Protein AF-A0A142X2D4-F1 (afdb_monomer)

Secondary structure (DSSP, 8-state):
----GGGBHHHHHS-HHHHTTHHHHHT--SHHHHHHHHHHHHTSHHHHH-HHHHT--HHHHS--HHHHHHTTTTHHHHHSHHHHHHTHHHHHHHHTTS-HHHHTTHHHHHHHTTGGGG-----B-TTGGGSEEEEE--S-TTS-SEEEEEPPPHHHHHTT-SS--TTT--S-GGGPPPP-EEPPP-----PPPPPPPSSSTTB-SSSPPPP--SS--EEEEEEEEEE--BTTTTB--EEEEEEEE-SSS-B-S-EEEEEEEESSSS--TT-EEEEEEE--B-TT-EEEEEEEPPGGGGGSEE-TTS-EE--SEEEEEESTT--S--S-GGGSEEEEEGGG-PBPPPEEEEESBSEE-TT-EEEEEEES--SS--EEEEEETTEEEEPEEEEEETTEEEEEPP---SSS-EEEEEEEE-TTSPBPPPEEEEE--GGGPPBPPPPPBPPPPPTT--

Solvent-accessible surface area (backbone atoms only — not comparable to full-atom values): 24666 Å² total; per-residue (Å²): 133,91,74,68,82,84,44,38,44,63,65,54,56,66,33,69,77,50,43,71,51,48,66,59,55,54,64,46,84,49,68,65,46,44,49,52,50,45,54,55,47,59,71,33,65,69,43,57,72,31,71,60,61,58,66,60,55,56,69,53,31,41,37,49,50,71,58,36,56,76,72,49,71,49,50,69,58,32,72,31,74,66,13,61,76,56,43,37,55,60,48,56,60,29,62,77,62,48,64,42,48,66,79,67,42,25,64,59,52,26,52,74,56,60,27,80,88,54,39,50,58,45,54,64,41,93,60,31,72,79,59,28,43,84,37,81,41,65,54,37,65,87,52,66,64,59,32,50,42,44,77,70,56,72,62,35,57,45,71,73,49,84,71,55,59,73,91,75,38,34,48,30,61,95,75,44,55,62,68,65,49,79,38,78,91,78,84,72,69,95,72,73,81,54,45,81,38,49,99,40,84,31,27,40,80,49,96,63,79,82,56,91,56,100,43,49,26,60,31,48,22,25,47,25,36,44,42,55,52,37,80,92,79,57,38,15,37,30,33,39,40,30,37,30,32,42,11,91,54,66,44,68,70,58,35,34,37,35,40,37,41,30,83,45,96,64,90,63,72,92,53,50,53,34,32,30,33,40,57,60,47,53,44,62,36,73,50,44,36,64,45,56,34,49,40,63,40,48,52,65,38,59,49,98,87,64,46,73,26,35,41,46,24,38,36,42,30,48,44,67,76,63,70,63,78,53,70,50,67,36,39,17,30,45,79,34,53,43,63,62,34,45,63,40,63,33,38,48,17,36,54,58,43,53,28,42,28,62,69,40,76,47,45,34,21,35,32,28,37,40,55,51,69,20,32,39,38,40,31,44,85,93,46,78,42,73,22,38,35,48,30,31,28,26,44,31,39,28,30,32,39,55,82,82,75,82,92,57,73,42,70,27,36,39,33,45,28,24,36,53,54,50,56,28,49,69,34,78,36,32,40,23,56,75,94,67,56,45,78,52,70,79,71,56,51,70,67,72,78,66,85,88,76,120

Sequence (454 aa):
MRIDPKLRLDNLVQDPKVAGGLPDLRRVRDENDLRQAFDRLRTNDAVRSNPQLAALNLDRVSGRFQTRIRDNDFAPLVQSRIGRQYDLDRQFNLYRRGDVTRQLNLNTTLVANGGWGRRRSGPIFAGYTGSSFSVWYPGPRWYPRWAWQPIWSPWVSWSFWPTVLPIYDPRPFYCRPYFYDPCPPIVVYDYPVWQPLPIVTAGTWVDVPPVVVPAEDLQLLAVRFVDPGHVTEKLGPRFRVWLRNNSKTEIRQPFDVSLFATNTQQLAGNVQQSGVTIPEIAPEATVSIDIRLPFEANAMNRDTDGSPMPFEFLHAVVDSRGALPEADKANNGAVLNRGEIYSVDPAAFSTDVTAAAPGTVVSLAGEGFGPEPGQLIVTVGDQQLSAEIRGWYDLGVQFTVPNVGGNSAADAQVLVIRGDGASSNPVPLSVAPEGMIGTLPTPPAPMPPSPEIR

pLDDT: mean 82.5, std 14.05, range [24.31, 97.31]

Mean predicted aligned error: 7.84 Å

Nearest PDB structures (foldseek):
  8xru-assembly1_B  TM=5.391E-01  e=7.525E-04  Cellulosimicrobium
  8xrx-assembly1_B  TM=5.351E-01  e=1.216E-03  Cellulosimicrobium cellulans
  4zo9-assembly1_B  TM=5.383E-01  e=4.041E-03  Listeria innocua Clip11262
  4zob-assembly1_A  TM=4.953E-01  e=3.375E-03  Listeria innocua Clip11262
  4zoa-assembly1_B  TM=4.376E-01  e=2.088E-03  Listeria innocua Clip11262

Radius of gyration: 21.71 Å; Cα contacts (8 Å, |Δi|>4): 1043; chains: 1; bounding box: 50×45×64 Å

Structure (mmCIF, N/CA/C/O backbone):
data_AF-A0A142X2D4-F1
#
_entry.id   AF-A0A142X2D4-F1
#
loop_
_atom_site.group_PDB
_atom_site.id
_atom_site.type_symbol
_atom_site.label_atom_id
_atom_site.label_alt_id
_atom_site.label_comp_id
_atom_site.label_asym_id
_atom_site.label_entity_id
_atom_site.label_seq_id
_atom_site.pdbx_PDB_ins_code
_atom_site.Cartn_x
_atom_site.Cartn_y
_atom_site.Cartn_z
_atom_site.occupancy
_atom_site.B_iso_or_equiv
_atom_site.auth_seq_id
_atom_site.auth_comp_id
_atom_site.auth_asym_id
_atom_site.auth_atom_id
_atom_site.pdbx_PDB_model_num
ATOM 1 N N . MET A 1 1 ? 3.575 22.325 -10.039 1.00 35.16 1 MET A N 1
ATOM 2 C CA . MET A 1 1 ? 2.954 21.956 -11.332 1.00 35.16 1 MET A CA 1
ATOM 3 C C . MET A 1 1 ? 1.614 22.691 -11.415 1.00 35.16 1 MET A C 1
ATOM 5 O O . MET A 1 1 ? 0.824 22.529 -10.496 1.00 35.16 1 MET A O 1
ATOM 9 N N . ARG A 1 2 ? 1.376 23.584 -12.391 1.00 24.31 2 ARG A N 1
ATOM 10 C CA . ARG A 1 2 ? 0.055 24.235 -12.544 1.00 24.31 2 ARG A CA 1
ATOM 11 C C . ARG A 1 2 ? -0.871 23.259 -13.271 1.00 24.31 2 ARG A C 1
ATOM 13 O O . ARG A 1 2 ? -0.637 22.948 -14.430 1.00 24.31 2 ARG A O 1
ATOM 20 N N . ILE A 1 3 ? -1.852 22.747 -12.540 1.00 34.25 3 ILE A N 1
ATOM 21 C CA . ILE A 1 3 ? -2.857 21.784 -12.997 1.00 34.25 3 ILE A CA 1
ATOM 22 C C . ILE A 1 3 ? -3.839 22.493 -13.942 1.00 34.25 3 ILE A C 1
ATOM 24 O O . ILE A 1 3 ? -4.253 23.617 -13.652 1.00 34.25 3 ILE A O 1
ATOM 28 N N . ASP A 1 4 ? -4.215 21.843 -15.049 1.00 33.44 4 ASP A N 1
ATOM 29 C CA . ASP A 1 4 ? -5.265 22.326 -15.954 1.00 33.44 4 ASP A CA 1
ATOM 30 C C . ASP A 1 4 ? -6.611 22.435 -15.198 1.00 33.44 4 ASP A C 1
ATOM 32 O O . ASP A 1 4 ? -7.122 21.423 -14.706 1.00 33.44 4 ASP A O 1
ATOM 36 N N . PRO A 1 5 ? -7.219 23.633 -15.094 1.00 31.22 5 PRO A N 1
ATOM 37 C CA . PRO A 1 5 ? -8.484 23.841 -14.388 1.00 31.22 5 PRO A CA 1
ATOM 38 C C . PRO A 1 5 ? -9.662 23.021 -14.934 1.00 31.22 5 PRO A C 1
ATOM 40 O O . PRO A 1 5 ? -10.646 22.834 -14.218 1.00 31.22 5 PRO A O 1
ATOM 43 N N . LYS A 1 6 ? -9.592 22.533 -16.181 1.00 34.84 6 LYS A N 1
ATOM 44 C CA . LYS A 1 6 ? -10.677 21.762 -16.814 1.00 34.84 6 LYS A CA 1
ATOM 45 C C . LYS A 1 6 ? -10.740 20.295 -16.369 1.00 34.84 6 LYS A C 1
ATOM 47 O O . LYS A 1 6 ? -11.768 19.656 -16.574 1.00 34.84 6 LYS A O 1
ATOM 52 N N . LEU A 1 7 ? -9.696 19.778 -15.719 1.00 43.19 7 LEU A N 1
ATOM 53 C CA . LEU A 1 7 ? -9.557 18.381 -15.273 1.00 43.19 7 LEU A CA 1
ATOM 54 C C . LEU A 1 7 ? -9.713 18.222 -13.748 1.00 43.19 7 LEU A C 1
ATOM 56 O O . LEU A 1 7 ? -9.044 17.404 -13.113 1.00 43.19 7 LEU A O 1
ATOM 60 N N . ARG A 1 8 ? -10.583 19.027 -13.128 1.00 46.34 8 ARG A N 1
ATOM 61 C CA . ARG A 1 8 ? -10.931 18.856 -11.712 1.00 46.34 8 ARG A CA 1
ATOM 62 C C . ARG A 1 8 ? -11.927 17.717 -11.540 1.00 46.34 8 ARG A C 1
ATOM 64 O O . ARG A 1 8 ? -12.859 17.590 -12.330 1.00 46.34 8 ARG A O 1
ATOM 71 N N . LEU A 1 9 ? -11.743 16.933 -10.478 1.00 47.59 9 LEU A N 1
ATOM 72 C CA . LEU A 1 9 ? -12.678 15.894 -10.051 1.00 47.59 9 LEU A CA 1
ATOM 73 C C . LEU A 1 9 ? -14.113 16.438 -9.903 1.00 47.59 9 LEU A C 1
ATOM 75 O O . LEU A 1 9 ? -15.060 15.743 -10.259 1.00 47.59 9 LEU A O 1
ATOM 79 N N . ASP A 1 10 ? -14.255 17.712 -9.524 1.00 45.00 10 ASP A N 1
ATOM 80 C CA . ASP A 1 10 ? -15.519 18.455 -9.503 1.00 45.00 10 ASP A CA 1
ATOM 81 C C . ASP A 1 10 ? -16.281 18.354 -10.832 1.00 45.00 10 ASP A C 1
ATOM 83 O O . ASP A 1 10 ? -17.477 18.114 -10.820 1.00 45.00 10 ASP A O 1
ATOM 87 N N . ASN A 1 11 ? -15.614 18.431 -11.987 1.00 51.97 11 ASN A N 1
ATOM 88 C CA . ASN A 1 11 ? -16.288 18.378 -13.291 1.00 51.97 11 ASN A CA 1
ATOM 89 C C . ASN A 1 11 ? -16.825 16.977 -13.627 1.00 51.97 11 ASN A C 1
ATOM 91 O O . ASN A 1 11 ? -17.771 16.853 -14.398 1.00 51.97 11 ASN A O 1
ATOM 95 N N . LEU A 1 12 ? -16.220 15.926 -13.061 1.00 53.34 12 LEU A N 1
ATOM 96 C CA . LEU A 1 12 ? -16.628 14.533 -13.272 1.00 53.34 12 LEU A CA 1
ATOM 97 C C . LEU A 1 12 ? -17.672 14.086 -12.237 1.00 53.34 12 LEU A C 1
ATOM 99 O O . LEU A 1 12 ? -18.588 13.344 -12.568 1.00 53.34 12 LEU A O 1
ATOM 103 N N . VAL A 1 13 ? -17.542 14.548 -10.989 1.00 52.16 13 VAL A N 1
ATOM 104 C CA . VAL A 1 13 ? -18.483 14.288 -9.885 1.00 52.16 13 VAL A CA 1
ATOM 105 C C . VAL A 1 13 ? -19.747 15.138 -10.015 1.00 52.16 13 VAL A C 1
ATOM 107 O O . VAL A 1 13 ? -20.817 14.686 -9.623 1.00 52.16 13 VAL A O 1
ATOM 110 N N . GLN A 1 14 ? -19.658 16.341 -10.592 1.00 54.06 14 GLN A N 1
ATOM 111 C CA . GLN A 1 14 ? -20.826 17.173 -10.894 1.00 54.06 14 GLN A CA 1
ATOM 112 C C . GLN A 1 14 ? -21.568 16.735 -12.159 1.00 54.06 14 GLN A C 1
ATOM 114 O O . GLN A 1 14 ? -22.663 17.242 -12.390 1.00 54.06 14 GLN A O 1
ATOM 119 N N . ASP A 1 15 ? -21.033 15.800 -12.958 1.00 57.47 15 ASP A N 1
ATOM 120 C CA . ASP A 1 15 ? -21.823 15.160 -14.011 1.00 57.47 15 ASP A CA 1
ATOM 121 C C . ASP A 1 15 ? -22.895 14.282 -13.338 1.00 57.47 15 ASP A C 1
ATOM 123 O O . ASP A 1 15 ? -22.560 13.233 -12.769 1.00 57.47 15 ASP A O 1
ATOM 127 N N . PRO A 1 16 ? -24.190 14.653 -13.409 1.00 57.22 16 PRO A N 1
ATOM 128 C CA . PRO A 1 16 ? -25.256 13.929 -12.718 1.00 57.22 16 PRO A CA 1
ATOM 129 C C . PRO A 1 16 ? -25.341 12.456 -13.145 1.00 57.22 16 PRO A C 1
ATOM 131 O O . PRO A 1 16 ? -25.848 11.617 -12.399 1.00 57.22 16 PRO A O 1
ATOM 134 N N . LYS A 1 17 ? -24.834 12.126 -14.341 1.00 56.97 17 LYS A N 1
ATOM 135 C CA . LYS A 1 17 ? -24.866 10.782 -14.928 1.00 56.97 17 LYS A CA 1
ATOM 136 C C . LYS A 1 17 ? -23.729 9.892 -14.423 1.00 56.97 17 LYS A C 1
ATOM 138 O O . LYS A 1 17 ? -23.922 8.682 -14.341 1.00 56.97 17 LYS A O 1
ATOM 143 N N . VAL A 1 18 ? -22.576 10.468 -14.069 1.00 56.47 18 VAL A N 1
ATOM 144 C CA . VAL A 1 18 ? -21.474 9.758 -13.391 1.00 56.47 18 VAL A CA 1
ATOM 145 C C . VAL A 1 18 ? -21.765 9.665 -11.894 1.00 56.47 18 VAL A C 1
ATOM 147 O O . VAL A 1 18 ? -21.617 8.590 -11.311 1.00 56.47 18 VAL A O 1
ATOM 150 N N . ALA A 1 19 ? -22.274 10.745 -11.293 1.00 62.09 19 ALA A N 1
ATOM 151 C CA . ALA A 1 19 ? -22.667 10.803 -9.887 1.00 62.09 19 ALA A CA 1
ATOM 152 C C . ALA A 1 19 ? -23.650 9.687 -9.497 1.00 62.09 19 ALA A C 1
ATOM 154 O O . ALA A 1 19 ? -23.494 9.081 -8.439 1.00 62.09 19 ALA A O 1
ATOM 155 N N . GLY A 1 20 ? -24.607 9.355 -10.373 1.00 61.09 20 GLY A N 1
ATOM 156 C CA . GLY A 1 20 ? -25.570 8.273 -10.143 1.00 61.09 20 GLY A CA 1
ATOM 157 C C . GLY A 1 20 ? -24.963 6.862 -10.074 1.00 61.09 20 GLY A C 1
ATOM 158 O O . GLY A 1 20 ? -25.555 5.990 -9.447 1.00 61.09 20 GLY A O 1
ATOM 159 N N . GLY A 1 21 ? -23.786 6.630 -10.672 1.00 62.72 21 GLY A N 1
ATOM 160 C CA . GLY A 1 21 ? -23.092 5.331 -10.663 1.00 62.72 21 GLY A CA 1
ATOM 161 C C . GLY A 1 21 ? -22.010 5.188 -9.584 1.00 62.72 21 GLY A C 1
ATOM 162 O O . GLY A 1 21 ? -21.560 4.078 -9.301 1.00 62.72 21 GLY A O 1
ATOM 163 N N . LEU A 1 22 ? -21.590 6.290 -8.952 1.00 65.31 22 LEU A N 1
ATOM 164 C CA . LEU A 1 22 ? -20.590 6.270 -7.877 1.00 65.31 22 LEU A CA 1
ATOM 165 C C . LEU A 1 22 ? -21.017 5.460 -6.635 1.00 65.31 22 LEU A C 1
ATOM 167 O O . LEU A 1 22 ? -20.149 4.783 -6.080 1.00 65.31 22 LEU A O 1
ATOM 171 N N . PRO A 1 23 ? -22.294 5.462 -6.192 1.00 68.44 23 PRO A N 1
ATOM 172 C CA . PRO A 1 23 ? -22.733 4.632 -5.069 1.00 68.44 23 PRO A CA 1
ATOM 173 C C . PRO A 1 23 ? -22.505 3.133 -5.296 1.00 68.44 23 PRO A C 1
ATOM 175 O O . PRO A 1 23 ? -22.085 2.437 -4.375 1.00 68.44 23 PRO A O 1
ATOM 178 N N . ASP A 1 24 ? -22.709 2.644 -6.521 1.00 67.31 24 ASP A N 1
ATOM 179 C CA . ASP A 1 24 ? -22.489 1.234 -6.865 1.00 67.31 24 ASP A CA 1
ATOM 180 C C . ASP A 1 24 ? -21.009 0.859 -6.777 1.00 67.31 24 ASP A C 1
ATOM 182 O O . ASP A 1 24 ? -20.665 -0.216 -6.293 1.00 67.31 24 ASP A O 1
ATOM 186 N N . LEU A 1 25 ? -20.119 1.768 -7.179 1.00 67.81 25 LEU A N 1
ATOM 187 C CA . LEU A 1 25 ? -18.681 1.546 -7.063 1.00 67.81 25 LEU A CA 1
ATOM 188 C C . LEU A 1 25 ? -18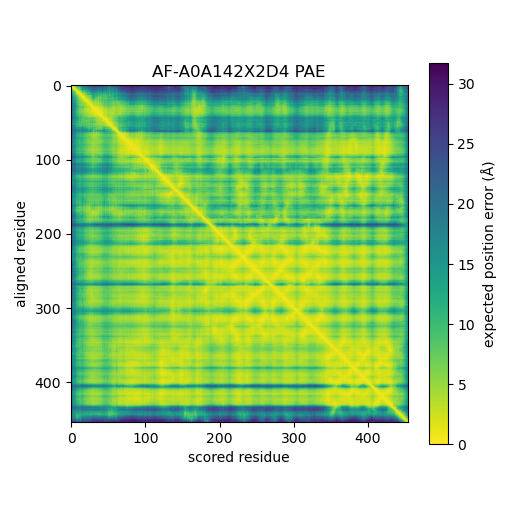.186 1.545 -5.610 1.00 67.81 25 LEU A C 1
ATOM 190 O O . LEU A 1 25 ? -17.196 0.880 -5.317 1.00 67.81 25 LEU A O 1
ATOM 194 N N . ARG A 1 26 ? -18.873 2.249 -4.695 1.00 67.00 26 ARG A N 1
ATOM 195 C CA . ARG A 1 26 ? -18.577 2.198 -3.249 1.00 67.00 26 ARG A CA 1
ATOM 196 C C . ARG A 1 26 ? -18.917 0.840 -2.628 1.00 67.00 26 ARG A C 1
ATOM 198 O O . ARG A 1 26 ? -18.369 0.496 -1.586 1.00 67.00 26 ARG A O 1
ATOM 205 N N . ARG A 1 27 ? -19.812 0.077 -3.262 1.00 69.69 27 ARG A N 1
ATOM 206 C CA . ARG A 1 27 ? -20.267 -1.242 -2.796 1.00 69.69 27 ARG A CA 1
ATOM 207 C C . ARG A 1 27 ? -19.464 -2.405 -3.360 1.00 69.69 27 ARG A C 1
ATOM 209 O O . ARG A 1 27 ? -19.705 -3.531 -2.954 1.00 69.69 27 ARG A O 1
ATOM 216 N N . VAL A 1 28 ? -18.533 -2.150 -4.276 1.00 74.00 28 VAL A N 1
ATOM 217 C CA . VAL A 1 28 ? -17.703 -3.195 -4.879 1.00 74.00 28 VAL A CA 1
ATOM 218 C C . VAL A 1 28 ? -16.915 -3.924 -3.789 1.00 74.00 28 VAL A C 1
ATOM 220 O O . VAL A 1 28 ? -16.130 -3.298 -3.070 1.00 74.00 28 VAL A O 1
ATOM 223 N N . ARG A 1 29 ? -17.120 -5.242 -3.669 1.00 72.75 29 ARG A N 1
ATOM 224 C CA . ARG A 1 29 ? -16.465 -6.092 -2.661 1.00 72.75 29 ARG A CA 1
ATOM 225 C C . ARG A 1 29 ? -15.375 -6.984 -3.225 1.00 72.75 29 ARG A C 1
ATOM 227 O O . ARG A 1 29 ? -14.583 -7.505 -2.446 1.00 72.75 29 ARG A O 1
ATOM 234 N N . ASP A 1 30 ? -15.319 -7.140 -4.543 1.00 74.38 30 ASP A N 1
ATOM 235 C CA . ASP A 1 30 ? -14.284 -7.906 -5.222 1.00 74.38 30 ASP A CA 1
ATOM 236 C C . ASP A 1 30 ? -14.042 -7.442 -6.673 1.00 74.38 30 ASP A C 1
ATOM 238 O O . ASP A 1 30 ? -14.610 -6.467 -7.173 1.00 74.38 30 ASP A O 1
ATOM 242 N N . GLU A 1 31 ? -13.147 -8.147 -7.364 1.00 75.12 31 GLU A N 1
ATOM 243 C CA . GLU A 1 31 ? -12.808 -7.888 -8.764 1.00 75.12 31 GLU A CA 1
ATOM 244 C C . GLU A 1 31 ? -13.991 -8.128 -9.726 1.00 75.12 31 GLU A C 1
ATOM 246 O O . GLU A 1 31 ? -14.111 -7.429 -10.736 1.00 75.12 31 GLU A O 1
ATOM 251 N N . ASN A 1 32 ? -14.880 -9.080 -9.422 1.00 77.50 32 ASN A N 1
ATOM 252 C CA . ASN A 1 32 ? -16.053 -9.372 -10.248 1.00 77.50 32 ASN A CA 1
ATOM 253 C C . ASN A 1 32 ? -17.095 -8.265 -10.120 1.00 77.50 32 ASN A C 1
ATOM 255 O O . ASN A 1 32 ? -17.611 -7.804 -11.139 1.00 77.50 32 ASN A O 1
ATOM 259 N N . ASP A 1 33 ? -17.364 -7.806 -8.901 1.00 77.94 33 ASP A N 1
ATOM 260 C CA . ASP A 1 33 ? -18.229 -6.660 -8.636 1.00 77.94 33 ASP A CA 1
ATOM 261 C C . ASP A 1 33 ? -17.707 -5.419 -9.355 1.00 77.94 33 ASP A C 1
ATOM 263 O O . ASP A 1 33 ? -18.482 -4.683 -9.971 1.00 77.94 33 ASP A O 1
ATOM 267 N N . LEU A 1 34 ? -16.384 -5.206 -9.331 1.00 76.44 34 LEU A N 1
ATOM 268 C CA . LEU A 1 34 ? -15.753 -4.076 -10.004 1.00 76.44 34 LEU A CA 1
ATOM 269 C C . LEU A 1 34 ? -16.006 -4.167 -11.504 1.00 76.44 34 LEU A C 1
ATOM 271 O O . LEU A 1 34 ? -16.460 -3.203 -12.118 1.00 76.44 34 LEU A O 1
ATOM 275 N N . ARG A 1 35 ? -15.762 -5.342 -12.090 1.00 76.75 35 ARG A N 1
ATOM 276 C CA . ARG A 1 35 ? -15.997 -5.595 -13.510 1.00 76.75 35 ARG A CA 1
ATOM 277 C C . ARG A 1 35 ? -17.458 -5.366 -13.884 1.00 76.75 35 ARG A C 1
ATOM 279 O O . ARG A 1 35 ? -17.721 -4.642 -14.835 1.00 76.75 35 ARG A O 1
ATOM 286 N N . GLN A 1 36 ? -18.401 -5.903 -13.115 1.00 79.06 36 GLN A N 1
ATOM 287 C CA . GLN A 1 36 ? -19.832 -5.714 -13.360 1.00 79.06 36 GLN A CA 1
ATOM 288 C C . GLN A 1 36 ? -20.261 -4.250 -13.218 1.00 79.06 36 GLN A C 1
ATOM 290 O O . GLN A 1 36 ? -21.053 -3.756 -14.021 1.00 79.06 36 GLN A O 1
ATOM 295 N N . ALA A 1 37 ? -19.765 -3.536 -12.204 1.00 76.00 37 ALA A N 1
ATOM 296 C CA . ALA A 1 37 ? -20.034 -2.111 -12.028 1.00 76.00 37 ALA A CA 1
ATOM 297 C C . ALA A 1 37 ? -19.525 -1.308 -13.230 1.00 76.00 37 ALA A C 1
ATOM 299 O O . ALA A 1 37 ? -20.215 -0.429 -13.744 1.00 76.00 37 ALA A O 1
ATOM 300 N N . PHE A 1 38 ? -18.355 -1.662 -13.743 1.00 74.31 38 PHE A N 1
ATOM 301 C CA . PHE A 1 38 ? -17.792 -1.013 -14.910 1.00 74.31 38 PHE A CA 1
ATOM 302 C C . PHE A 1 38 ? -18.443 -1.391 -16.239 1.00 74.31 38 PHE A C 1
ATOM 304 O O . PHE A 1 38 ? -18.599 -0.519 -17.091 1.00 74.31 38 PHE A O 1
ATOM 311 N N . ASP A 1 39 ? -18.831 -2.647 -16.439 1.00 77.44 39 ASP A N 1
ATOM 312 C CA . ASP A 1 39 ? -19.582 -3.062 -17.623 1.00 77.44 39 ASP A CA 1
ATOM 313 C C . ASP A 1 39 ? -20.907 -2.289 -17.680 1.00 77.44 39 ASP A C 1
ATOM 315 O O . ASP A 1 39 ? -21.251 -1.725 -18.720 1.00 77.44 39 ASP A O 1
ATOM 319 N N . ARG A 1 40 ? -21.580 -2.122 -16.532 1.00 76.25 40 ARG A N 1
ATOM 320 C CA . ARG A 1 40 ? -22.743 -1.232 -16.398 1.00 76.25 40 ARG A CA 1
ATOM 321 C C . ARG A 1 40 ? -22.399 0.219 -16.745 1.00 76.25 40 ARG A C 1
ATOM 323 O O . ARG A 1 40 ? -23.097 0.820 -17.559 1.00 76.25 40 ARG A O 1
ATOM 330 N N . LEU A 1 41 ? -21.302 0.773 -16.227 1.00 71.25 41 LEU A N 1
ATOM 331 C CA . LEU A 1 41 ? -20.857 2.127 -16.594 1.00 71.25 41 LEU A CA 1
ATOM 332 C C . LEU A 1 41 ? -20.569 2.267 -18.094 1.00 71.25 41 LEU A C 1
ATOM 334 O O . LEU A 1 41 ? -20.898 3.292 -18.677 1.00 71.25 41 LEU A O 1
ATOM 338 N N . ARG A 1 42 ? -20.012 1.247 -18.751 1.00 71.94 42 ARG A N 1
ATOM 339 C CA . ARG A 1 42 ? -19.733 1.260 -20.198 1.00 71.94 42 ARG A CA 1
ATOM 340 C C . ARG A 1 42 ? -20.989 1.192 -21.059 1.00 71.94 42 ARG A C 1
ATOM 342 O O . ARG A 1 42 ? -20.948 1.632 -22.205 1.00 71.94 42 ARG A O 1
ATOM 349 N N . THR A 1 43 ? -22.101 0.684 -20.531 1.00 73.31 43 THR A N 1
ATOM 350 C CA . THR A 1 43 ? -23.404 0.780 -21.213 1.00 73.31 43 THR A CA 1
ATOM 351 C C . THR A 1 43 ? -24.011 2.185 -21.148 1.00 73.31 43 THR A C 1
ATOM 353 O O . THR A 1 43 ? -24.950 2.469 -21.884 1.00 73.31 43 THR A O 1
ATOM 356 N N . ASN A 1 44 ? -23.461 3.088 -20.326 1.00 70.19 44 ASN A N 1
ATOM 357 C CA . ASN A 1 44 ? -23.903 4.476 -20.244 1.00 70.19 44 ASN A CA 1
ATOM 358 C C . ASN A 1 44 ? -23.338 5.299 -21.414 1.00 70.19 44 ASN A C 1
ATOM 360 O O . ASN A 1 44 ? -22.121 5.454 -21.560 1.00 70.19 44 ASN A O 1
ATOM 364 N N . ASP A 1 45 ? -24.226 5.887 -22.218 1.00 68.12 45 ASP A N 1
ATOM 365 C CA . ASP A 1 45 ? -23.857 6.710 -23.374 1.00 68.12 45 ASP A CA 1
ATOM 366 C C . ASP A 1 45 ? -22.942 7.887 -23.010 1.00 68.12 45 ASP A C 1
ATOM 368 O O . ASP A 1 45 ? -22.059 8.238 -23.791 1.00 68.12 45 ASP A O 1
ATOM 372 N N . ALA A 1 46 ? -23.075 8.460 -21.808 1.00 61.50 46 ALA A N 1
ATOM 373 C CA . ALA A 1 46 ? -22.203 9.540 -21.349 1.00 61.50 46 ALA A CA 1
ATOM 374 C C . ALA A 1 46 ? -20.750 9.068 -21.178 1.00 61.50 46 ALA A C 1
ATOM 376 O O . ALA A 1 46 ? -19.829 9.736 -21.646 1.00 61.50 46 ALA A O 1
ATOM 377 N N . VAL A 1 47 ? -20.544 7.881 -20.598 1.00 64.12 47 VAL A N 1
ATOM 378 C CA . VAL A 1 47 ? -19.212 7.276 -20.432 1.00 64.12 47 VAL A CA 1
ATOM 379 C C . VAL A 1 47 ? -18.620 6.903 -21.790 1.00 64.12 47 VAL A C 1
ATOM 381 O O . VAL A 1 47 ? -17.450 7.183 -22.038 1.00 64.12 47 VAL A O 1
ATOM 384 N N . ARG A 1 48 ? -19.430 6.346 -22.702 1.00 66.44 48 ARG A N 1
ATOM 385 C CA . ARG A 1 48 ? -18.999 6.026 -24.077 1.00 66.44 48 ARG A CA 1
ATOM 386 C C . ARG A 1 48 ? -18.611 7.262 -24.879 1.00 66.44 48 ARG A C 1
ATOM 388 O O . ARG A 1 48 ? -17.669 7.210 -25.662 1.00 66.44 48 ARG A O 1
ATOM 395 N N . SER A 1 49 ? -19.352 8.353 -24.703 1.00 64.69 49 SER A N 1
ATOM 396 C CA . SER A 1 49 ? -19.097 9.621 -25.388 1.00 64.69 49 SER A CA 1
ATOM 397 C C . SER A 1 49 ? -17.910 10.394 -24.804 1.00 64.69 49 SER A C 1
ATOM 399 O O . SER A 1 49 ? -17.418 11.319 -25.446 1.00 64.69 49 SER A O 1
ATOM 401 N N . ASN A 1 50 ? -17.422 10.006 -23.617 1.00 64.56 50 ASN A N 1
ATOM 402 C CA . ASN A 1 50 ? -16.236 10.584 -23.003 1.00 64.56 50 ASN A CA 1
ATOM 403 C C . ASN A 1 50 ? -14.972 9.820 -23.457 1.00 64.56 50 ASN A C 1
ATOM 405 O O . ASN A 1 50 ? -14.721 8.708 -22.982 1.00 64.56 50 ASN A O 1
ATOM 409 N N . PRO A 1 51 ? -14.129 10.407 -24.326 1.00 63.19 51 PRO A N 1
ATOM 410 C CA . PRO A 1 51 ? -12.961 9.721 -24.878 1.00 63.19 51 PRO A CA 1
ATOM 411 C C . PRO A 1 51 ? -11.918 9.337 -23.816 1.00 63.19 51 PRO A C 1
ATOM 413 O O . PRO A 1 51 ? -11.189 8.367 -24.009 1.00 63.19 51 PRO A O 1
ATOM 416 N N . GLN A 1 52 ? -11.856 10.047 -22.684 1.00 63.69 52 GLN A N 1
ATOM 417 C CA . GLN A 1 52 ? -10.931 9.726 -21.592 1.00 63.69 52 GLN A CA 1
ATOM 418 C C . GLN A 1 52 ? -11.384 8.483 -20.825 1.00 63.69 52 GLN A C 1
ATOM 420 O O . GLN A 1 52 ? -10.568 7.622 -20.516 1.00 63.69 52 GLN A O 1
ATOM 425 N N . LEU A 1 53 ? -12.683 8.357 -20.545 1.00 63.38 53 LEU A N 1
ATOM 426 C CA . LEU A 1 53 ? -13.224 7.185 -19.853 1.00 63.38 53 LEU A CA 1
ATOM 427 C C . LEU A 1 53 ? -13.283 5.957 -20.765 1.00 63.38 53 LEU A C 1
ATOM 429 O O . LEU A 1 53 ? -12.999 4.847 -20.318 1.00 63.38 53 LEU A O 1
ATOM 433 N N . ALA A 1 54 ? -13.590 6.149 -22.050 1.00 64.19 54 ALA A N 1
ATOM 434 C CA . ALA A 1 54 ? -13.614 5.073 -23.038 1.00 64.19 54 ALA A CA 1
ATOM 435 C C . ALA A 1 54 ? -12.234 4.415 -23.241 1.00 64.19 54 ALA A C 1
ATOM 437 O O . ALA A 1 54 ? -12.161 3.220 -23.523 1.00 64.19 54 ALA A O 1
ATOM 438 N N . ALA A 1 55 ? -11.146 5.171 -23.061 1.00 65.00 55 ALA A N 1
ATOM 439 C CA . ALA A 1 55 ? -9.774 4.678 -23.184 1.00 65.00 55 ALA A CA 1
ATOM 440 C C . ALA A 1 55 ? -9.254 3.934 -21.935 1.00 65.00 55 ALA A C 1
ATOM 442 O O . ALA A 1 55 ? -8.170 3.348 -21.983 1.00 65.00 55 ALA A O 1
ATOM 443 N N . LEU A 1 56 ? -9.997 3.921 -20.817 1.00 65.19 56 LEU A N 1
ATOM 444 C CA . LEU A 1 56 ? -9.597 3.175 -19.622 1.00 65.19 56 LEU A CA 1
ATOM 445 C C . LEU A 1 56 ? -9.714 1.664 -19.862 1.00 65.19 56 LEU A C 1
ATOM 447 O O . LEU A 1 56 ? -10.808 1.089 -19.956 1.00 65.19 56 LEU A O 1
ATOM 451 N N . ASN A 1 57 ? -8.561 0.997 -19.905 1.00 68.00 57 ASN A N 1
ATOM 452 C CA . ASN A 1 57 ? -8.494 -0.455 -19.884 1.00 68.00 57 ASN A CA 1
ATOM 453 C C . ASN A 1 57 ? -8.533 -0.962 -18.438 1.00 68.00 57 ASN A C 1
ATOM 455 O O . ASN A 1 57 ? -7.525 -0.985 -17.735 1.00 68.00 57 ASN A O 1
ATOM 459 N N . LEU A 1 58 ? -9.717 -1.395 -18.024 1.00 61.47 58 LEU A N 1
ATOM 460 C CA . LEU A 1 58 ? -9.985 -1.926 -16.695 1.00 61.47 58 LEU A CA 1
ATOM 461 C C . LEU A 1 58 ? -9.074 -3.042 -16.251 1.00 61.47 58 LEU A C 1
ATOM 463 O O . LEU A 1 58 ? -8.610 -3.020 -15.118 1.00 61.47 58 LEU A O 1
ATOM 467 N N . ASP A 1 59 ? -8.783 -3.964 -17.158 1.00 60.78 59 ASP A N 1
ATOM 468 C CA . ASP A 1 59 ? -7.942 -5.113 -16.868 1.00 60.78 59 ASP A CA 1
ATOM 469 C C . ASP A 1 59 ? -6.522 -4.675 -16.471 1.00 60.78 59 ASP A C 1
ATOM 471 O O . ASP A 1 59 ? -5.812 -5.412 -15.789 1.00 60.78 59 ASP A O 1
ATOM 475 N N . ARG A 1 60 ? -6.118 -3.453 -16.852 1.00 61.12 60 ARG A N 1
ATOM 476 C CA . ARG A 1 60 ? -4.852 -2.830 -16.452 1.00 61.12 60 ARG A CA 1
ATOM 477 C C . ARG A 1 60 ? -4.960 -1.902 -15.240 1.00 61.12 60 ARG A C 1
ATOM 479 O O . ARG A 1 60 ? -3.965 -1.738 -14.548 1.00 61.12 60 ARG A O 1
ATOM 486 N N . VAL A 1 61 ? -6.127 -1.313 -14.973 1.00 59.16 61 VAL A N 1
ATOM 487 C CA . VAL A 1 61 ? -6.348 -0.402 -13.829 1.00 59.16 61 VAL A CA 1
ATOM 488 C C . VAL A 1 61 ? -6.688 -1.173 -12.548 1.00 59.16 61 VAL A C 1
ATOM 490 O O . VAL A 1 61 ? -6.238 -0.796 -11.475 1.00 59.16 61 VAL A O 1
ATOM 493 N N . SER A 1 62 ? -7.434 -2.279 -12.634 1.00 58.59 62 SER A N 1
ATOM 494 C CA . SER A 1 62 ? -7.751 -3.144 -11.483 1.00 58.59 62 SER A CA 1
ATOM 495 C C . SER A 1 62 ? -6.693 -4.226 -11.223 1.00 58.59 62 SER A C 1
ATOM 497 O O . SER A 1 62 ? -6.764 -4.948 -10.228 1.00 58.59 62 SER A O 1
ATOM 499 N N . GLY A 1 63 ? -5.727 -4.363 -12.138 1.00 60.66 63 GLY A N 1
ATOM 500 C CA . GLY A 1 63 ? -4.575 -5.262 -12.061 1.00 60.66 63 GLY A CA 1
ATOM 501 C C . GLY A 1 63 ? -4.860 -6.746 -12.322 1.00 60.66 63 GLY A C 1
ATOM 502 O O . GLY A 1 63 ? -3.902 -7.496 -12.508 1.00 60.66 63 GLY A O 1
ATOM 503 N N . ARG A 1 64 ? -6.130 -7.190 -12.310 1.00 69.62 64 ARG A N 1
ATOM 504 C CA . ARG A 1 64 ? -6.593 -8.600 -12.407 1.00 69.62 64 ARG A CA 1
ATOM 505 C C . ARG A 1 64 ? -5.764 -9.628 -11.629 1.00 69.62 64 ARG A C 1
ATOM 507 O O . ARG A 1 64 ? -5.774 -10.815 -11.937 1.00 69.62 64 ARG A O 1
ATOM 514 N N . PHE A 1 65 ? -4.983 -9.192 -10.647 1.00 74.75 65 PHE A N 1
ATOM 515 C CA . PHE A 1 65 ? -3.876 -9.994 -10.142 1.00 74.75 65 PHE A CA 1
ATOM 516 C C . PHE A 1 65 ? -4.374 -11.229 -9.396 1.00 74.75 65 PHE A C 1
ATOM 518 O O . PHE A 1 65 ? -3.850 -12.316 -9.612 1.00 74.75 65 PHE A O 1
ATOM 525 N N . GLN A 1 66 ? -5.418 -11.074 -8.578 1.00 71.75 66 GLN A N 1
ATOM 526 C CA . GLN A 1 66 ? -6.023 -12.178 -7.829 1.00 71.75 66 GLN A CA 1
ATOM 527 C C . GLN A 1 66 ? -6.609 -13.230 -8.778 1.00 71.75 66 GLN A C 1
ATOM 529 O O . GLN A 1 66 ? -6.351 -14.422 -8.604 1.00 71.75 66 GLN A O 1
ATOM 534 N N . THR A 1 67 ? -7.318 -12.796 -9.825 1.00 76.06 67 THR A N 1
ATOM 535 C CA . THR A 1 67 ? -7.799 -13.683 -10.894 1.00 76.06 67 THR A CA 1
ATOM 536 C C . THR A 1 67 ? -6.646 -14.386 -11.607 1.00 76.06 67 THR A C 1
ATOM 538 O O . THR A 1 67 ? -6.641 -15.607 -11.691 1.00 76.06 67 THR A O 1
ATOM 541 N N . ARG A 1 68 ? -5.618 -13.647 -12.035 1.00 80.44 68 ARG A N 1
ATOM 542 C CA . ARG A 1 68 ? -4.452 -14.195 -12.748 1.00 80.44 68 ARG A CA 1
ATOM 543 C C . ARG A 1 68 ? -3.641 -15.179 -11.897 1.00 80.44 68 ARG A C 1
ATOM 545 O O . ARG A 1 68 ? -3.166 -16.181 -12.418 1.00 80.44 68 ARG A O 1
ATOM 552 N N . ILE A 1 69 ? -3.499 -14.944 -10.586 1.00 79.44 69 ILE A N 1
ATOM 553 C CA . ILE A 1 69 ? -2.901 -15.938 -9.678 1.00 79.44 69 ILE A CA 1
ATOM 554 C C . ILE A 1 69 ? -3.786 -17.180 -9.602 1.00 79.44 69 ILE A C 1
ATOM 556 O O . ILE A 1 69 ? -3.276 -18.291 -9.726 1.00 79.44 69 ILE A O 1
ATOM 560 N N . ARG A 1 70 ? -5.095 -17.013 -9.361 1.00 81.00 70 ARG A N 1
ATOM 561 C CA . ARG A 1 70 ? -6.034 -18.139 -9.239 1.00 81.00 70 ARG A CA 1
ATOM 562 C C . ARG A 1 70 ? -6.025 -19.007 -10.496 1.00 81.00 70 ARG A C 1
ATOM 564 O O . ARG A 1 70 ? -6.058 -20.228 -10.380 1.00 81.00 70 ARG A O 1
ATOM 571 N N . ASP A 1 71 ? -5.948 -18.367 -11.654 1.00 84.88 71 ASP A N 1
ATOM 572 C CA . ASP A 1 71 ? -5.976 -19.008 -12.965 1.00 84.88 71 ASP A CA 1
ATOM 573 C C . ASP A 1 71 ? -4.569 -19.504 -13.395 1.00 84.88 71 ASP A C 1
ATOM 575 O O . ASP A 1 71 ? -4.417 -20.130 -14.440 1.00 84.88 71 ASP A O 1
ATOM 579 N N . ASN A 1 72 ? -3.551 -19.317 -12.539 1.00 81.62 72 ASN A N 1
ATOM 580 C CA . ASN A 1 72 ? -2.158 -19.737 -12.729 1.00 81.62 72 ASN A CA 1
ATOM 581 C C . ASN A 1 72 ? -1.446 -19.086 -13.935 1.00 81.62 72 ASN A C 1
ATOM 583 O O . ASN A 1 72 ? -0.477 -19.623 -14.478 1.00 81.62 72 ASN A O 1
ATOM 587 N N . ASP A 1 73 ? -1.864 -17.879 -14.315 1.00 85.69 73 ASP A N 1
ATOM 588 C CA . ASP A 1 73 ? -1.308 -17.122 -15.446 1.00 85.69 73 ASP A CA 1
ATOM 589 C C . ASP A 1 73 ? 0.164 -16.729 -15.243 1.00 85.69 73 ASP A C 1
ATOM 591 O O . ASP A 1 73 ? 0.865 -16.368 -16.190 1.00 85.69 73 ASP A O 1
ATOM 595 N N . PHE A 1 74 ? 0.650 -16.773 -14.000 1.00 86.50 74 PHE A N 1
ATOM 596 C CA . PHE A 1 74 ? 2.026 -16.427 -13.651 1.00 86.50 74 PHE A CA 1
ATOM 597 C C . PHE A 1 74 ? 2.982 -17.619 -13.633 1.00 86.50 74 PHE A C 1
ATOM 599 O O . PHE A 1 74 ? 4.161 -17.421 -13.334 1.00 86.50 74 PHE A O 1
ATOM 606 N N . ALA A 1 75 ? 2.533 -18.825 -13.999 1.00 87.25 75 ALA A N 1
ATOM 607 C CA . ALA A 1 75 ? 3.392 -20.009 -14.042 1.00 87.25 75 ALA A CA 1
ATOM 608 C C . ALA A 1 75 ? 4.704 -19.795 -14.828 1.00 87.25 75 ALA A C 1
ATOM 610 O O . ALA A 1 75 ? 5.756 -20.149 -14.289 1.00 87.25 75 ALA A O 1
ATOM 611 N N . PRO A 1 76 ? 4.718 -19.152 -16.018 1.00 89.38 76 PRO A N 1
ATOM 612 C CA . PRO A 1 76 ? 5.972 -18.886 -16.727 1.00 89.38 76 PRO A CA 1
ATOM 613 C C . PRO A 1 76 ? 6.935 -17.996 -15.925 1.00 89.38 76 PRO A C 1
ATOM 615 O O . PRO A 1 76 ? 8.127 -18.286 -15.825 1.00 89.38 76 PRO A O 1
ATOM 618 N N . LEU A 1 77 ? 6.419 -16.939 -15.283 1.00 89.12 77 LEU A N 1
ATOM 619 C CA . LEU A 1 77 ? 7.218 -16.028 -14.459 1.00 89.12 77 LEU A CA 1
ATOM 620 C C . LEU A 1 77 ? 7.771 -16.738 -13.217 1.00 89.12 77 LEU A C 1
ATOM 622 O O . LEU A 1 77 ? 8.944 -16.576 -12.881 1.00 89.12 77 LEU A O 1
ATOM 626 N N . VAL A 1 78 ? 6.954 -17.560 -12.563 1.00 91.62 78 VAL A N 1
ATOM 627 C CA . VAL A 1 78 ? 7.336 -18.355 -11.389 1.00 91.62 78 VAL A CA 1
ATOM 628 C C . VAL A 1 78 ? 8.405 -19.403 -11.730 1.00 91.62 78 VAL A C 1
ATOM 630 O O . VAL A 1 78 ? 9.350 -19.604 -10.966 1.00 91.62 78 VAL A O 1
ATOM 633 N N . GLN A 1 79 ? 8.313 -20.035 -12.900 1.00 91.06 79 GLN A N 1
ATOM 634 C CA . GLN A 1 79 ? 9.275 -21.041 -13.367 1.00 91.06 79 GLN A CA 1
ATOM 635 C C . GLN A 1 79 ? 10.569 -20.437 -13.925 1.00 91.06 79 GLN A C 1
ATOM 637 O O . GLN A 1 79 ? 11.543 -21.152 -14.184 1.00 91.06 79 GLN A O 1
ATOM 642 N N . SER A 1 80 ? 10.609 -19.123 -14.109 1.00 90.81 80 SER A N 1
ATOM 643 C CA . SER A 1 80 ? 11.779 -18.422 -14.616 1.00 90.81 80 SER A CA 1
ATOM 644 C C . SER A 1 80 ? 12.933 -18.401 -13.595 1.00 90.81 80 SER A C 1
ATOM 646 O O . SER A 1 80 ? 12.776 -18.714 -12.410 1.00 90.81 80 SER A O 1
ATOM 648 N N . ARG A 1 81 ? 14.136 -18.002 -14.038 1.00 90.69 81 ARG A N 1
ATOM 649 C CA . ARG A 1 81 ? 15.287 -17.792 -13.134 1.00 90.69 81 ARG A CA 1
ATOM 650 C C . ARG A 1 81 ? 14.955 -16.829 -11.986 1.00 90.69 81 ARG A C 1
ATOM 652 O O . ARG A 1 81 ? 15.300 -17.142 -10.848 1.00 90.69 81 ARG A O 1
ATOM 659 N N . ILE A 1 82 ? 14.288 -15.706 -12.270 1.00 90.44 82 ILE A N 1
ATOM 660 C CA . ILE A 1 82 ? 13.920 -14.736 -11.235 1.00 90.44 82 ILE A CA 1
ATOM 661 C C . ILE A 1 82 ? 12.856 -15.298 -10.293 1.00 90.44 82 ILE A C 1
ATOM 663 O O . ILE A 1 82 ? 12.953 -15.110 -9.082 1.00 90.44 82 ILE A O 1
ATOM 667 N N . GLY A 1 83 ? 11.921 -16.077 -10.845 1.00 91.81 83 GLY A N 1
ATOM 668 C CA . GLY A 1 83 ? 10.909 -16.814 -10.098 1.00 91.81 83 GLY A CA 1
ATOM 669 C C . GLY A 1 83 ? 11.512 -17.700 -9.016 1.00 91.81 83 GLY A C 1
ATOM 670 O O . GLY A 1 83 ? 11.167 -17.570 -7.844 1.00 91.81 83 GLY A O 1
ATOM 671 N N . ARG A 1 84 ? 12.505 -18.515 -9.386 1.00 92.69 84 ARG A N 1
ATOM 672 C CA . ARG A 1 84 ? 13.254 -19.355 -8.438 1.00 92.69 84 ARG A CA 1
ATOM 673 C C . ARG A 1 84 ? 14.126 -18.554 -7.471 1.00 92.69 84 ARG A C 1
ATOM 675 O O . ARG A 1 84 ? 14.225 -18.916 -6.306 1.00 92.69 84 ARG A O 1
ATOM 682 N N . GLN A 1 85 ? 14.774 -17.485 -7.936 1.00 91.00 85 GLN A N 1
ATOM 683 C CA . GLN A 1 85 ? 15.667 -16.668 -7.104 1.00 91.00 85 GLN A CA 1
ATOM 684 C C . GLN A 1 85 ? 14.932 -15.968 -5.951 1.00 91.00 85 GLN A C 1
ATOM 686 O O . GLN A 1 85 ? 15.531 -15.746 -4.895 1.00 91.00 85 GLN A O 1
ATOM 691 N N . TYR A 1 86 ? 13.673 -15.590 -6.172 1.00 90.25 86 TYR A N 1
ATOM 692 C CA . TYR A 1 86 ? 12.852 -14.848 -5.214 1.00 90.25 86 TYR A CA 1
ATOM 693 C C . TYR A 1 86 ? 11.703 -15.661 -4.621 1.00 90.25 86 TYR A C 1
ATOM 695 O O . TYR A 1 86 ? 10.903 -15.102 -3.880 1.00 90.25 86 TYR A O 1
ATOM 703 N N . ASP A 1 87 ? 11.629 -16.961 -4.914 1.00 92.88 87 ASP A N 1
ATOM 704 C CA . ASP A 1 87 ? 10.539 -17.832 -4.463 1.00 92.88 87 ASP A CA 1
ATOM 705 C C . ASP A 1 87 ? 9.156 -17.230 -4.791 1.00 92.88 87 ASP A C 1
ATOM 707 O O . ASP A 1 87 ? 8.262 -17.138 -3.946 1.00 92.88 87 ASP A O 1
ATOM 711 N N . LEU A 1 88 ? 9.002 -16.741 -6.034 1.00 92.44 88 LEU A N 1
ATOM 712 C CA . LEU A 1 88 ? 7.790 -16.029 -6.459 1.00 92.44 88 LEU A CA 1
ATOM 713 C C . LEU A 1 88 ? 6.544 -16.910 -6.357 1.00 92.44 88 LEU A C 1
ATOM 715 O O . LEU A 1 88 ? 5.469 -16.381 -6.100 1.00 92.44 88 LEU A O 1
ATOM 719 N N . ASP A 1 89 ? 6.683 -18.233 -6.499 1.00 91.56 89 ASP A N 1
ATOM 720 C CA . ASP A 1 89 ? 5.578 -19.170 -6.276 1.00 91.56 89 ASP A CA 1
ATOM 721 C C . ASP A 1 89 ? 5.004 -19.001 -4.868 1.00 91.56 89 ASP A C 1
ATOM 723 O O . ASP A 1 89 ? 3.816 -18.738 -4.673 1.00 91.56 89 ASP A O 1
ATOM 727 N N . ARG A 1 90 ? 5.875 -19.086 -3.858 1.00 91.06 90 ARG A N 1
ATOM 728 C CA . ARG A 1 90 ? 5.477 -18.957 -2.463 1.00 91.06 90 ARG A CA 1
ATOM 729 C C . ARG A 1 90 ? 4.967 -17.556 -2.161 1.00 91.06 90 ARG A C 1
ATOM 731 O O . ARG A 1 90 ? 3.944 -17.436 -1.491 1.00 91.06 90 ARG A O 1
ATOM 738 N N . GLN A 1 91 ? 5.625 -16.510 -2.667 1.00 92.19 91 GLN A N 1
ATOM 739 C CA . GLN A 1 91 ? 5.160 -15.131 -2.481 1.00 92.19 91 GLN A CA 1
ATOM 740 C C . GLN A 1 91 ? 3.760 -14.926 -3.072 1.00 92.19 91 GLN A C 1
ATOM 742 O O . GLN A 1 91 ? 2.873 -14.443 -2.372 1.00 92.19 91 GLN A O 1
ATOM 747 N N . PHE A 1 92 ? 3.513 -15.340 -4.317 1.00 89.44 92 PHE A N 1
ATOM 748 C CA . PHE A 1 92 ? 2.210 -15.185 -4.977 1.00 89.44 92 PHE A CA 1
ATOM 749 C C . PHE A 1 92 ? 1.115 -16.032 -4.327 1.00 89.44 92 PHE A C 1
ATOM 751 O O . PHE A 1 92 ? -0.009 -15.553 -4.159 1.00 89.44 92 PHE A O 1
ATOM 758 N N . ASN A 1 93 ? 1.438 -17.243 -3.870 1.00 85.56 93 ASN A N 1
ATOM 759 C CA . ASN A 1 93 ? 0.515 -18.046 -3.071 1.00 85.56 93 ASN A CA 1
ATOM 760 C C . ASN A 1 93 ? 0.153 -17.353 -1.750 1.00 85.56 93 ASN A C 1
ATOM 762 O O . ASN A 1 93 ? -1.009 -17.380 -1.337 1.00 85.56 93 ASN A O 1
ATOM 766 N N . LEU A 1 94 ? 1.116 -16.686 -1.110 1.00 86.69 94 LEU A N 1
ATOM 767 C CA . LEU A 1 94 ? 0.874 -15.905 0.097 1.00 86.69 94 LEU A CA 1
ATOM 768 C C . LEU A 1 94 ? 0.099 -14.616 -0.174 1.00 86.69 94 LEU A C 1
ATOM 770 O O . LEU A 1 94 ? -0.717 -14.265 0.664 1.00 86.69 94 LEU A O 1
ATOM 774 N N . TYR A 1 95 ? 0.230 -13.961 -1.331 1.00 80.06 95 TYR A N 1
ATOM 775 C CA . TYR A 1 95 ? -0.601 -12.796 -1.692 1.00 80.06 95 TYR A CA 1
ATOM 776 C C . TYR A 1 95 ? -2.107 -13.094 -1.741 1.00 80.06 95 TYR A C 1
ATOM 778 O O . TYR A 1 95 ? -2.923 -12.182 -1.610 1.00 80.06 95 TYR A O 1
ATOM 786 N N . ARG A 1 96 ? -2.502 -14.364 -1.889 1.00 74.81 96 ARG A N 1
ATOM 787 C CA . ARG A 1 96 ? -3.910 -14.781 -1.761 1.00 74.81 96 ARG A CA 1
ATOM 788 C C . ARG A 1 96 ? -4.425 -14.712 -0.325 1.00 74.81 96 ARG A C 1
ATOM 790 O O . ARG A 1 96 ? -5.632 -14.707 -0.113 1.00 74.81 96 ARG A O 1
ATOM 797 N N . ARG A 1 97 ? -3.516 -14.723 0.648 1.00 75.56 97 ARG A N 1
ATOM 798 C CA . ARG A 1 97 ? -3.814 -14.644 2.080 1.00 75.56 97 ARG A CA 1
ATOM 799 C C . ARG A 1 97 ? -3.483 -13.245 2.604 1.00 75.56 97 ARG A C 1
ATOM 801 O O . ARG A 1 97 ? -4.321 -12.637 3.251 1.00 75.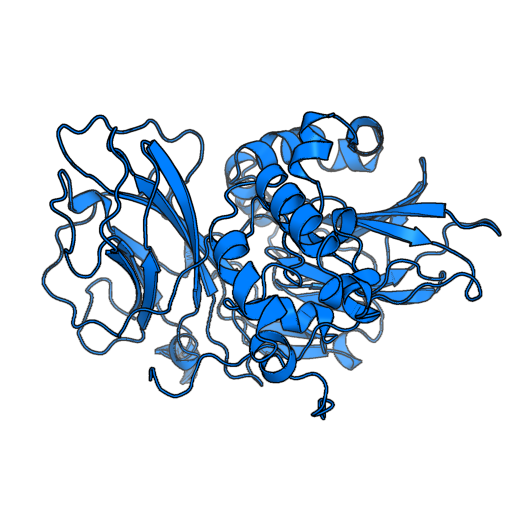56 97 ARG A O 1
ATOM 808 N N . GLY A 1 98 ? -2.317 -12.707 2.246 1.00 77.50 98 GLY A N 1
ATOM 809 C CA . GLY A 1 98 ? -1.718 -11.465 2.735 1.00 77.50 98 GLY A CA 1
ATOM 810 C C . GLY A 1 98 ? -0.557 -11.713 3.712 1.00 77.50 98 GLY A C 1
ATOM 811 O O . GLY A 1 98 ? -0.276 -12.852 4.093 1.00 77.50 98 GLY A O 1
ATOM 812 N N . ASP A 1 99 ? 0.104 -10.635 4.138 1.00 83.69 99 ASP A N 1
ATOM 813 C CA . ASP A 1 99 ? 1.145 -10.614 5.178 1.00 83.69 99 ASP A CA 1
ATOM 814 C C . ASP A 1 99 ? 2.417 -11.389 4.780 1.00 83.69 99 ASP A C 1
ATOM 816 O O . ASP A 1 99 ? 3.041 -12.085 5.590 1.00 83.69 99 ASP A O 1
ATOM 820 N N . VAL A 1 100 ? 2.793 -11.277 3.502 1.00 86.31 100 VAL A N 1
ATOM 821 C CA . VAL A 1 100 ? 3.906 -11.993 2.852 1.00 86.31 100 VAL A CA 1
ATOM 822 C C . VAL A 1 100 ? 5.216 -11.726 3.586 1.00 86.31 100 VAL A C 1
ATOM 824 O O . VAL A 1 100 ? 5.929 -12.664 3.951 1.00 86.31 100 VAL A O 1
ATOM 827 N N . THR A 1 101 ? 5.508 -10.452 3.856 1.00 79.56 101 THR A N 1
ATOM 828 C CA . THR A 1 101 ? 6.742 -10.011 4.520 1.00 79.56 101 THR A CA 1
ATOM 829 C C . THR A 1 101 ? 6.927 -10.703 5.872 1.00 79.56 101 THR A C 1
ATOM 831 O O . THR A 1 101 ? 8.030 -11.159 6.187 1.00 79.56 101 THR A O 1
ATOM 834 N N . ARG A 1 102 ? 5.849 -10.827 6.659 1.00 85.69 102 ARG A N 1
ATOM 835 C CA . ARG A 1 102 ? 5.870 -11.514 7.956 1.00 85.69 102 ARG A CA 1
ATOM 836 C C . ARG A 1 102 ? 5.999 -13.024 7.783 1.00 85.69 102 ARG A C 1
ATOM 838 O O . ARG A 1 102 ? 6.850 -13.633 8.424 1.00 85.69 102 ARG A O 1
ATOM 845 N N . GLN A 1 103 ? 5.174 -13.634 6.933 1.00 86.56 103 GLN A N 1
ATOM 846 C CA . GLN A 1 103 ? 5.143 -15.092 6.758 1.00 86.56 103 GLN A CA 1
ATOM 847 C C . GLN A 1 103 ? 6.451 -15.665 6.200 1.00 86.56 103 GLN A C 1
ATOM 849 O O . GLN A 1 103 ? 6.790 -16.818 6.470 1.00 86.56 103 GLN A O 1
ATOM 854 N N . LEU A 1 104 ? 7.200 -14.855 5.453 1.00 86.50 104 LEU A N 1
ATOM 855 C CA . LEU A 1 104 ? 8.519 -15.205 4.930 1.00 86.50 104 LEU A CA 1
ATOM 856 C C . LEU A 1 104 ? 9.676 -14.667 5.774 1.00 86.50 104 LEU A C 1
ATOM 858 O O . LEU A 1 104 ? 10.833 -14.907 5.440 1.00 86.50 104 LEU A O 1
ATOM 862 N N . ASN A 1 105 ? 9.375 -13.972 6.872 1.00 83.25 105 ASN A N 1
ATOM 863 C CA . ASN A 1 105 ? 10.353 -13.403 7.792 1.00 83.25 105 ASN A CA 1
ATOM 864 C C . ASN A 1 105 ? 11.400 -12.491 7.110 1.00 83.25 105 ASN A C 1
ATOM 866 O O . ASN A 1 105 ? 12.568 -12.447 7.510 1.00 83.25 105 ASN A O 1
ATOM 870 N N . LEU A 1 106 ? 10.987 -11.758 6.067 1.00 79.75 106 LEU A N 1
ATOM 871 C CA . LEU A 1 106 ? 11.904 -11.016 5.188 1.00 79.75 106 LEU A CA 1
ATOM 872 C C . LEU A 1 106 ? 12.628 -9.882 5.918 1.00 79.75 106 LEU A C 1
ATOM 874 O O . LEU A 1 106 ? 13.793 -9.611 5.636 1.00 79.75 106 LEU A O 1
ATOM 878 N N . ASN A 1 107 ? 11.986 -9.272 6.918 1.00 72.81 107 ASN A N 1
ATOM 879 C CA . ASN A 1 107 ? 12.624 -8.250 7.747 1.00 72.81 107 ASN A CA 1
ATOM 880 C C . ASN A 1 107 ? 13.827 -8.822 8.519 1.00 72.81 107 ASN A C 1
ATOM 882 O O . ASN A 1 107 ? 14.927 -8.274 8.467 1.00 72.81 107 ASN A O 1
ATOM 886 N N . THR A 1 108 ? 13.664 -9.974 9.176 1.00 75.25 108 THR A N 1
ATOM 887 C CA . THR A 1 108 ? 14.781 -10.644 9.857 1.00 75.25 108 THR A CA 1
ATOM 888 C C . THR A 1 108 ? 15.868 -11.047 8.871 1.00 75.25 108 THR A C 1
ATOM 890 O O . THR A 1 108 ? 17.047 -10.896 9.184 1.00 75.25 108 THR A O 1
ATOM 893 N N . THR A 1 109 ? 15.505 -11.499 7.667 1.00 73.69 109 THR A N 1
ATOM 894 C CA . THR A 1 109 ? 16.482 -11.786 6.609 1.00 73.69 109 THR A CA 1
ATOM 895 C C . THR A 1 109 ? 17.274 -10.541 6.211 1.00 73.69 109 THR A C 1
ATOM 897 O O . THR A 1 109 ? 18.497 -10.609 6.100 1.00 73.69 109 THR A O 1
ATOM 900 N N . LEU A 1 110 ? 16.621 -9.391 6.040 1.00 74.69 110 LEU A N 1
ATOM 901 C CA . LEU A 1 110 ? 17.304 -8.137 5.730 1.00 74.69 110 LEU A CA 1
ATOM 902 C C . LEU A 1 110 ? 18.266 -7.730 6.852 1.00 74.69 110 LEU A C 1
ATOM 904 O O . LEU A 1 110 ? 19.427 -7.424 6.581 1.00 74.69 110 LEU A O 1
ATOM 908 N N . VAL A 1 111 ? 17.804 -7.754 8.104 1.00 74.94 111 VAL A N 1
ATOM 909 C CA . VAL A 1 111 ? 18.631 -7.419 9.274 1.00 74.94 111 VAL A CA 1
ATOM 910 C C . VAL A 1 111 ? 19.841 -8.352 9.363 1.00 74.94 111 VAL A C 1
ATOM 912 O O . VAL A 1 111 ? 20.970 -7.874 9.478 1.00 74.94 111 VAL A O 1
ATOM 915 N N . ALA A 1 112 ? 19.633 -9.664 9.221 1.00 75.88 112 ALA A N 1
ATOM 916 C CA . ALA A 1 112 ? 20.703 -10.661 9.239 1.00 75.88 112 ALA A CA 1
ATOM 917 C C . ALA A 1 112 ? 21.739 -10.447 8.120 1.00 75.88 112 ALA A C 1
ATOM 919 O O . ALA A 1 112 ? 22.919 -10.734 8.306 1.00 75.88 112 ALA A O 1
ATOM 920 N N . ASN A 1 113 ? 21.326 -9.882 6.982 1.00 73.75 113 ASN A N 1
ATOM 921 C CA . ASN A 1 113 ? 22.204 -9.591 5.849 1.00 73.75 113 ASN A CA 1
ATOM 922 C C . ASN A 1 113 ? 22.965 -8.258 5.968 1.00 73.75 113 ASN A C 1
ATOM 924 O O . ASN A 1 113 ? 23.632 -7.854 5.016 1.00 73.75 113 ASN A O 1
ATOM 928 N N . GLY A 1 114 ? 22.924 -7.586 7.122 1.00 74.44 114 GLY A N 1
ATOM 929 C CA . GLY A 1 114 ? 23.579 -6.291 7.342 1.00 74.44 114 GLY A CA 1
ATOM 930 C C . GLY A 1 114 ? 22.671 -5.087 7.082 1.00 74.44 114 GLY A C 1
ATOM 931 O O . GLY A 1 114 ? 23.163 -3.974 6.890 1.00 74.44 114 GLY A O 1
ATOM 932 N N . GLY A 1 115 ? 21.355 -5.307 7.082 1.00 75.19 115 GLY A N 1
ATOM 933 C CA . GLY A 1 115 ? 20.342 -4.266 6.976 1.00 75.19 115 GLY A CA 1
ATOM 934 C C . GLY A 1 115 ? 20.300 -3.585 5.609 1.00 75.19 115 GLY A C 1
ATOM 935 O O . GLY A 1 115 ? 20.811 -4.077 4.602 1.00 75.19 115 GLY A O 1
ATOM 936 N N . TRP A 1 116 ? 19.703 -2.396 5.588 1.00 74.31 116 TRP A N 1
ATOM 937 C CA . TRP A 1 116 ? 19.504 -1.605 4.373 1.00 74.31 116 TRP A CA 1
ATOM 938 C C . TRP A 1 116 ? 20.801 -1.202 3.653 1.00 74.31 116 TRP A C 1
ATOM 940 O O . TRP A 1 116 ? 20.793 -1.031 2.433 1.00 74.31 116 TRP A O 1
ATOM 950 N N . GLY A 1 117 ? 21.932 -1.138 4.367 1.00 74.31 117 GLY A N 1
ATOM 951 C CA . GLY A 1 117 ? 23.252 -0.870 3.781 1.00 74.31 117 GLY A CA 1
ATOM 952 C C . GLY A 1 117 ? 23.812 -2.012 2.921 1.00 74.31 117 GLY A C 1
ATOM 953 O O . GLY A 1 117 ? 24.738 -1.790 2.145 1.00 74.31 117 GLY A O 1
ATOM 954 N N . ARG A 1 118 ? 23.257 -3.227 3.032 1.00 80.38 118 ARG A N 1
ATOM 955 C CA . ARG A 1 118 ? 23.625 -4.414 2.234 1.00 80.38 118 ARG A CA 1
ATOM 956 C C . ARG A 1 118 ? 22.428 -5.028 1.501 1.00 80.38 118 ARG A C 1
ATOM 958 O O . ARG A 1 118 ? 22.446 -6.202 1.131 1.00 80.38 118 ARG A O 1
ATOM 965 N N . ARG A 1 119 ? 21.373 -4.238 1.305 1.00 85.00 119 ARG A N 1
ATOM 966 C CA . ARG A 1 119 ? 20.167 -4.665 0.591 1.00 85.00 119 ARG A CA 1
ATOM 967 C C . ARG A 1 119 ? 20.474 -5.063 -0.852 1.00 85.00 119 ARG A C 1
ATOM 969 O O . ARG A 1 119 ? 21.471 -4.639 -1.439 1.00 85.00 119 ARG A O 1
ATOM 976 N N . ARG A 1 120 ? 19.552 -5.803 -1.464 1.00 82.44 120 ARG A N 1
ATOM 977 C CA . ARG A 1 120 ? 19.583 -6.025 -2.914 1.00 82.44 120 ARG A CA 1
ATOM 978 C C . ARG A 1 120 ? 19.114 -4.761 -3.627 1.00 82.44 120 ARG A C 1
ATOM 980 O O . ARG A 1 120 ? 18.013 -4.293 -3.357 1.00 82.44 120 ARG A O 1
ATOM 987 N N . SER A 1 121 ? 19.917 -4.243 -4.550 1.00 91.00 121 SER A N 1
ATOM 988 C CA . SER A 1 121 ? 19.539 -3.115 -5.404 1.00 91.00 121 SER A CA 1
ATOM 989 C C . SER A 1 121 ? 19.816 -3.398 -6.882 1.00 91.00 121 SER A C 1
ATOM 991 O O . SER A 1 121 ? 20.609 -4.278 -7.235 1.00 91.00 121 SER A O 1
ATOM 993 N N . GLY A 1 122 ? 19.058 -2.733 -7.753 1.00 93.06 122 GLY A N 1
ATOM 994 C CA . GLY A 1 122 ? 19.234 -2.759 -9.202 1.00 93.06 122 GLY A CA 1
ATOM 995 C C . GLY A 1 122 ? 20.181 -1.651 -9.670 1.00 93.06 122 GLY A C 1
ATOM 996 O O . GLY A 1 122 ? 20.709 -0.903 -8.846 1.00 93.06 122 GLY A O 1
ATOM 997 N N . PRO A 1 123 ? 20.396 -1.515 -10.988 1.00 95.88 123 PRO A N 1
ATOM 998 C CA . PRO A 1 123 ? 21.123 -0.381 -11.547 1.00 95.88 123 PRO A CA 1
ATOM 999 C C . PRO A 1 123 ? 20.426 0.934 -11.173 1.00 95.88 123 PRO A C 1
ATOM 1001 O O . PRO A 1 123 ? 19.226 1.082 -11.394 1.00 95.88 123 PRO A O 1
ATOM 1004 N N . ILE A 1 124 ? 21.172 1.884 -10.613 1.00 95.31 124 ILE A N 1
ATOM 1005 C CA . ILE A 1 124 ? 20.670 3.212 -10.237 1.00 95.31 124 ILE A CA 1
ATOM 1006 C C . ILE A 1 124 ? 21.278 4.234 -11.194 1.00 95.31 124 ILE A C 1
ATOM 1008 O O . ILE A 1 124 ? 22.487 4.223 -11.429 1.00 95.31 124 ILE A O 1
ATOM 1012 N N . PHE A 1 125 ? 20.445 5.123 -11.729 1.00 95.50 125 PHE A N 1
ATOM 1013 C CA . PHE A 1 125 ? 20.887 6.198 -12.608 1.00 95.50 125 PHE A CA 1
ATOM 1014 C C . PHE A 1 125 ? 21.923 7.095 -11.913 1.00 95.50 125 PHE A C 1
ATOM 1016 O O . PHE A 1 125 ? 21.718 7.543 -10.788 1.00 95.50 125 PHE A O 1
ATOM 1023 N N . ALA A 1 126 ? 23.019 7.428 -12.599 1.00 93.62 126 ALA A N 1
ATOM 1024 C CA . ALA A 1 126 ? 24.095 8.237 -12.016 1.00 93.62 126 ALA A CA 1
ATOM 1025 C C . ALA A 1 126 ? 23.622 9.620 -11.515 1.00 93.62 126 ALA A C 1
ATOM 1027 O O . ALA A 1 126 ? 24.155 10.141 -10.540 1.00 93.62 126 ALA A O 1
ATOM 1028 N N . GLY A 1 127 ? 22.598 10.200 -12.152 1.00 91.56 127 GLY A N 1
ATOM 1029 C CA . GLY A 1 127 ? 21.983 11.470 -11.753 1.00 91.56 127 GLY A CA 1
ATOM 1030 C C . GLY A 1 127 ? 20.769 11.336 -10.826 1.00 91.56 127 GLY A C 1
ATOM 1031 O O . GLY A 1 127 ? 19.964 12.263 -10.769 1.00 91.56 127 GLY A O 1
ATOM 1032 N N . TYR A 1 128 ? 20.590 10.204 -10.134 1.00 91.62 128 TYR A N 1
ATOM 1033 C CA . TYR A 1 128 ? 19.413 9.912 -9.297 1.00 91.62 128 TYR A CA 1
ATOM 1034 C C . TYR A 1 128 ? 19.065 11.051 -8.321 1.00 91.62 128 TYR A C 1
ATOM 1036 O O . TYR A 1 128 ? 17.928 11.522 -8.275 1.00 91.62 128 TYR A O 1
ATOM 1044 N N . THR A 1 129 ? 20.066 11.579 -7.613 1.00 90.12 129 THR A N 1
ATOM 1045 C CA . THR A 1 129 ? 19.893 12.688 -6.657 1.00 90.12 129 THR A CA 1
ATOM 1046 C C . THR A 1 129 ? 19.655 14.045 -7.322 1.00 90.12 129 THR A C 1
ATOM 1048 O O . THR A 1 129 ? 19.178 14.959 -6.665 1.00 90.12 129 THR A O 1
ATOM 1051 N N . GLY A 1 130 ? 19.938 14.191 -8.621 1.00 87.19 130 GLY A N 1
ATOM 1052 C CA . GLY A 1 130 ? 19.649 15.411 -9.383 1.00 87.19 130 GLY A CA 1
ATOM 1053 C C . GLY A 1 130 ? 18.185 15.539 -9.818 1.00 87.19 130 GLY A C 1
ATOM 1054 O O . GLY A 1 130 ? 17.756 16.624 -10.199 1.00 87.19 130 GLY A O 1
ATOM 1055 N N . SER A 1 131 ? 17.417 14.447 -9.755 1.00 83.69 131 SER A N 1
ATOM 1056 C CA . SER A 1 131 ? 15.982 14.396 -10.102 1.00 83.69 131 SER A CA 1
ATOM 1057 C C . SER A 1 131 ? 15.076 14.054 -8.910 1.00 83.69 131 SER A C 1
ATOM 1059 O O . SER A 1 131 ? 13.861 13.923 -9.054 1.00 83.69 131 SER A O 1
ATOM 1061 N N . SER A 1 132 ? 15.676 13.954 -7.724 1.00 89.75 132 SER A N 1
ATOM 1062 C CA . SER A 1 132 ? 15.017 13.665 -6.453 1.00 89.75 132 SER A CA 1
ATOM 1063 C C . SER A 1 132 ? 15.389 14.724 -5.421 1.00 89.75 132 SER A C 1
ATOM 1065 O O . SER A 1 132 ? 16.380 15.434 -5.571 1.00 89.75 132 SER A O 1
ATOM 1067 N N . PHE A 1 133 ? 14.619 14.822 -4.345 1.00 88.81 133 PHE A N 1
ATOM 1068 C CA . PHE A 1 133 ? 14.943 15.670 -3.203 1.00 88.81 133 PHE A CA 1
ATOM 1069 C C . PHE A 1 133 ? 15.038 14.831 -1.932 1.00 88.81 133 PHE A C 1
ATOM 1071 O O . PHE A 1 133 ? 14.349 13.821 -1.780 1.00 88.81 133 PHE A O 1
ATOM 1078 N N . SER A 1 134 ? 15.926 15.234 -1.025 1.00 89.56 134 SER A N 1
ATOM 1079 C CA . SER A 1 134 ? 16.038 14.589 0.279 1.00 89.56 134 SER A CA 1
ATOM 1080 C C . SER A 1 134 ? 14.809 14.935 1.110 1.00 89.56 134 SER A C 1
ATOM 1082 O O . SER A 1 134 ? 14.422 16.102 1.210 1.00 89.56 134 SER A O 1
ATOM 1084 N N . VAL A 1 135 ? 14.193 13.918 1.696 1.00 88.00 135 VAL A N 1
ATOM 1085 C CA . VAL A 1 135 ? 12.999 14.040 2.518 1.00 88.00 135 VAL A CA 1
ATOM 1086 C C . VAL A 1 135 ? 13.195 13.293 3.828 1.00 88.00 135 VAL A C 1
ATOM 1088 O O . VAL A 1 135 ? 13.810 12.226 3.889 1.00 88.00 135 VAL A O 1
ATOM 1091 N N . TRP A 1 136 ? 12.654 13.875 4.891 1.00 86.12 136 TRP A N 1
ATOM 1092 C CA . TRP A 1 136 ? 12.521 13.207 6.173 1.00 86.12 136 TRP A CA 1
ATOM 1093 C C . TRP A 1 136 ? 11.625 11.972 6.032 1.00 86.12 136 TRP A C 1
ATOM 1095 O O . TRP A 1 136 ? 10.525 12.081 5.488 1.00 86.12 136 TRP A O 1
ATOM 1105 N N . TYR A 1 137 ? 12.062 10.820 6.545 1.00 88.19 137 TYR A N 1
ATOM 1106 C CA . TYR A 1 137 ? 11.287 9.583 6.500 1.00 88.19 137 TYR A CA 1
ATOM 1107 C C . TYR A 1 137 ? 10.767 9.192 7.901 1.00 88.19 137 TYR A C 1
ATOM 1109 O O . TYR A 1 137 ? 11.499 8.608 8.702 1.00 88.19 137 TYR A O 1
ATOM 1117 N N . PRO A 1 138 ? 9.494 9.491 8.224 1.00 83.94 138 PRO A N 1
ATOM 1118 C CA . PRO A 1 138 ? 8.860 9.178 9.509 1.00 83.94 138 PRO A CA 1
ATOM 1119 C C . PRO A 1 138 ? 8.351 7.727 9.631 1.00 83.94 138 PRO A C 1
ATOM 1121 O O . PRO A 1 138 ? 7.622 7.414 10.578 1.00 83.94 138 PRO A O 1
ATOM 1124 N N . GLY A 1 139 ? 8.696 6.840 8.691 1.00 82.19 139 GLY A N 1
ATOM 1125 C CA . GLY A 1 139 ? 8.271 5.438 8.700 1.00 82.19 139 GLY A CA 1
ATOM 1126 C C . GLY A 1 139 ? 8.993 4.570 9.744 1.00 82.19 139 GLY A C 1
ATOM 1127 O O . GLY A 1 139 ? 9.659 5.095 10.643 1.00 82.19 139 GLY A O 1
ATOM 1128 N N . PRO A 1 140 ? 8.847 3.235 9.674 1.00 77.56 140 PRO A N 1
ATOM 1129 C CA . PRO A 1 140 ? 9.359 2.319 10.695 1.00 77.56 140 PRO A CA 1
ATOM 1130 C C . PRO A 1 140 ? 10.849 2.517 11.016 1.00 77.56 140 PRO A C 1
ATOM 1132 O O . PRO A 1 140 ? 11.649 2.806 10.128 1.00 77.56 140 PRO A O 1
ATOM 1135 N N . ARG A 1 141 ? 11.235 2.346 12.292 1.00 73.69 141 ARG A N 1
ATOM 1136 C CA . ARG A 1 141 ? 12.557 2.757 12.825 1.00 73.69 141 ARG A CA 1
ATOM 1137 C C . ARG A 1 141 ? 13.760 2.045 12.186 1.00 73.69 141 ARG A C 1
ATOM 1139 O O . ARG A 1 141 ? 14.870 2.551 12.291 1.00 73.69 141 ARG A O 1
ATOM 1146 N N . TRP A 1 142 ? 13.563 0.888 11.559 1.00 74.44 142 TRP A N 1
ATOM 1147 C CA . TRP A 1 142 ? 14.628 0.150 10.867 1.00 74.44 142 TRP A CA 1
ATOM 1148 C C . TRP A 1 142 ? 14.942 0.685 9.468 1.00 74.44 142 TRP A C 1
ATOM 1150 O O . TRP A 1 142 ? 15.914 0.240 8.866 1.00 74.44 142 TRP A O 1
ATOM 1160 N N . TYR A 1 143 ? 14.140 1.603 8.929 1.00 78.94 143 TYR A N 1
ATOM 1161 C CA . TYR A 1 143 ? 14.468 2.310 7.695 1.00 78.94 143 TYR A CA 1
ATOM 1162 C C . TYR A 1 143 ? 15.396 3.503 7.957 1.00 78.94 143 TYR A C 1
ATOM 1164 O O . TYR A 1 143 ? 15.472 3.998 9.086 1.00 78.94 143 TYR A O 1
ATOM 1172 N N . PRO A 1 144 ? 16.083 4.011 6.918 1.00 79.38 144 PRO A N 1
ATOM 1173 C CA . PRO A 1 144 ? 16.817 5.260 7.022 1.00 79.38 144 PRO A CA 1
ATOM 1174 C C . PRO A 1 144 ? 15.928 6.417 7.469 1.00 79.38 144 PRO A C 1
ATOM 1176 O O . PRO A 1 144 ? 14.765 6.531 7.093 1.00 79.38 144 PRO A O 1
ATOM 1179 N N . ARG A 1 145 ? 16.534 7.318 8.237 1.00 81.50 145 ARG A N 1
ATOM 1180 C CA . ARG A 1 145 ? 15.906 8.538 8.753 1.00 81.50 145 ARG A CA 1
ATOM 1181 C C . ARG A 1 145 ? 15.612 9.573 7.655 1.00 81.50 145 ARG A C 1
ATOM 1183 O O . ARG A 1 145 ? 14.674 10.358 7.767 1.00 81.50 145 ARG A O 1
ATOM 1190 N N . TRP A 1 146 ? 16.420 9.561 6.599 1.00 86.31 146 TRP A N 1
ATOM 1191 C CA . TRP A 1 146 ? 16.298 10.420 5.425 1.00 86.31 146 TRP A CA 1
ATOM 1192 C C . TRP A 1 146 ? 16.322 9.558 4.171 1.00 86.31 146 TRP A C 1
ATOM 1194 O O . TRP A 1 146 ? 17.104 8.609 4.088 1.00 86.31 146 TRP A O 1
ATOM 1204 N N . ALA A 1 147 ? 15.483 9.905 3.204 1.00 89.62 147 ALA A N 1
ATOM 1205 C CA . ALA A 1 147 ? 15.351 9.194 1.942 1.00 89.62 147 ALA A CA 1
ATOM 1206 C C . ALA A 1 147 ? 15.311 10.179 0.772 1.00 89.62 147 ALA A C 1
ATOM 1208 O O . ALA A 1 147 ? 15.098 11.375 0.954 1.00 89.62 147 ALA A O 1
ATOM 1209 N N . TRP A 1 148 ? 15.510 9.673 -0.439 1.00 90.56 148 TRP A N 1
ATOM 1210 C CA . TRP A 1 148 ? 15.385 10.463 -1.659 1.00 90.56 148 TRP A CA 1
ATOM 1211 C C . TRP A 1 148 ? 14.021 10.215 -2.281 1.00 90.56 148 TRP A C 1
ATOM 1213 O O . TRP A 1 148 ? 13.738 9.096 -2.698 1.00 90.56 148 TRP A O 1
ATOM 1223 N N . GLN A 1 149 ? 13.204 11.257 -2.364 1.00 89.62 149 GLN A N 1
ATOM 1224 C CA . GLN A 1 149 ? 11.893 11.203 -2.990 1.00 89.62 149 GLN A CA 1
ATOM 1225 C C . GLN A 1 149 ? 11.957 11.862 -4.376 1.00 89.62 149 GLN A C 1
ATOM 1227 O O . GLN A 1 149 ? 12.403 13.009 -4.483 1.00 89.62 149 GLN A O 1
ATOM 1232 N N . PRO A 1 150 ? 11.539 11.175 -5.450 1.00 88.56 150 PRO A N 1
ATOM 1233 C CA . PRO A 1 150 ? 11.513 11.761 -6.781 1.00 88.56 150 PRO A CA 1
ATOM 1234 C C . PRO A 1 150 ? 10.313 12.694 -6.952 1.00 88.56 150 PRO A C 1
ATOM 1236 O O . PRO A 1 150 ? 9.353 12.692 -6.174 1.00 88.56 150 PRO A O 1
ATOM 1239 N N . ILE A 1 151 ? 10.354 13.487 -8.019 1.00 84.00 151 ILE A N 1
ATOM 1240 C CA . ILE A 1 151 ? 9.193 14.258 -8.459 1.00 84.00 151 ILE A CA 1
ATOM 1241 C C . ILE A 1 151 ? 8.261 13.325 -9.230 1.00 84.00 151 ILE A C 1
ATOM 1243 O O . ILE A 1 151 ? 8.613 12.796 -10.285 1.00 84.00 151 ILE A O 1
ATOM 1247 N N . TRP A 1 152 ? 7.059 13.139 -8.699 1.00 84.12 152 TRP A N 1
ATOM 1248 C CA . TRP A 1 152 ? 6.091 12.191 -9.231 1.00 84.12 152 TRP A CA 1
ATOM 1249 C C . TRP A 1 152 ? 5.331 12.705 -10.446 1.00 84.12 152 TRP A C 1
ATOM 1251 O O . TRP A 1 152 ? 4.969 13.882 -10.525 1.00 84.12 152 TRP A O 1
ATOM 1261 N N . SER A 1 153 ? 5.028 11.791 -11.373 1.00 77.50 153 SER A N 1
ATOM 1262 C CA . SER A 1 153 ? 3.995 12.042 -12.374 1.00 77.50 153 SER A CA 1
ATOM 1263 C C . SER A 1 153 ? 2.623 12.132 -11.688 1.00 77.50 153 SER A C 1
ATOM 1265 O O . SER A 1 153 ? 2.437 11.562 -10.605 1.00 77.50 153 SER A O 1
ATOM 1267 N N . PRO A 1 154 ? 1.628 12.802 -12.303 1.00 74.69 154 PRO A N 1
ATOM 1268 C CA . PRO A 1 154 ? 0.271 12.855 -11.758 1.00 74.69 154 PRO A CA 1
ATOM 1269 C C . PRO A 1 154 ? -0.314 11.474 -11.436 1.00 74.69 154 PRO A C 1
ATOM 1271 O O . PRO A 1 154 ? -1.087 11.348 -10.492 1.00 74.69 154 PRO A O 1
ATOM 1274 N N . TRP A 1 155 ? 0.099 10.438 -12.176 1.00 75.06 155 TRP A N 1
ATOM 1275 C CA . TRP A 1 155 ? -0.339 9.057 -11.977 1.00 75.06 155 TRP A CA 1
ATOM 1276 C C . TRP A 1 155 ? 0.056 8.497 -10.604 1.00 75.06 155 TRP A C 1
ATOM 1278 O O . TRP A 1 155 ? -0.773 7.930 -9.895 1.00 75.06 155 TRP A O 1
ATOM 1288 N N . VAL A 1 156 ? 1.308 8.702 -10.187 1.00 80.50 156 VAL A N 1
ATOM 1289 C CA . VAL A 1 156 ? 1.764 8.266 -8.858 1.00 80.50 156 VAL A CA 1
ATOM 1290 C C . VAL A 1 156 ? 1.164 9.157 -7.772 1.00 80.50 156 VAL A C 1
ATOM 1292 O O . VAL A 1 156 ? 0.640 8.643 -6.784 1.00 80.50 156 VAL A O 1
ATOM 1295 N N . SER A 1 157 ? 1.142 10.478 -7.985 1.00 78.81 157 SER A N 1
ATOM 1296 C CA . SER A 1 157 ? 0.562 11.435 -7.031 1.00 78.81 157 SER A CA 1
ATOM 1297 C C . SER A 1 157 ? -0.914 11.168 -6.729 1.00 78.81 157 SER A C 1
ATOM 1299 O O . SER A 1 157 ? -1.379 11.431 -5.620 1.00 78.81 157 SER A O 1
ATOM 1301 N N . TRP A 1 158 ? -1.660 10.617 -7.688 1.00 72.56 158 TRP A N 1
ATOM 1302 C CA . TRP A 1 158 ? -3.052 10.215 -7.495 1.00 72.56 158 TRP A CA 1
ATOM 1303 C C . TRP A 1 158 ? -3.207 9.146 -6.400 1.00 72.56 158 TRP A C 1
ATOM 1305 O O . TRP A 1 158 ? -4.155 9.191 -5.619 1.00 72.56 158 TRP A O 1
ATOM 1315 N N . SER A 1 159 ? -2.225 8.253 -6.253 1.00 75.75 159 SER A N 1
ATOM 1316 C CA . SER A 1 159 ? -2.239 7.158 -5.266 1.00 75.75 159 SER A CA 1
ATOM 1317 C C . SER A 1 159 ? -2.002 7.621 -3.817 1.00 75.75 159 SER A C 1
ATOM 1319 O O . SER A 1 159 ? -2.115 6.828 -2.874 1.00 75.75 159 SER A O 1
ATOM 1321 N N . PHE A 1 160 ? -1.682 8.905 -3.608 1.00 76.50 160 PHE A N 1
ATOM 1322 C CA . PHE A 1 160 ? -1.454 9.482 -2.275 1.00 76.50 160 PHE A CA 1
ATOM 1323 C C . PHE A 1 160 ? -2.749 9.666 -1.494 1.00 76.50 160 PHE A C 1
ATOM 1325 O O . PHE A 1 160 ? -2.742 9.703 -0.259 1.00 76.50 160 PHE A O 1
ATOM 1332 N N . TRP A 1 161 ? -3.865 9.788 -2.199 1.00 74.50 161 TRP A N 1
ATOM 1333 C CA . TRP A 1 161 ? -5.114 10.226 -1.608 1.00 74.50 161 TRP A CA 1
ATOM 1334 C C . TRP A 1 161 ? -5.964 9.020 -1.204 1.00 74.50 161 TRP A C 1
ATOM 1336 O O . TRP A 1 161 ? -6.053 8.048 -1.953 1.00 74.50 161 TRP A O 1
ATOM 1346 N N . PRO A 1 162 ? -6.579 9.043 -0.011 1.00 62.44 162 PRO A N 1
ATOM 1347 C CA . PRO A 1 162 ? -7.493 7.981 0.403 1.00 62.44 162 PRO A CA 1
ATOM 1348 C C . PRO A 1 162 ? -8.806 8.036 -0.396 1.00 62.44 162 PRO A C 1
ATOM 1350 O O . PRO A 1 162 ? -9.384 7.003 -0.717 1.00 62.44 162 PRO A O 1
ATOM 1353 N N . THR A 1 163 ? -9.235 9.239 -0.782 1.00 63.88 163 THR A N 1
ATOM 1354 C CA . THR A 1 163 ? -10.459 9.518 -1.539 1.00 63.88 163 THR A CA 1
ATOM 1355 C C . THR A 1 163 ? -10.169 9.585 -3.035 1.00 63.88 163 THR A C 1
ATOM 1357 O O . THR A 1 163 ? -10.139 10.661 -3.636 1.00 63.88 163 THR A O 1
ATOM 1360 N N . VAL A 1 164 ? -9.924 8.431 -3.647 1.00 65.62 164 VAL A N 1
ATOM 1361 C CA . VAL A 1 164 ? -9.826 8.311 -5.109 1.00 65.62 164 VAL A CA 1
ATOM 1362 C C . VAL A 1 164 ? -11.151 7.844 -5.689 1.00 65.62 164 VAL A C 1
ATOM 1364 O O . VAL A 1 164 ? -11.873 7.057 -5.076 1.00 65.62 164 VAL A O 1
ATOM 1367 N N . LEU A 1 165 ? -11.472 8.306 -6.899 1.00 65.19 165 LE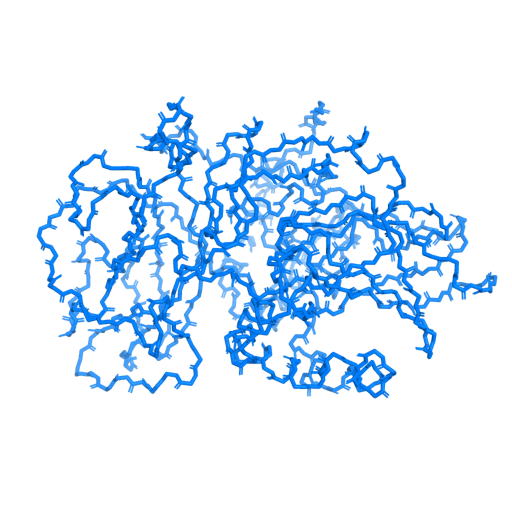U A N 1
ATOM 1368 C CA . LEU A 1 165 ? -12.575 7.711 -7.640 1.00 65.19 165 LEU A CA 1
ATOM 1369 C C . LEU A 1 165 ? -12.244 6.245 -7.944 1.00 65.19 165 LEU A C 1
ATOM 1371 O O . LEU A 1 165 ? -11.219 6.008 -8.586 1.00 65.19 165 LEU A O 1
ATOM 1375 N N . PRO A 1 166 ? -13.120 5.283 -7.598 1.00 68.44 166 PRO A N 1
ATOM 1376 C CA . PRO A 1 166 ? -12.894 3.863 -7.864 1.00 68.44 166 PRO A CA 1
ATOM 1377 C C . PRO A 1 166 ? -12.525 3.547 -9.319 1.00 68.44 166 PRO A C 1
ATOM 1379 O O . PRO A 1 166 ? -11.816 2.573 -9.570 1.00 68.44 166 PRO A O 1
ATOM 1382 N N . ILE A 1 167 ? -12.989 4.374 -10.268 1.00 65.31 167 ILE A N 1
ATOM 1383 C CA . ILE A 1 167 ? -12.713 4.185 -11.694 1.00 65.31 167 ILE A CA 1
ATOM 1384 C C . ILE A 1 167 ? -11.293 4.562 -12.136 1.00 65.31 167 ILE A C 1
ATOM 1386 O O . ILE A 1 167 ? -10.816 4.068 -13.153 1.00 65.31 167 ILE A O 1
ATOM 1390 N N . TYR A 1 168 ? -10.634 5.430 -11.370 1.00 69.12 168 TYR A N 1
ATOM 1391 C CA . TYR A 1 168 ? -9.251 5.867 -11.572 1.00 69.12 168 TYR A CA 1
ATOM 1392 C C . TYR A 1 168 ? -8.329 5.331 -10.482 1.00 69.12 168 TYR A C 1
ATOM 1394 O O . TYR A 1 168 ? -7.182 5.750 -10.397 1.00 69.12 168 TYR A O 1
ATOM 1402 N N . ASP A 1 169 ? -8.830 4.464 -9.607 1.00 75.25 169 ASP A N 1
ATOM 1403 C CA . ASP A 1 169 ? -8.020 3.837 -8.582 1.00 75.25 169 ASP A CA 1
ATOM 1404 C C . ASP A 1 169 ? -7.186 2.730 -9.242 1.00 75.25 169 ASP A C 1
ATOM 1406 O O . ASP A 1 169 ? -7.770 1.740 -9.693 1.00 75.25 169 ASP A O 1
ATOM 1410 N N . PRO A 1 170 ? -5.853 2.878 -9.343 1.00 75.06 170 PRO A N 1
ATOM 1411 C CA . PRO A 1 170 ? -5.008 1.899 -10.010 1.00 75.06 170 PRO A CA 1
ATOM 1412 C C . PRO A 1 170 ? -4.661 0.713 -9.093 1.00 75.06 170 PRO A C 1
ATOM 1414 O O . PRO A 1 170 ? -3.945 -0.198 -9.508 1.00 75.06 170 PRO A O 1
ATOM 1417 N N . ARG A 1 171 ? -5.109 0.734 -7.828 1.00 80.56 171 ARG A N 1
ATOM 1418 C CA . ARG A 1 171 ? -4.780 -0.291 -6.838 1.00 80.56 171 ARG A CA 1
ATOM 1419 C C . ARG A 1 171 ? -5.431 -1.623 -7.201 1.00 80.56 171 ARG A C 1
ATOM 1421 O O . ARG A 1 171 ? -6.652 -1.648 -7.420 1.00 80.56 171 ARG A O 1
ATOM 1428 N N . PRO A 1 172 ? -4.669 -2.731 -7.179 1.00 77.19 172 PRO A N 1
ATOM 1429 C CA . PRO A 1 172 ? -5.225 -4.068 -7.145 1.00 77.19 172 PRO A CA 1
ATOM 1430 C C . PRO A 1 172 ? -6.255 -4.220 -6.028 1.00 77.19 172 PRO A C 1
ATOM 1432 O O . PRO A 1 172 ? -6.137 -3.615 -4.964 1.00 77.19 172 PRO A O 1
ATOM 1435 N N . PHE A 1 173 ? -7.261 -5.062 -6.252 1.00 76.00 173 PHE A N 1
ATOM 1436 C CA . PHE A 1 173 ? -8.394 -5.148 -5.332 1.00 76.00 173 PHE A CA 1
ATOM 1437 C C . PHE A 1 173 ? -7.995 -5.537 -3.896 1.00 76.00 173 PHE A C 1
ATOM 1439 O O . PHE A 1 173 ? -8.500 -4.974 -2.935 1.00 76.00 173 PHE A O 1
ATOM 1446 N N . TYR A 1 174 ? -7.024 -6.440 -3.739 1.00 73.75 174 TYR A N 1
ATOM 1447 C CA . TYR A 1 174 ? -6.570 -6.923 -2.428 1.00 73.75 174 TYR A CA 1
ATOM 1448 C C . TYR A 1 174 ? -5.864 -5.864 -1.566 1.00 73.75 174 TYR A C 1
ATOM 1450 O O . TYR A 1 174 ? -5.687 -6.072 -0.368 1.00 73.75 174 TYR A O 1
ATOM 1458 N N . CYS A 1 175 ? -5.429 -4.757 -2.168 1.00 78.38 175 CYS A N 1
ATOM 1459 C CA . CYS A 1 175 ? -4.837 -3.620 -1.470 1.00 78.38 175 CYS A CA 1
ATOM 1460 C C . CYS A 1 175 ? -5.681 -2.347 -1.625 1.00 78.38 175 CYS A C 1
ATOM 1462 O O . CYS A 1 175 ? -5.248 -1.258 -1.251 1.00 78.38 175 CYS A O 1
ATOM 1464 N N . ARG A 1 176 ? -6.883 -2.456 -2.199 1.00 79.06 176 ARG A N 1
ATOM 1465 C CA . ARG A 1 176 ? -7.816 -1.342 -2.298 1.00 79.06 176 ARG A CA 1
ATOM 1466 C C . ARG A 1 176 ? -8.542 -1.207 -0.956 1.00 79.06 176 ARG A C 1
ATOM 1468 O O . ARG A 1 176 ? -9.120 -2.188 -0.491 1.00 79.06 176 ARG A O 1
ATOM 1475 N N . PRO A 1 177 ? -8.522 -0.029 -0.314 1.00 70.94 177 PRO A N 1
ATOM 1476 C CA . PRO A 1 177 ? -9.268 0.172 0.912 1.00 70.94 177 PRO A CA 1
ATOM 1477 C C . PRO A 1 177 ? -10.767 0.078 0.629 1.00 70.94 177 PRO A C 1
ATOM 1479 O O . PRO A 1 177 ? -11.246 0.445 -0.447 1.00 70.94 177 PRO A O 1
ATOM 1482 N N . TYR A 1 178 ? -11.502 -0.382 1.635 1.00 70.25 178 TYR A N 1
ATOM 1483 C CA . TYR A 1 178 ? -12.951 -0.255 1.684 1.00 70.25 178 TYR A CA 1
ATOM 1484 C C . TYR A 1 178 ? -13.347 1.228 1.543 1.00 70.25 178 TYR A C 1
ATOM 1486 O O . TYR A 1 178 ? -12.618 2.095 2.012 1.00 70.25 178 TYR A O 1
ATOM 1494 N N . PHE A 1 179 ? -14.470 1.559 0.900 1.00 70.50 179 PHE A N 1
ATOM 1495 C CA . PHE A 1 179 ? -14.903 2.959 0.781 1.00 70.50 179 PHE A CA 1
ATOM 1496 C C . PHE A 1 179 ? -15.575 3.442 2.067 1.00 70.50 179 PHE A C 1
ATOM 1498 O O . PHE A 1 179 ? -16.520 2.821 2.547 1.00 70.50 179 PHE A O 1
ATOM 1505 N N . TYR A 1 180 ? -15.119 4.576 2.587 1.00 76.12 180 TYR A N 1
ATOM 1506 C CA . TYR A 1 180 ? -15.616 5.182 3.821 1.00 76.12 180 TYR A CA 1
ATOM 1507 C C . TYR A 1 180 ? -15.615 6.704 3.723 1.00 76.12 180 TYR A C 1
ATOM 1509 O O . TYR A 1 180 ? -14.890 7.291 2.914 1.00 76.12 180 TYR A O 1
ATOM 1517 N N . ASP A 1 181 ? -16.413 7.328 4.582 1.00 81.56 181 ASP A N 1
ATOM 1518 C CA . ASP A 1 181 ? -16.407 8.773 4.774 1.00 81.56 181 ASP A CA 1
ATOM 1519 C C . ASP A 1 181 ? -15.507 9.121 5.977 1.00 81.56 181 ASP A C 1
ATOM 1521 O O . ASP A 1 181 ? -15.374 8.307 6.893 1.00 81.56 181 ASP A O 1
ATOM 1525 N N . PRO A 1 182 ? -14.838 10.287 6.002 1.00 85.69 182 PRO A N 1
ATOM 1526 C CA . PRO A 1 182 ? -14.100 10.727 7.185 1.00 85.69 182 PRO A CA 1
ATOM 1527 C C . PRO A 1 182 ? -15.028 10.844 8.399 1.00 85.69 182 PRO A C 1
ATOM 1529 O O . PRO A 1 182 ? -16.121 11.399 8.277 1.00 85.69 182 PRO A O 1
ATOM 1532 N N . CYS A 1 183 ? -14.586 10.378 9.568 1.00 87.69 183 CYS A N 1
ATOM 1533 C CA . CYS A 1 183 ? -15.334 10.588 10.806 1.00 87.69 183 CYS A CA 1
ATOM 1534 C C . CYS A 1 183 ? -14.886 11.891 11.496 1.00 87.69 183 CYS A C 1
ATOM 1536 O O . CYS A 1 183 ? -13.726 12.301 11.358 1.00 87.69 183 CYS A O 1
ATOM 1538 N N . PRO A 1 184 ? -15.765 12.556 12.267 1.00 86.31 184 PRO A N 1
ATOM 1539 C CA . PRO A 1 184 ? -15.369 13.695 13.086 1.00 86.31 184 PRO A CA 1
ATOM 1540 C C . PRO A 1 184 ? -14.288 13.317 14.113 1.00 86.31 184 PRO A C 1
ATOM 1542 O O . PRO A 1 184 ? -14.280 12.177 14.591 1.00 86.31 184 PRO A O 1
ATOM 1545 N N . PRO A 1 185 ? -13.426 14.266 14.525 1.00 86.50 185 PRO A N 1
ATOM 1546 C CA . PRO A 1 185 ? -12.551 14.074 15.674 1.00 86.50 185 PRO A CA 1
ATOM 1547 C C . PRO A 1 185 ? -13.357 13.674 16.907 1.00 86.50 185 PRO A C 1
ATOM 1549 O O . PRO A 1 185 ? -14.461 14.179 17.143 1.00 86.50 185 PRO A O 1
ATOM 1552 N N . ILE A 1 186 ? -12.793 12.787 17.716 1.00 85.06 186 ILE A N 1
ATOM 1553 C CA . ILE A 1 186 ? -13.458 12.294 18.915 1.00 85.06 186 ILE A CA 1
ATOM 1554 C C . ILE A 1 186 ? -12.700 12.687 20.175 1.00 85.06 186 ILE A C 1
ATOM 1556 O O . ILE A 1 186 ? -11.473 12.824 20.196 1.00 85.06 186 ILE A O 1
ATOM 1560 N N . VAL A 1 187 ? -13.467 12.892 21.243 1.00 76.25 187 VAL A N 1
ATOM 1561 C CA . VAL A 1 187 ? -12.934 13.059 22.591 1.00 76.25 187 VAL A CA 1
ATOM 1562 C C . VAL A 1 187 ? -12.786 11.668 23.180 1.00 76.25 187 VAL A C 1
ATOM 1564 O O . VAL A 1 187 ? -13.768 10.952 23.355 1.00 76.25 187 VAL A O 1
ATOM 1567 N N . VAL A 1 188 ? -11.544 11.285 23.449 1.00 68.12 188 VAL A N 1
ATOM 1568 C CA . VAL A 1 188 ? -11.220 9.990 24.042 1.00 68.12 188 VAL A CA 1
ATOM 1569 C C . VAL A 1 188 ? -11.698 9.941 25.495 1.00 68.12 188 VAL A C 1
ATOM 1571 O O . VAL A 1 188 ? -11.483 10.888 26.251 1.00 68.12 188 VAL A O 1
ATOM 1574 N N . TYR A 1 189 ? -12.297 8.814 25.873 1.00 68.19 189 TYR A N 1
ATOM 1575 C CA . TYR A 1 189 ? -12.669 8.430 27.237 1.00 68.19 189 TYR A CA 1
ATOM 1576 C C . TYR A 1 189 ? -11.926 7.147 27.654 1.00 68.19 189 TYR A C 1
ATOM 1578 O O . TYR A 1 189 ? -11.130 6.611 26.882 1.00 68.19 189 TYR A O 1
ATOM 1586 N N . ASP A 1 190 ? -12.165 6.663 28.876 1.00 73.06 190 ASP A N 1
ATOM 1587 C CA . ASP A 1 190 ? -11.505 5.465 29.402 1.00 73.06 190 ASP A CA 1
ATOM 1588 C C . ASP A 1 190 ? -11.820 4.222 28.554 1.00 73.06 190 ASP A C 1
ATOM 1590 O O . ASP A 1 190 ? -12.941 3.706 28.544 1.00 73.06 190 ASP A O 1
ATOM 1594 N N . TYR A 1 191 ? -10.800 3.741 27.844 1.00 77.69 191 TYR A N 1
ATOM 1595 C CA . TYR A 1 191 ? -10.821 2.474 27.122 1.00 77.69 191 TYR A CA 1
ATOM 1596 C C . TYR A 1 191 ? -10.453 1.304 28.045 1.00 77.69 191 TYR A C 1
ATOM 1598 O O . TYR A 1 191 ? -9.739 1.502 29.034 1.00 77.69 191 TYR A O 1
ATOM 1606 N N . PRO A 1 192 ? -10.901 0.070 27.738 1.00 84.88 192 PRO A N 1
ATOM 1607 C CA . PRO A 1 192 ? -10.437 -1.099 28.467 1.00 84.88 192 PRO A CA 1
ATOM 1608 C C . PRO A 1 192 ? -8.936 -1.318 28.239 1.00 84.88 192 PRO A C 1
ATOM 1610 O O . PRO A 1 192 ? -8.317 -0.762 27.330 1.00 84.88 192 PRO A O 1
ATOM 1613 N N . VAL A 1 193 ? -8.345 -2.189 29.055 1.00 86.88 193 VAL A N 1
ATOM 1614 C CA . VAL A 1 193 ? -7.022 -2.732 28.746 1.00 86.88 193 VAL A CA 1
ATOM 1615 C C . VAL A 1 193 ? -7.160 -3.616 27.512 1.00 86.88 193 VAL A C 1
ATOM 1617 O O . VAL A 1 193 ? -7.863 -4.625 27.547 1.00 86.88 193 VAL A O 1
ATOM 1620 N N . TRP A 1 194 ? -6.499 -3.219 26.429 1.00 92.19 194 TRP A N 1
ATOM 1621 C CA . TRP A 1 194 ? -6.546 -3.947 25.170 1.00 92.19 194 TRP A CA 1
ATOM 1622 C C . TRP A 1 194 ? -5.858 -5.304 25.262 1.00 92.19 194 TRP A C 1
ATOM 1624 O O . TRP A 1 194 ? -4.810 -5.456 25.899 1.00 92.19 194 TRP A O 1
ATOM 1634 N N . GLN A 1 195 ? -6.426 -6.279 24.564 1.00 92.44 195 GLN A N 1
ATOM 1635 C CA . GLN A 1 195 ? -5.763 -7.544 24.299 1.00 92.44 195 GLN A CA 1
ATOM 1636 C C . GLN A 1 195 ? -4.633 -7.333 23.275 1.00 92.44 195 GLN A C 1
ATOM 1638 O O . GLN A 1 195 ? -4.726 -6.455 22.414 1.00 92.44 195 GLN A O 1
ATOM 1643 N N . PRO A 1 196 ? -3.549 -8.127 23.331 1.00 92.56 196 PRO A N 1
ATOM 1644 C CA . PRO A 1 196 ? -2.541 -8.112 22.280 1.00 92.56 196 PRO A CA 1
ATOM 1645 C C . PRO A 1 196 ? -3.149 -8.456 20.917 1.00 92.56 196 PRO A C 1
ATOM 1647 O O . PRO A 1 196 ? -3.996 -9.345 20.816 1.00 92.56 196 PRO A O 1
ATOM 1650 N N . LEU A 1 197 ? -2.659 -7.806 19.858 1.00 95.12 197 LEU A N 1
ATOM 1651 C CA . LEU A 1 197 ? -3.029 -8.195 18.502 1.00 95.12 197 LEU A CA 1
ATOM 1652 C C . LEU A 1 197 ? -2.563 -9.632 18.189 1.00 95.12 197 LEU A C 1
ATOM 1654 O O . LEU A 1 197 ? -1.571 -10.105 18.757 1.00 95.12 197 LEU A O 1
ATOM 1658 N N . PRO A 1 198 ? -3.235 -10.337 17.259 1.00 91.50 198 PRO A N 1
ATOM 1659 C CA . PRO A 1 198 ? -2.890 -11.711 16.917 1.00 91.50 198 PRO A CA 1
ATOM 1660 C C . PRO A 1 198 ? -1.436 -11.893 16.455 1.00 91.50 198 PRO A C 1
ATOM 1662 O O . PRO A 1 198 ? -0.965 -11.226 15.534 1.00 91.50 198 PRO A O 1
ATOM 1665 N N . ILE A 1 199 ? -0.768 -12.908 17.016 1.00 89.44 199 ILE A N 1
ATOM 1666 C CA . ILE A 1 199 ? 0.549 -13.452 16.622 1.00 89.44 199 ILE A CA 1
ATOM 1667 C C . ILE A 1 199 ? 1.751 -12.521 16.868 1.00 89.44 199 ILE A C 1
ATOM 1669 O O . ILE A 1 199 ? 2.745 -12.967 17.439 1.00 89.44 199 ILE A O 1
ATOM 1673 N N . VAL A 1 200 ? 1.705 -11.265 16.422 1.00 87.00 200 VAL A N 1
ATOM 1674 C CA . VAL A 1 200 ? 2.807 -10.288 16.515 1.00 87.00 200 VAL A CA 1
ATOM 1675 C C . VAL A 1 200 ? 2.290 -8.929 16.984 1.00 87.00 200 VAL A C 1
ATOM 1677 O O . VAL A 1 200 ? 1.094 -8.672 16.908 1.00 87.00 200 VAL A O 1
ATOM 1680 N N . THR A 1 201 ? 3.181 -8.021 17.398 1.00 87.75 201 THR A N 1
ATOM 1681 C CA . THR A 1 201 ? 2.787 -6.713 17.953 1.00 87.75 201 THR A CA 1
ATOM 1682 C C . THR A 1 201 ? 1.873 -5.911 17.031 1.00 87.75 201 THR A C 1
ATOM 1684 O O . THR A 1 201 ? 0.856 -5.402 17.476 1.00 87.75 201 THR A O 1
ATOM 1687 N N . ALA A 1 202 ? 2.188 -5.840 15.734 1.00 90.12 202 ALA A N 1
ATOM 1688 C CA . ALA A 1 202 ? 1.356 -5.151 14.745 1.00 90.12 202 ALA A CA 1
ATOM 1689 C C . ALA A 1 202 ? 0.168 -6.000 14.237 1.00 90.12 202 ALA A C 1
ATOM 1691 O O . ALA A 1 202 ? -0.535 -5.585 13.313 1.00 90.12 202 ALA A O 1
ATOM 1692 N N . GLY A 1 203 ? -0.041 -7.193 14.793 1.00 93.12 203 GLY A N 1
ATOM 1693 C CA . GLY A 1 203 ? -1.109 -8.117 14.430 1.00 93.12 203 GLY A CA 1
ATOM 1694 C C . GLY A 1 203 ? -0.916 -8.846 13.104 1.00 93.12 203 GLY A C 1
ATOM 1695 O O . GLY A 1 203 ? 0.058 -8.622 12.381 1.00 93.12 203 GLY A O 1
ATOM 1696 N N . THR A 1 204 ? -1.879 -9.690 12.747 1.00 92.25 204 THR A N 1
ATOM 1697 C CA . THR A 1 204 ? -2.028 -10.285 11.414 1.00 92.25 204 THR A CA 1
ATOM 1698 C C . THR A 1 204 ? -3.512 -10.414 11.080 1.00 92.25 204 THR A C 1
ATOM 1700 O O . THR A 1 204 ? -4.339 -10.511 11.978 1.00 92.25 204 THR A O 1
ATOM 1703 N N . TRP A 1 205 ? -3.860 -10.418 9.795 1.00 89.38 205 TRP A N 1
ATOM 1704 C CA . TRP A 1 205 ? -5.246 -10.580 9.334 1.00 89.38 205 TRP A CA 1
ATOM 1705 C C . TRP A 1 205 ? -5.497 -11.922 8.641 1.00 89.38 205 TRP A C 1
ATOM 1707 O O . TRP A 1 205 ? -6.608 -12.196 8.187 1.00 89.38 205 TRP A O 1
ATOM 1717 N N . VAL A 1 206 ? -4.458 -12.754 8.559 1.00 88.06 206 VAL A N 1
ATOM 1718 C CA . VAL A 1 206 ? -4.442 -14.026 7.834 1.00 88.06 206 VAL A CA 1
ATOM 1719 C C . VAL A 1 206 ? -4.278 -15.165 8.817 1.00 88.06 206 VAL A C 1
ATOM 1721 O O . VAL A 1 206 ? -3.579 -15.020 9.817 1.00 88.06 206 VAL A O 1
ATOM 1724 N N . ASP A 1 207 ? -4.930 -16.291 8.537 1.00 86.56 207 ASP A N 1
ATOM 1725 C CA . ASP A 1 207 ? -4.889 -17.484 9.390 1.00 86.56 207 ASP A CA 1
ATOM 1726 C C . ASP A 1 207 ? -5.265 -17.205 10.868 1.00 86.56 207 ASP A C 1
ATOM 1728 O O . ASP A 1 207 ? -4.910 -17.971 11.760 1.00 86.56 207 ASP A O 1
ATOM 1732 N N . VAL A 1 208 ? -6.006 -16.117 11.135 1.00 90.75 208 VAL A N 1
ATOM 1733 C CA . VAL A 1 208 ? -6.563 -15.806 12.460 1.00 90.75 208 VAL A CA 1
ATOM 1734 C C . VAL A 1 208 ? -7.872 -16.573 12.623 1.00 90.75 208 VAL A C 1
ATOM 1736 O O . VAL A 1 208 ? -8.818 -16.277 11.878 1.00 90.75 208 VAL A O 1
ATOM 1739 N N . PRO A 1 209 ? -7.972 -17.517 13.576 1.00 89.81 209 PRO A N 1
ATOM 1740 C CA . PRO A 1 209 ? -9.215 -18.233 13.838 1.00 89.81 209 PRO A CA 1
ATOM 1741 C C . PRO A 1 209 ? -10.351 -17.257 14.183 1.00 89.81 209 PRO A C 1
ATOM 1743 O O . PRO A 1 209 ? -10.105 -16.292 14.907 1.00 89.81 209 PRO A O 1
ATOM 1746 N N . PRO A 1 210 ? -11.574 -17.456 13.662 1.00 85.44 210 PRO A N 1
ATOM 1747 C CA . PRO A 1 210 ? -12.715 -16.634 14.048 1.00 85.44 210 PRO A CA 1
ATOM 1748 C C . PRO A 1 210 ? -13.050 -16.859 15.524 1.00 85.44 210 PRO A C 1
ATOM 1750 O O . PRO A 1 210 ? -13.023 -17.993 16.012 1.00 85.44 210 PRO A O 1
ATOM 1753 N N . VAL A 1 211 ? -13.372 -15.777 16.229 1.00 88.06 211 VAL A N 1
ATOM 1754 C CA . VAL A 1 211 ? -13.879 -15.852 17.600 1.00 88.06 211 VAL A CA 1
ATOM 1755 C C . VAL A 1 211 ? -15.385 -16.067 17.521 1.00 88.06 211 VAL A C 1
ATOM 1757 O O . VAL A 1 211 ? -16.088 -15.320 16.852 1.00 88.06 211 VAL A O 1
ATOM 1760 N N . VAL A 1 212 ? -15.897 -17.107 18.182 1.00 87.50 212 VAL A N 1
ATOM 1761 C CA . VAL A 1 212 ? -17.342 -17.362 18.213 1.00 87.50 212 VAL A CA 1
ATOM 1762 C C . VAL A 1 212 ? -17.958 -16.551 19.342 1.00 87.50 212 VAL A C 1
ATOM 1764 O O . VAL A 1 212 ? -17.745 -16.856 20.515 1.00 87.50 212 VAL A O 1
ATOM 1767 N N . VAL A 1 213 ? -18.750 -15.550 18.976 1.00 89.75 213 VAL A N 1
ATOM 1768 C CA . VAL A 1 213 ? -19.423 -14.644 19.912 1.00 89.75 213 VAL A CA 1
ATOM 1769 C C . VAL A 1 213 ? -20.948 -14.811 19.867 1.00 89.75 213 VAL A C 1
ATOM 1771 O O . VAL A 1 213 ? -21.503 -15.178 18.826 1.00 89.75 213 VAL A O 1
ATOM 1774 N N . PRO A 1 214 ? -21.657 -14.573 20.988 1.00 85.06 214 PRO A N 1
ATOM 1775 C CA . PRO A 1 214 ? -23.117 -14.656 21.038 1.00 85.06 214 PRO A CA 1
ATOM 1776 C C . PRO A 1 214 ? -23.827 -13.388 20.528 1.00 85.06 214 PRO A C 1
ATOM 1778 O O . PRO A 1 214 ? -25.046 -13.413 20.372 1.00 85.06 214 PRO A O 1
ATOM 1781 N N . ALA A 1 215 ? -23.093 -12.293 20.309 1.00 89.06 215 ALA A N 1
ATOM 1782 C CA . ALA A 1 215 ? -23.603 -10.981 19.910 1.00 89.06 215 ALA A CA 1
ATOM 1783 C C . ALA A 1 215 ? -22.684 -10.337 18.851 1.00 89.06 215 ALA A C 1
ATOM 1785 O O . ALA A 1 215 ? -21.773 -10.996 18.351 1.00 89.06 215 ALA A O 1
ATOM 1786 N N . GLU A 1 216 ? -22.948 -9.080 18.487 1.00 93.50 216 GLU A N 1
ATOM 1787 C CA . GLU A 1 216 ? -22.057 -8.292 17.628 1.00 93.50 216 GLU A CA 1
ATOM 1788 C C . GLU A 1 216 ? -20.686 -8.128 18.295 1.00 93.50 216 GLU A C 1
ATOM 1790 O O . GLU A 1 216 ? -20.587 -7.960 19.511 1.00 93.50 216 GLU A O 1
ATOM 1795 N N . ASP A 1 217 ? -19.631 -8.269 17.502 1.00 95.50 217 ASP A N 1
ATOM 1796 C CA . ASP A 1 217 ? -18.248 -8.134 17.948 1.00 95.50 217 ASP A CA 1
ATOM 1797 C C . ASP A 1 217 ? -17.403 -7.780 16.735 1.00 95.50 217 ASP A C 1
ATOM 1799 O O . ASP A 1 217 ? -17.330 -8.538 15.755 1.00 95.50 217 ASP A O 1
ATOM 1803 N N . LEU A 1 218 ? -16.791 -6.612 16.784 1.00 96.25 218 LEU A N 1
ATOM 1804 C CA . LEU A 1 218 ? -15.691 -6.262 15.919 1.00 96.25 218 LEU A CA 1
ATOM 1805 C C . LEU A 1 218 ? -14.393 -6.748 16.561 1.00 96.25 218 LEU A C 1
ATOM 1807 O O . LEU A 1 218 ? -14.327 -7.044 17.740 1.00 96.25 218 LEU A O 1
ATOM 1811 N N . GLN A 1 219 ? -13.349 -6.894 15.755 1.00 96.62 219 GLN A N 1
ATOM 1812 C CA . GLN A 1 219 ? -12.021 -7.219 16.253 1.00 96.62 219 GLN A CA 1
ATOM 1813 C C . GLN A 1 219 ? -10.977 -6.532 15.394 1.00 96.62 219 GLN A C 1
ATOM 1815 O O . GLN A 1 219 ? -10.952 -6.701 14.169 1.00 96.62 219 GLN A O 1
ATOM 1820 N N . LEU A 1 220 ? -10.062 -5.811 16.038 1.00 97.25 220 LEU A N 1
ATOM 1821 C CA . LEU A 1 220 ? -8.866 -5.294 15.394 1.00 97.25 220 LEU A CA 1
ATOM 1822 C C . LEU A 1 220 ? -7.878 -6.446 15.152 1.00 97.25 220 LEU A C 1
ATOM 1824 O O . LEU A 1 220 ? -7.437 -7.121 16.079 1.00 97.25 220 LEU A O 1
ATOM 1828 N N . LEU A 1 221 ? -7.508 -6.666 13.890 1.00 96.38 221 LEU A N 1
ATOM 1829 C CA . LEU A 1 221 ? -6.629 -7.768 13.494 1.00 96.38 221 LEU A CA 1
ATOM 1830 C C . LEU A 1 221 ? -5.189 -7.323 13.262 1.00 96.38 221 LEU A C 1
ATOM 1832 O O . LEU A 1 221 ? -4.252 -7.992 13.694 1.00 96.38 221 LEU A O 1
ATOM 1836 N N . ALA A 1 222 ? -4.993 -6.218 12.545 1.00 95.44 222 ALA A N 1
ATOM 1837 C CA . ALA A 1 222 ? -3.661 -5.761 12.175 1.00 95.44 222 ALA A CA 1
ATOM 1838 C C . ALA A 1 222 ? -3.622 -4.272 11.848 1.00 95.44 222 ALA A C 1
ATOM 1840 O O . ALA A 1 222 ? -4.599 -3.696 11.371 1.00 95.44 222 ALA A O 1
ATOM 1841 N N . VAL A 1 223 ? -2.439 -3.682 12.014 1.00 95.50 223 VAL A N 1
ATOM 1842 C CA . VAL A 1 223 ? -2.116 -2.341 11.522 1.00 95.50 223 VAL A CA 1
ATOM 1843 C C . VAL A 1 223 ? -0.809 -2.401 10.736 1.00 95.50 223 VAL A C 1
ATOM 1845 O O . VAL A 1 223 ? 0.155 -3.048 11.157 1.00 95.50 223 VAL A O 1
ATOM 1848 N N . ARG A 1 224 ? -0.759 -1.752 9.572 1.00 93.56 224 ARG A N 1
ATOM 1849 C CA . ARG A 1 224 ? 0.438 -1.663 8.724 1.00 93.56 224 ARG A CA 1
ATOM 1850 C C . ARG A 1 224 ? 0.693 -0.235 8.277 1.00 93.56 224 ARG A C 1
ATOM 1852 O O . ARG A 1 224 ? -0.234 0.537 8.060 1.00 93.56 224 ARG A O 1
ATOM 1859 N N . PHE A 1 225 ? 1.960 0.109 8.117 1.00 93.31 225 PHE A N 1
ATOM 1860 C CA . PHE A 1 225 ? 2.399 1.378 7.556 1.00 93.31 225 PHE A CA 1
ATOM 1861 C C . PHE A 1 225 ? 2.309 1.330 6.025 1.00 93.31 225 PHE A C 1
ATOM 1863 O O . PHE A 1 225 ? 2.864 0.423 5.402 1.00 93.31 225 PHE A O 1
ATOM 1870 N N . VAL A 1 226 ? 1.613 2.290 5.418 1.00 92.06 226 VAL A N 1
ATOM 1871 C CA . VAL A 1 226 ? 1.445 2.367 3.957 1.00 92.06 226 VAL A CA 1
ATOM 1872 C C . VAL A 1 226 ? 2.461 3.333 3.364 1.00 92.06 226 VAL A C 1
ATOM 1874 O O . VAL A 1 226 ? 3.211 2.959 2.467 1.00 92.06 226 VAL A O 1
ATOM 1877 N N . ASP A 1 227 ? 2.496 4.567 3.874 1.00 91.75 227 ASP A N 1
ATOM 1878 C CA . ASP A 1 227 ? 3.425 5.597 3.415 1.00 91.75 227 ASP A CA 1
ATOM 1879 C C . ASP A 1 227 ? 3.630 6.714 4.454 1.00 91.75 227 ASP A C 1
ATOM 1881 O O . ASP A 1 227 ? 2.769 6.940 5.311 1.00 91.75 227 ASP A O 1
ATOM 1885 N N . PRO A 1 228 ? 4.754 7.447 4.374 1.00 90.69 228 PRO A N 1
ATOM 1886 C CA . PRO A 1 228 ? 5.087 8.526 5.311 1.00 90.69 228 PRO A CA 1
ATOM 1887 C C . PRO A 1 228 ? 4.324 9.839 5.086 1.00 90.69 228 PRO A C 1
ATOM 1889 O O . PRO A 1 228 ? 4.451 10.767 5.892 1.00 90.69 228 PRO A O 1
ATOM 1892 N N . GLY A 1 229 ? 3.563 9.942 3.998 1.00 89.12 229 GLY A N 1
ATOM 1893 C CA . GLY A 1 229 ? 2.996 11.189 3.510 1.00 89.12 229 GLY A CA 1
ATOM 1894 C C . GLY A 1 229 ? 3.913 11.943 2.550 1.00 89.12 229 GLY A C 1
ATOM 1895 O O . GLY A 1 229 ? 4.778 11.369 1.892 1.00 89.12 229 GLY A O 1
ATOM 1896 N N . HIS A 1 230 ? 3.679 13.248 2.423 1.00 84.88 230 HIS A N 1
ATOM 1897 C CA . HIS A 1 230 ? 4.351 14.105 1.452 1.00 84.88 230 HIS A CA 1
ATOM 1898 C C . HIS A 1 230 ? 4.527 15.507 2.025 1.00 84.88 230 HIS A C 1
ATOM 1900 O O . HIS A 1 230 ? 3.553 16.185 2.350 1.00 84.88 230 HIS A O 1
ATOM 1906 N N . VAL A 1 231 ? 5.772 15.979 2.090 1.00 81.25 231 VAL A N 1
ATOM 1907 C CA . VAL A 1 231 ? 6.108 17.245 2.761 1.00 81.25 231 VAL A CA 1
ATOM 1908 C C . VAL A 1 231 ? 5.504 18.458 2.048 1.00 81.25 231 VAL A C 1
ATOM 1910 O O . VAL A 1 231 ? 4.844 19.272 2.686 1.00 81.25 231 VAL A O 1
ATOM 1913 N N . THR A 1 232 ? 5.661 18.570 0.724 1.00 81.25 232 THR A N 1
ATOM 1914 C CA . THR A 1 232 ? 5.126 19.714 -0.045 1.00 81.25 232 THR A CA 1
ATOM 1915 C C . THR A 1 232 ? 3.599 19.792 -0.027 1.00 81.25 232 THR A C 1
ATOM 1917 O O . THR A 1 232 ? 3.049 20.873 0.151 1.00 81.25 232 THR A O 1
ATOM 1920 N N . GLU A 1 233 ? 2.922 18.648 -0.149 1.00 81.00 233 GLU A N 1
ATOM 1921 C CA . GLU A 1 233 ? 1.458 18.547 -0.103 1.00 81.00 233 GLU A CA 1
ATOM 1922 C C . GLU A 1 233 ? 0.898 18.567 1.331 1.00 81.00 233 GLU A C 1
ATOM 1924 O O . GLU A 1 233 ? -0.315 18.520 1.518 1.00 81.00 233 GLU A O 1
ATOM 1929 N N . LYS A 1 234 ? 1.765 18.637 2.355 1.00 87.31 234 LYS A N 1
ATOM 1930 C CA . LYS A 1 234 ? 1.398 18.567 3.780 1.00 87.31 234 LYS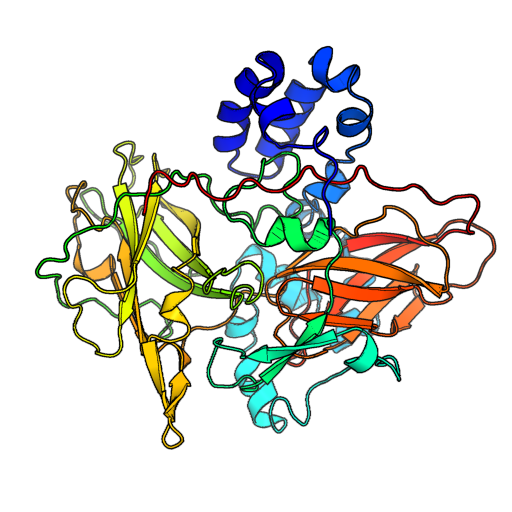 A CA 1
ATOM 1931 C C . LYS A 1 234 ? 0.516 17.356 4.099 1.00 87.31 234 LYS A C 1
ATOM 1933 O O . LYS A 1 234 ? -0.503 17.466 4.778 1.00 87.31 234 LYS A O 1
ATOM 1938 N N . LEU A 1 235 ? 0.919 16.190 3.606 1.00 88.31 235 LEU A N 1
ATOM 1939 C CA . LEU A 1 235 ? 0.272 14.917 3.909 1.00 88.31 235 LEU A CA 1
ATOM 1940 C C . LEU A 1 235 ? 1.025 14.222 5.041 1.00 88.31 235 LEU A C 1
ATOM 1942 O O . LEU A 1 235 ? 2.237 14.036 4.936 1.00 88.31 235 LEU A O 1
ATOM 1946 N N . GLY A 1 236 ? 0.315 13.846 6.107 1.00 92.06 236 GLY A N 1
ATOM 1947 C CA . GLY A 1 236 ? 0.851 13.025 7.197 1.00 92.06 236 GLY A CA 1
ATOM 1948 C C . GLY A 1 236 ? 0.920 11.541 6.842 1.00 92.06 236 GLY A C 1
ATOM 1949 O O . GLY A 1 236 ? 0.598 11.182 5.713 1.00 92.06 236 GLY A O 1
ATOM 1950 N N . PRO A 1 237 ? 1.332 10.667 7.768 1.00 93.69 2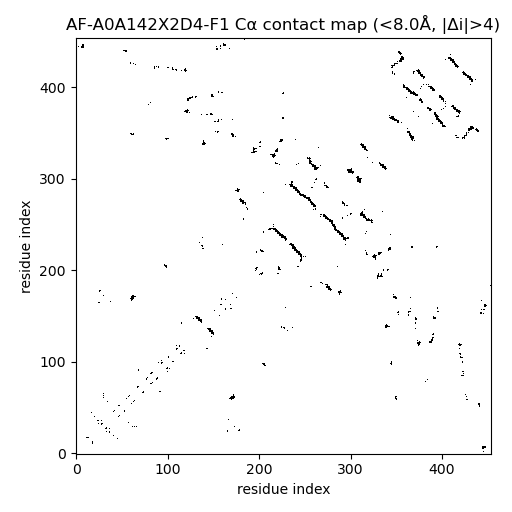37 PRO A N 1
ATOM 1951 C CA . PRO A 1 237 ? 1.533 9.249 7.494 1.00 93.69 237 PRO A CA 1
ATOM 1952 C C . PRO A 1 237 ? 0.201 8.509 7.312 1.00 93.69 237 PRO A C 1
ATOM 1954 O O . PRO A 1 237 ? -0.804 8.847 7.946 1.00 93.69 237 PRO A O 1
ATOM 1957 N N . ARG A 1 238 ? 0.192 7.488 6.451 1.00 93.50 238 ARG A N 1
ATOM 1958 C CA . ARG A 1 238 ? -0.970 6.629 6.180 1.00 93.50 238 ARG A CA 1
ATOM 1959 C C . ARG A 1 238 ? -0.737 5.221 6.704 1.00 93.50 238 ARG A C 1
ATOM 1961 O O . ARG A 1 238 ? 0.321 4.629 6.480 1.00 93.50 238 ARG A O 1
ATOM 1968 N N . PHE A 1 239 ? -1.759 4.681 7.353 1.00 94.44 239 PHE A N 1
ATOM 1969 C CA . PHE A 1 239 ? -1.771 3.332 7.899 1.00 94.44 239 PHE A CA 1
ATOM 1970 C C . PHE A 1 239 ? -2.963 2.557 7.356 1.00 94.44 239 PHE A C 1
ATOM 1972 O O . PHE A 1 239 ? -4.041 3.126 7.192 1.00 94.44 239 PHE A O 1
ATOM 1979 N N . ARG A 1 240 ? -2.770 1.260 7.125 1.00 94.00 240 ARG A N 1
ATOM 1980 C CA . ARG A 1 240 ? -3.840 0.322 6.810 1.00 94.00 240 ARG A CA 1
ATOM 1981 C C . ARG A 1 240 ? -4.217 -0.450 8.061 1.00 94.00 240 ARG A C 1
ATOM 1983 O O . ARG A 1 240 ? -3.340 -0.986 8.738 1.00 94.00 240 ARG A O 1
ATOM 1990 N N . VAL A 1 241 ? -5.506 -0.500 8.354 1.00 95.25 241 VAL A N 1
ATOM 1991 C CA . VAL A 1 241 ? -6.088 -1.208 9.494 1.00 95.25 241 VAL A CA 1
ATOM 1992 C C . VAL A 1 241 ? -6.946 -2.345 8.964 1.00 95.25 241 VAL A C 1
ATOM 1994 O O . VAL A 1 241 ? -7.749 -2.128 8.060 1.00 95.25 241 VAL A O 1
ATOM 1997 N N . TRP A 1 242 ? -6.781 -3.542 9.522 1.00 94.75 242 TRP A N 1
ATOM 1998 C CA . TRP A 1 242 ? -7.656 -4.681 9.265 1.00 94.75 242 TRP A CA 1
ATOM 1999 C C . TRP A 1 242 ? -8.516 -4.935 10.482 1.00 94.75 242 TRP A C 1
ATOM 2001 O O . TRP A 1 242 ? -7.995 -5.062 11.591 1.00 94.75 242 TRP A O 1
ATOM 2011 N N . LEU A 1 243 ? -9.811 -5.071 10.247 1.00 95.38 243 LEU A N 1
ATOM 2012 C CA . LEU A 1 243 ? -10.769 -5.477 11.259 1.00 95.38 243 LEU A CA 1
ATOM 2013 C C . LEU A 1 243 ? -11.669 -6.582 10.720 1.00 95.38 243 LEU A C 1
ATOM 2015 O O . LEU A 1 243 ? -11.819 -6.737 9.503 1.00 95.38 243 LEU A O 1
ATOM 2019 N N . ARG A 1 244 ? -12.261 -7.341 11.633 1.00 95.88 244 ARG A N 1
ATOM 2020 C CA . ARG A 1 244 ? -13.206 -8.408 11.325 1.00 95.88 244 ARG A CA 1
ATOM 2021 C C . ARG A 1 244 ? -14.495 -8.211 12.101 1.00 95.88 244 ARG A C 1
ATOM 2023 O O . ARG A 1 244 ? -14.449 -7.809 13.254 1.00 95.88 244 ARG A O 1
ATOM 2030 N N . ASN A 1 245 ? -15.615 -8.535 11.468 1.00 96.12 245 ASN A N 1
ATOM 2031 C CA . ASN A 1 245 ? -16.871 -8.799 12.158 1.00 96.12 245 ASN A CA 1
ATOM 2032 C C . ASN A 1 245 ? -16.874 -10.266 12.598 1.00 96.12 245 ASN A C 1
ATOM 2034 O O . ASN A 1 245 ? -16.944 -11.142 11.745 1.00 96.12 245 ASN A O 1
ATOM 2038 N N . ASN A 1 246 ? -16.759 -10.555 13.891 1.00 96.19 246 ASN A N 1
ATOM 2039 C CA . ASN A 1 246 ? -16.787 -11.926 14.416 1.00 96.19 246 ASN A CA 1
ATOM 2040 C C . ASN A 1 246 ? -18.210 -12.495 14.526 1.00 96.19 246 ASN A C 1
ATOM 2042 O O . ASN A 1 246 ? -18.392 -13.692 14.759 1.00 96.19 246 ASN A O 1
ATOM 2046 N N . SER A 1 247 ? -19.235 -11.659 14.358 1.00 94.50 247 SER A N 1
ATOM 2047 C CA . SER A 1 247 ? -20.621 -12.096 14.443 1.00 94.50 247 SER A CA 1
ATOM 2048 C C . SER A 1 247 ? -21.092 -12.802 13.166 1.00 94.50 247 SER A C 1
ATOM 2050 O O . SER A 1 247 ? -20.589 -12.590 12.060 1.00 94.50 247 SER A O 1
ATOM 2052 N N . LYS A 1 248 ? -22.123 -13.640 13.325 1.00 93.94 248 LYS A N 1
ATOM 2053 C CA . LYS A 1 248 ? -22.808 -14.337 12.218 1.00 93.94 248 LYS A CA 1
ATOM 2054 C C . LYS A 1 248 ? -23.841 -13.465 11.505 1.00 93.94 248 LYS A C 1
ATOM 2056 O O . LYS A 1 248 ? -24.528 -13.936 10.598 1.00 93.94 248 LYS A O 1
ATOM 2061 N N . THR A 1 249 ? -23.983 -12.219 11.934 1.00 93.12 249 THR A N 1
ATOM 2062 C CA . THR A 1 249 ? -24.938 -11.251 11.406 1.00 93.12 249 THR A CA 1
ATOM 2063 C C . THR A 1 249 ? -24.202 -10.100 10.743 1.00 93.12 249 THR A C 1
ATOM 2065 O O . THR A 1 249 ? -23.066 -9.778 11.074 1.00 93.12 249 THR A O 1
ATOM 2068 N N . GLU A 1 250 ? -24.842 -9.500 9.747 1.00 94.06 250 GLU A N 1
ATOM 2069 C CA . GLU A 1 250 ? -24.307 -8.312 9.094 1.00 94.06 250 GLU A CA 1
ATOM 2070 C C . GLU A 1 250 ? -24.463 -7.119 10.034 1.00 94.06 250 GLU A C 1
ATOM 2072 O O . GLU A 1 250 ? -25.568 -6.858 10.513 1.00 94.06 250 GLU A O 1
ATOM 2077 N N . ILE A 1 251 ? -23.383 -6.375 10.258 1.00 94.44 251 ILE A N 1
ATOM 2078 C CA . ILE A 1 251 ? -23.440 -5.112 10.992 1.00 94.44 251 ILE A CA 1
ATOM 2079 C C . ILE A 1 251 ? -23.795 -4.032 9.975 1.00 94.44 251 ILE A C 1
ATOM 2081 O O . ILE A 1 251 ? -23.017 -3.759 9.063 1.00 94.44 251 ILE A O 1
ATOM 2085 N N . ARG A 1 252 ? -24.984 -3.439 10.117 1.00 93.00 252 ARG A N 1
ATOM 2086 C CA . ARG A 1 252 ? -25.487 -2.350 9.252 1.00 93.00 252 ARG A CA 1
ATOM 2087 C C . ARG A 1 252 ? -25.505 -0.987 9.931 1.00 93.00 252 ARG A C 1
ATOM 2089 O O . ARG A 1 252 ? -25.823 0.014 9.292 1.00 93.00 252 ARG A O 1
ATOM 2096 N N . GLN A 1 253 ? -25.260 -0.958 11.236 1.00 94.31 253 GLN A N 1
ATOM 2097 C CA . GLN A 1 253 ? -25.123 0.286 11.969 1.00 94.31 253 GLN A CA 1
ATOM 2098 C C . GLN A 1 253 ? -23.727 0.857 11.691 1.00 94.31 253 GLN A C 1
ATOM 2100 O O . GLN A 1 253 ? -22.743 0.155 11.934 1.00 94.31 253 GLN A O 1
ATOM 2105 N N . PRO A 1 254 ? -23.618 2.105 11.200 1.00 93.75 254 PRO A N 1
ATOM 2106 C CA . PRO A 1 254 ? -22.319 2.709 10.973 1.00 93.75 254 PRO A CA 1
ATOM 2107 C C . PRO A 1 254 ? -21.527 2.867 12.272 1.00 93.75 254 PRO A C 1
ATOM 2109 O O . PRO A 1 254 ? -22.089 3.243 13.304 1.00 93.75 254 PRO A O 1
ATOM 2112 N N . PHE A 1 255 ? -20.223 2.628 12.199 1.00 94.50 255 PHE A N 1
ATOM 2113 C CA . PHE A 1 255 ? -19.292 2.748 13.321 1.00 94.50 255 PHE A CA 1
ATOM 2114 C C . PHE A 1 255 ? -17.985 3.402 12.867 1.00 94.50 255 PHE A C 1
ATOM 2116 O O . PHE A 1 255 ? -17.635 3.369 11.686 1.00 94.50 255 PHE A O 1
ATOM 2123 N N . ASP A 1 256 ? -17.253 3.993 13.808 1.00 95.31 256 ASP A N 1
ATOM 2124 C CA . ASP A 1 256 ? -16.034 4.743 13.506 1.00 95.31 256 ASP A CA 1
ATOM 2125 C C . ASP A 1 256 ? -14.778 3.934 13.825 1.00 95.31 256 ASP A C 1
ATOM 2127 O O . ASP A 1 256 ? -14.691 3.261 14.852 1.00 95.31 256 ASP A O 1
ATOM 2131 N N . VAL A 1 257 ? -13.772 4.033 12.957 1.00 95.50 257 VAL A N 1
ATOM 2132 C CA . VAL A 1 257 ? -12.419 3.539 13.226 1.00 95.50 257 VAL A CA 1
ATOM 2133 C C . VAL A 1 257 ? -11.470 4.723 13.230 1.00 95.50 257 VAL A C 1
ATOM 2135 O O . VAL A 1 257 ? -11.392 5.471 12.253 1.00 95.50 257 VAL A O 1
ATOM 2138 N N . SER A 1 258 ? -10.740 4.901 14.326 1.00 95.50 258 SER A N 1
ATOM 2139 C CA . SER A 1 258 ? -9.890 6.071 14.542 1.00 95.50 258 SER A CA 1
ATOM 2140 C C . SER A 1 258 ? -8.461 5.675 14.891 1.00 95.50 258 SER A C 1
ATOM 2142 O O . SER A 1 258 ? -8.209 4.705 15.608 1.00 95.50 258 SER A O 1
ATOM 2144 N N . LEU A 1 259 ? -7.520 6.468 14.388 1.00 96.12 259 LEU A N 1
ATOM 2145 C CA . LEU A 1 259 ? -6.114 6.427 14.751 1.00 96.12 259 LEU A CA 1
ATOM 2146 C C . LEU A 1 259 ? -5.748 7.666 15.557 1.00 96.12 259 LEU A C 1
ATOM 2148 O O . LEU A 1 259 ? -6.128 8.780 15.193 1.00 96.12 259 LEU A O 1
ATOM 2152 N N . PHE A 1 260 ? -4.931 7.474 16.588 1.00 95.56 260 PHE A N 1
ATOM 2153 C CA . PHE A 1 260 ? -4.388 8.549 17.408 1.00 95.56 260 PHE A CA 1
ATOM 2154 C C . PHE A 1 260 ? -2.874 8.419 17.512 1.00 95.56 260 PHE A C 1
ATOM 2156 O O . PHE A 1 260 ? -2.351 7.370 17.891 1.00 95.56 260 PHE A O 1
ATOM 2163 N N . ALA A 1 261 ? -2.170 9.498 17.198 1.00 95.19 261 ALA A N 1
ATOM 2164 C CA . ALA A 1 261 ? -0.731 9.601 17.358 1.00 95.19 261 ALA A CA 1
ATOM 2165 C C . ALA A 1 261 ? -0.394 10.246 18.705 1.00 95.19 261 ALA A C 1
ATOM 2167 O O . ALA A 1 261 ? -0.864 11.342 19.014 1.00 95.19 261 ALA A O 1
ATOM 2168 N N . THR A 1 262 ? 0.436 9.576 19.501 1.00 94.25 262 THR A N 1
ATOM 2169 C CA . THR A 1 262 ? 0.818 10.009 20.852 1.00 94.25 262 THR A CA 1
ATOM 2170 C C . THR A 1 262 ? 2.319 9.804 21.098 1.00 94.25 262 THR A C 1
ATOM 2172 O O . THR A 1 262 ? 3.003 9.081 20.373 1.00 94.25 262 THR A O 1
ATOM 2175 N N . ASN A 1 263 ? 2.853 10.448 22.140 1.00 93.44 263 ASN A N 1
ATOM 2176 C CA . ASN A 1 263 ? 4.215 10.197 22.644 1.00 93.44 263 ASN A CA 1
ATOM 2177 C C . ASN A 1 263 ? 4.214 9.413 23.967 1.00 93.44 263 ASN A C 1
ATOM 2179 O O . ASN A 1 263 ? 5.235 9.296 24.634 1.00 93.44 263 ASN A O 1
ATOM 2183 N N . THR A 1 264 ? 3.054 8.904 24.372 1.00 89.94 264 THR A N 1
ATOM 2184 C CA . THR A 1 264 ? 2.844 8.166 25.617 1.00 89.94 264 THR A CA 1
ATOM 2185 C C . THR A 1 264 ? 1.987 6.947 25.326 1.00 89.94 264 THR A C 1
ATOM 2187 O O . THR A 1 264 ? 1.123 6.997 24.460 1.00 89.94 264 THR A O 1
ATOM 2190 N N . GLN A 1 265 ? 2.171 5.864 26.080 1.00 90.12 265 GLN A N 1
ATOM 2191 C CA . GLN A 1 265 ? 1.305 4.680 25.960 1.00 90.12 265 GLN A CA 1
ATOM 2192 C C . GLN A 1 265 ? -0.134 4.939 26.425 1.00 90.12 265 GLN A C 1
ATOM 2194 O O . GLN A 1 265 ? -1.031 4.155 26.134 1.00 90.12 265 GLN A O 1
ATOM 2199 N N . GLN A 1 266 ? -0.351 6.019 27.175 1.00 87.62 266 GLN A N 1
ATOM 2200 C CA . GLN A 1 266 ? -1.674 6.472 27.574 1.00 87.62 266 GLN A CA 1
ATOM 2201 C C . GLN A 1 266 ? -2.218 7.434 26.527 1.00 87.62 266 GLN A C 1
ATOM 2203 O O . GLN A 1 266 ? -1.513 8.351 26.091 1.00 87.62 266 GLN A O 1
ATOM 2208 N N . LEU A 1 267 ? -3.476 7.226 26.149 1.00 84.94 267 LEU A N 1
ATOM 2209 C CA . LEU A 1 267 ? -4.173 8.112 25.236 1.00 84.94 267 LEU A CA 1
ATOM 2210 C C . LEU A 1 267 ? -4.625 9.362 25.996 1.00 84.94 267 LEU A C 1
ATOM 2212 O O . LEU A 1 267 ? -5.258 9.262 27.043 1.00 84.94 267 LEU A O 1
ATOM 2216 N N . ALA A 1 268 ? -4.279 10.535 25.474 1.00 79.62 268 ALA A N 1
ATOM 2217 C CA . ALA A 1 268 ? -4.664 11.822 26.041 1.00 79.62 268 ALA A CA 1
ATOM 2218 C C . ALA A 1 268 ? -5.714 12.514 25.159 1.00 79.62 268 ALA A C 1
ATOM 2220 O O . ALA A 1 268 ? -5.867 12.194 23.978 1.00 79.62 268 ALA A O 1
ATOM 2221 N N . GLY A 1 269 ? -6.415 13.502 25.718 1.00 77.94 269 GLY A N 1
ATOM 2222 C CA . GLY A 1 269 ? -7.264 14.394 24.927 1.00 77.94 269 GLY A CA 1
ATOM 2223 C C . GLY A 1 269 ? -6.444 15.256 23.957 1.00 77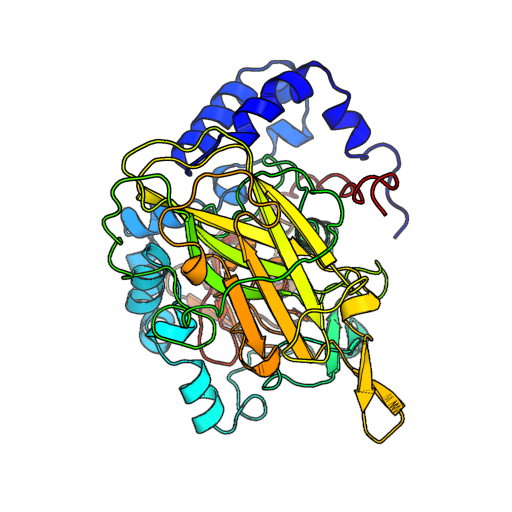.94 269 GLY A C 1
ATOM 2224 O O . GLY A 1 269 ? -5.283 15.564 24.221 1.00 77.94 269 GLY A O 1
ATOM 2225 N N . ASN A 1 270 ? -7.066 15.684 22.853 1.00 80.75 270 ASN A N 1
ATOM 2226 C CA . ASN A 1 270 ? -6.501 16.629 21.871 1.00 80.75 270 ASN A CA 1
ATOM 2227 C C . ASN A 1 270 ? -5.192 16.183 21.194 1.00 80.75 270 ASN A C 1
ATOM 2229 O O . ASN A 1 270 ? -4.355 17.008 20.823 1.00 80.75 270 ASN A O 1
ATOM 2233 N N . VAL A 1 271 ? -5.005 14.879 21.023 1.00 91.12 271 VAL A N 1
ATOM 2234 C CA . VAL A 1 271 ? -3.887 14.326 20.250 1.00 91.12 271 VAL A CA 1
ATOM 2235 C C . VAL A 1 271 ? -4.164 14.396 18.745 1.00 91.12 271 VAL A C 1
ATOM 2237 O O . VAL A 1 271 ? -5.309 14.571 18.321 1.00 91.12 271 VAL A O 1
ATOM 2240 N N . GLN A 1 272 ? -3.117 14.253 17.926 1.00 94.12 272 GLN A N 1
ATOM 2241 C CA . GLN A 1 272 ? -3.282 14.184 16.473 1.00 94.12 272 GLN A CA 1
ATOM 2242 C C . GLN A 1 272 ? -4.061 12.919 16.124 1.00 94.12 272 GLN A C 1
ATOM 2244 O O . GLN A 1 272 ? -3.634 11.815 16.462 1.00 94.12 272 GLN A O 1
ATOM 2249 N N . GLN A 1 273 ? -5.201 13.082 15.462 1.00 94.88 273 GLN A N 1
ATOM 2250 C CA . GLN A 1 273 ? -6.116 11.986 15.186 1.00 94.88 273 GLN A CA 1
ATOM 2251 C C . GLN A 1 273 ? -6.729 12.099 13.798 1.00 94.88 273 GLN A C 1
ATOM 2253 O O . GLN A 1 273 ? -6.776 13.174 13.202 1.00 94.88 273 GLN A O 1
ATOM 2258 N N . SER A 1 274 ? -7.180 10.964 13.287 1.00 94.56 274 SER A N 1
ATOM 2259 C CA . SER A 1 274 ? -7.952 10.857 12.055 1.00 94.56 274 SER A CA 1
ATOM 2260 C C . SER A 1 274 ? -8.749 9.567 12.111 1.00 94.56 274 SER A C 1
ATOM 2262 O O . SER A 1 274 ? -8.327 8.603 12.753 1.00 94.56 274 SER A O 1
ATOM 2264 N N . GLY A 1 275 ? -9.888 9.524 11.443 1.00 93.50 275 GLY A N 1
ATOM 2265 C CA . GLY A 1 275 ? -10.709 8.332 11.424 1.00 93.50 275 GLY A CA 1
ATOM 2266 C C . GLY A 1 275 ? -11.719 8.348 10.301 1.00 93.50 275 GLY A C 1
ATOM 2267 O O . GLY A 1 275 ? -11.814 9.301 9.521 1.00 93.50 275 GLY A O 1
ATOM 2268 N N . VAL A 1 276 ? -12.425 7.237 10.193 1.00 92.06 276 VAL A N 1
ATOM 2269 C CA . VAL A 1 276 ? -13.338 6.960 9.096 1.00 92.06 276 VAL A CA 1
ATOM 2270 C C . VAL A 1 276 ? -14.575 6.254 9.624 1.00 92.06 276 VAL A C 1
ATOM 2272 O O . VAL A 1 276 ? -14.483 5.456 10.556 1.00 92.06 276 VAL A O 1
ATOM 2275 N N . THR A 1 277 ? -15.716 6.533 9.011 1.00 92.38 277 THR A N 1
ATOM 2276 C CA . THR A 1 277 ? -16.985 5.879 9.308 1.00 92.38 277 THR A CA 1
ATOM 2277 C C . THR A 1 277 ? -17.188 4.720 8.343 1.00 92.38 277 THR A C 1
ATOM 2279 O O . THR A 1 277 ? -17.232 4.900 7.120 1.00 92.38 277 THR A O 1
ATOM 2282 N N . ILE A 1 278 ? -17.322 3.520 8.899 1.00 91.12 278 ILE A N 1
ATOM 2283 C CA . ILE A 1 278 ? -17.633 2.299 8.164 1.00 91.12 278 ILE A CA 1
ATOM 2284 C C . ILE A 1 278 ? -19.150 2.113 8.182 1.00 91.12 278 ILE A C 1
ATOM 2286 O O . ILE A 1 278 ? -19.721 2.007 9.263 1.00 91.12 278 ILE A O 1
ATOM 2290 N N . PRO A 1 279 ? -19.824 2.081 7.020 1.00 89.25 279 PRO A N 1
ATOM 2291 C CA . PRO A 1 279 ? -21.279 1.988 6.957 1.00 89.25 279 PRO A CA 1
ATOM 2292 C C . PRO A 1 279 ? -21.813 0.609 7.348 1.00 89.25 279 PRO A C 1
ATOM 2294 O O . PRO A 1 279 ? -22.878 0.511 7.944 1.00 89.25 279 PRO A O 1
ATOM 2297 N N . GLU A 1 280 ? -21.098 -0.448 6.967 1.00 90.62 280 GLU A N 1
ATOM 2298 C CA . GLU A 1 280 ? -21.525 -1.831 7.154 1.00 90.62 280 GLU A CA 1
ATOM 2299 C C . GLU A 1 280 ? -20.341 -2.792 7.015 1.00 90.62 280 GLU A C 1
ATOM 2301 O O . GLU A 1 280 ? -19.339 -2.464 6.366 1.00 90.62 280 GLU A O 1
ATOM 2306 N N . ILE A 1 281 ? -20.485 -3.993 7.573 1.00 92.31 281 ILE A N 1
ATOM 2307 C CA . ILE A 1 281 ? -19.564 -5.114 7.376 1.00 92.31 281 ILE A CA 1
ATOM 2308 C C . ILE A 1 281 ? -20.337 -6.441 7.387 1.00 92.31 281 ILE A C 1
ATOM 2310 O O . ILE A 1 281 ? -21.149 -6.715 8.274 1.00 92.31 281 ILE A O 1
ATOM 2314 N N . ALA A 1 282 ? -20.085 -7.272 6.373 1.00 92.50 282 ALA A N 1
ATOM 2315 C CA . ALA A 1 282 ? -20.732 -8.572 6.221 1.00 92.50 282 ALA A CA 1
ATOM 2316 C C . ALA A 1 282 ? -20.378 -9.529 7.385 1.00 92.50 282 ALA A C 1
ATOM 2318 O O . ALA A 1 282 ? -19.358 -9.323 8.052 1.00 92.50 282 ALA A O 1
ATOM 2319 N N . PRO A 1 283 ? -21.195 -10.570 7.641 1.00 93.44 283 PRO A N 1
ATOM 2320 C CA . PRO A 1 283 ? -20.894 -11.584 8.652 1.00 93.44 283 PRO A CA 1
ATOM 2321 C C . PRO A 1 283 ? -19.516 -12.204 8.438 1.00 93.44 283 PRO A C 1
ATOM 2323 O O . PRO A 1 283 ? -19.167 -12.519 7.298 1.00 93.44 283 PRO A O 1
ATOM 2326 N N . GLU A 1 284 ? -18.754 -12.396 9.514 1.00 93.50 284 GLU A N 1
ATOM 2327 C CA . GLU A 1 284 ? -17.447 -13.082 9.499 1.00 93.50 284 GLU A CA 1
ATOM 2328 C C . GLU A 1 284 ? -16.397 -12.453 8.554 1.00 93.50 284 GLU A C 1
ATOM 2330 O O . GLU A 1 284 ? -15.320 -13.013 8.328 1.00 93.50 284 GLU A O 1
ATOM 2335 N N . ALA A 1 285 ? -16.686 -11.274 7.994 1.00 91.19 285 ALA A N 1
ATOM 2336 C CA . ALA A 1 285 ? -15.859 -10.648 6.981 1.00 91.19 285 ALA A CA 1
ATOM 2337 C C . ALA A 1 285 ? -14.696 -9.882 7.611 1.00 91.19 285 ALA A C 1
ATOM 2339 O O . ALA A 1 285 ? -14.860 -9.173 8.603 1.00 91.19 285 ALA A O 1
ATOM 2340 N N . THR A 1 286 ? -13.531 -9.976 6.971 1.00 91.38 286 THR A N 1
ATOM 2341 C CA . THR A 1 286 ? -12.384 -9.102 7.228 1.00 91.38 286 THR A CA 1
ATOM 2342 C C . THR A 1 286 ? -12.353 -7.999 6.175 1.00 91.38 286 THR A C 1
ATOM 2344 O O . THR A 1 286 ? -12.390 -8.288 4.978 1.00 91.38 286 THR A O 1
ATOM 2347 N N . VAL A 1 287 ? -12.215 -6.746 6.602 1.00 89.81 287 VAL A N 1
ATOM 2348 C CA . VAL A 1 287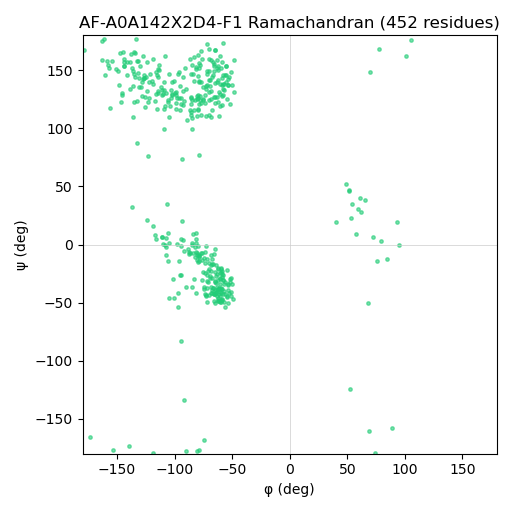 ? -12.041 -5.588 5.711 1.00 89.81 287 VAL A CA 1
ATOM 2349 C C . VAL A 1 287 ? -10.765 -4.832 6.057 1.00 89.81 287 VAL A C 1
ATOM 2351 O O . VAL A 1 287 ? -10.270 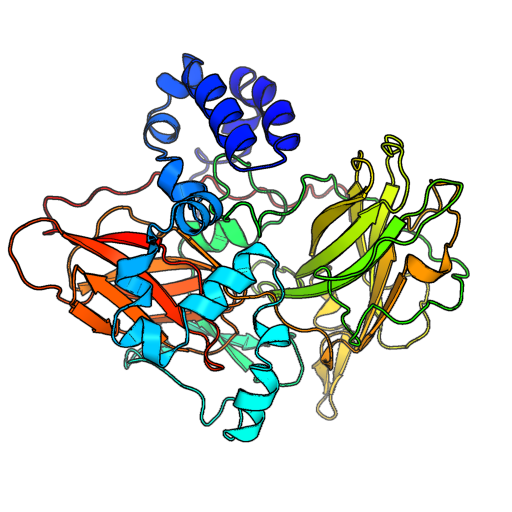-4.911 7.182 1.00 89.81 287 VAL A O 1
ATOM 2354 N N . SER A 1 288 ? -10.236 -4.086 5.088 1.00 90.00 288 SER A N 1
ATOM 2355 C CA . SER A 1 288 ? -9.083 -3.207 5.284 1.00 90.00 288 SER A CA 1
ATOM 2356 C C . SER A 1 288 ? -9.399 -1.760 4.934 1.00 90.00 288 SER A C 1
ATOM 2358 O O . SER A 1 288 ? -10.043 -1.499 3.914 1.00 90.00 288 SER A O 1
ATOM 2360 N N . ILE A 1 289 ? -8.892 -0.825 5.733 1.00 89.75 289 ILE A N 1
ATOM 2361 C CA . ILE A 1 289 ? -9.118 0.617 5.575 1.00 89.75 289 ILE A CA 1
ATOM 2362 C C . ILE A 1 289 ? -7.827 1.410 5.712 1.00 89.75 289 ILE A C 1
ATOM 2364 O O . ILE A 1 289 ? -6.983 1.073 6.536 1.00 89.75 289 ILE A O 1
ATOM 2368 N N . ASP A 1 290 ? -7.692 2.482 4.933 1.00 91.56 290 ASP A N 1
ATOM 2369 C CA . ASP A 1 290 ? -6.513 3.348 4.932 1.00 91.56 290 ASP A CA 1
ATOM 2370 C C . ASP A 1 290 ? -6.799 4.679 5.646 1.00 91.56 290 ASP A C 1
ATOM 2372 O O . ASP A 1 290 ? -7.480 5.564 5.120 1.00 91.56 290 ASP A O 1
ATOM 2376 N N . ILE A 1 291 ? -6.219 4.882 6.821 1.00 92.81 291 ILE A N 1
ATOM 2377 C CA . ILE A 1 291 ? -6.395 6.110 7.599 1.00 92.81 291 ILE A CA 1
ATOM 2378 C C . ILE A 1 291 ? -5.113 6.939 7.503 1.00 92.81 291 ILE A C 1
ATOM 2380 O O . ILE A 1 291 ? -4.020 6.476 7.844 1.00 92.81 291 ILE A O 1
ATOM 2384 N N . ARG A 1 292 ? -5.238 8.180 7.017 1.00 92.75 292 ARG A N 1
ATOM 2385 C CA . ARG A 1 292 ? -4.137 9.152 6.965 1.00 92.75 292 ARG A CA 1
ATOM 2386 C C . ARG A 1 292 ? -4.243 10.102 8.148 1.00 92.75 292 ARG A C 1
ATOM 2388 O O . ARG A 1 292 ? -5.257 10.780 8.307 1.00 92.75 292 ARG A O 1
ATOM 2395 N N . LEU A 1 293 ? -3.191 10.151 8.956 1.00 94.25 293 LEU A N 1
ATOM 2396 C CA . LEU A 1 293 ? -3.071 11.101 10.055 1.00 94.25 293 LEU A CA 1
ATOM 2397 C C . LEU A 1 293 ? -2.713 12.507 9.539 1.00 94.25 293 LEU A C 1
ATOM 2399 O O . LEU A 1 293 ? -2.161 12.637 8.439 1.00 94.25 293 LEU A O 1
ATOM 2403 N N . PRO A 1 294 ? -2.976 13.560 10.336 1.00 93.56 294 PRO A N 1
ATOM 2404 C CA . PRO A 1 294 ? -2.520 14.914 10.037 1.00 93.56 294 PRO A CA 1
ATOM 2405 C C . PRO A 1 294 ? -1.000 14.988 9.837 1.00 93.56 294 PRO A C 1
ATOM 2407 O O . PRO A 1 294 ? -0.242 14.189 10.395 1.00 93.56 294 PRO A O 1
ATOM 2410 N N . PHE A 1 295 ? -0.536 15.967 9.056 1.00 92.12 295 PHE A N 1
ATOM 2411 C CA . PHE A 1 295 ? 0.896 16.177 8.792 1.00 92.12 295 PHE A CA 1
ATOM 2412 C C . PHE A 1 295 ? 1.701 16.378 10.077 1.00 92.12 295 PHE A C 1
ATOM 2414 O O . PHE A 1 295 ? 2.833 15.912 10.199 1.00 92.12 295 PHE A O 1
ATOM 2421 N N . GLU A 1 296 ? 1.078 17.013 11.059 1.00 93.62 296 GLU A N 1
ATOM 2422 C CA . GLU A 1 296 ? 1.600 17.311 12.383 1.00 93.62 296 GLU A CA 1
ATOM 2423 C C . GLU A 1 296 ? 2.023 16.044 13.141 1.00 93.62 296 GLU A C 1
ATOM 2425 O O . GLU A 1 296 ? 2.957 16.104 13.941 1.00 93.62 296 GLU A O 1
ATOM 2430 N N . ALA A 1 297 ? 1.433 14.879 12.836 1.00 94.06 297 ALA A N 1
ATOM 2431 C CA . ALA A 1 297 ? 1.840 13.593 13.407 1.00 94.06 297 ALA A CA 1
ATOM 2432 C C . ALA A 1 297 ? 3.322 13.261 13.118 1.00 94.06 297 ALA A C 1
ATOM 2434 O O . ALA A 1 297 ? 3.988 12.601 13.920 1.00 94.06 297 ALA A O 1
ATOM 2435 N N . ASN A 1 298 ? 3.880 13.771 12.013 1.00 92.06 298 ASN A N 1
ATOM 2436 C CA . ASN A 1 298 ? 5.285 13.574 11.646 1.00 92.06 298 ASN A CA 1
ATOM 2437 C C . ASN A 1 298 ? 6.275 14.431 12.457 1.00 92.06 298 ASN A C 1
ATOM 2439 O O . ASN A 1 298 ? 7.483 14.229 12.330 1.00 92.06 298 ASN A O 1
ATOM 2443 N N . ALA A 1 299 ? 5.787 15.361 13.284 1.00 91.06 299 ALA A N 1
ATOM 2444 C CA . ALA A 1 299 ? 6.601 16.327 14.025 1.00 91.06 299 ALA A CA 1
ATOM 2445 C C . ALA A 1 299 ? 6.143 16.505 15.488 1.00 91.06 299 ALA A C 1
ATOM 2447 O O . ALA A 1 299 ? 6.253 17.595 16.049 1.00 91.06 299 ALA A O 1
ATOM 2448 N N . MET A 1 300 ? 5.616 15.446 16.110 1.00 92.06 300 MET A N 1
ATOM 2449 C CA . MET A 1 300 ? 5.105 15.485 17.489 1.00 92.06 300 MET A CA 1
ATOM 2450 C C . MET A 1 300 ? 6.185 15.387 18.569 1.00 92.06 300 MET A C 1
ATOM 2452 O O . MET A 1 300 ? 5.888 15.620 19.738 1.00 92.06 300 MET A O 1
ATOM 2456 N N . ASN A 1 301 ? 7.414 15.017 18.222 1.00 88.50 301 ASN A N 1
ATOM 2457 C CA . ASN A 1 301 ? 8.518 14.848 19.164 1.00 88.50 301 ASN A CA 1
ATOM 2458 C C . ASN A 1 301 ? 9.792 15.535 18.635 1.00 88.50 301 ASN A C 1
ATOM 2460 O O . ASN A 1 301 ? 9.795 16.101 17.537 1.00 88.50 301 ASN A O 1
ATOM 2464 N N . ARG A 1 302 ? 10.875 15.519 19.415 1.00 88.94 302 ARG A N 1
ATOM 2465 C CA . ARG A 1 302 ? 12.198 16.014 19.019 1.00 88.94 302 ARG A CA 1
ATOM 2466 C C . ARG A 1 302 ? 13.289 15.038 19.436 1.00 88.94 302 ARG A C 1
ATOM 2468 O O . ARG A 1 302 ? 13.167 14.381 20.465 1.00 88.94 302 ARG A O 1
ATOM 2475 N N . ASP A 1 303 ? 14.347 14.953 18.638 1.00 84.12 303 ASP A N 1
ATOM 2476 C CA . ASP A 1 303 ? 15.559 14.234 19.032 1.00 84.12 303 ASP A CA 1
ATOM 2477 C C . ASP A 1 303 ? 16.449 15.077 19.962 1.00 84.12 303 ASP A C 1
ATOM 2479 O O . ASP A 1 303 ? 16.114 16.208 20.326 1.00 84.12 303 ASP A O 1
ATOM 2483 N N . THR A 1 304 ? 17.604 14.521 20.340 1.00 87.38 304 THR A N 1
ATOM 2484 C CA . THR A 1 304 ? 18.607 15.185 21.189 1.00 87.38 304 THR A CA 1
ATOM 2485 C C . THR A 1 304 ? 19.144 16.485 20.600 1.00 87.38 304 THR A C 1
ATOM 2487 O O . THR A 1 304 ? 19.555 17.364 21.351 1.00 87.38 304 THR A O 1
ATOM 2490 N N . ASP A 1 305 ? 19.098 16.626 19.276 1.00 87.88 305 ASP A N 1
ATOM 2491 C CA . ASP A 1 305 ? 19.583 17.793 18.542 1.00 87.88 305 ASP A CA 1
ATOM 2492 C C . ASP A 1 305 ? 18.448 18.807 18.279 1.00 87.88 305 ASP A C 1
ATOM 2494 O O . ASP A 1 305 ? 18.637 19.810 17.590 1.00 87.88 305 ASP A O 1
ATOM 2498 N N . GLY A 1 306 ? 17.245 18.558 18.814 1.00 86.62 306 GLY A N 1
ATOM 2499 C CA . GLY A 1 306 ? 16.057 19.397 18.645 1.00 86.62 306 GLY A CA 1
ATOM 2500 C C . GLY A 1 306 ? 15.333 19.217 17.305 1.00 86.62 306 GLY A C 1
ATOM 2501 O O . GLY A 1 306 ? 14.330 19.902 17.047 1.00 86.62 306 GLY A O 1
ATOM 2502 N N . SER A 1 307 ? 15.792 18.293 16.460 1.00 85.19 307 SER A N 1
ATOM 2503 C CA . SER A 1 307 ? 15.195 17.998 15.158 1.00 85.19 307 SER A CA 1
ATOM 2504 C C . SER A 1 307 ? 13.837 17.315 15.329 1.00 85.19 307 SER A C 1
ATOM 2506 O O . SER A 1 307 ? 13.702 16.457 16.202 1.00 85.19 307 SER A O 1
ATOM 2508 N N . PRO A 1 308 ? 12.830 17.637 14.494 1.00 86.06 308 PRO A N 1
ATOM 2509 C CA . PRO A 1 308 ? 11.521 17.001 14.567 1.00 86.06 308 PRO A CA 1
ATOM 2510 C C . PRO A 1 308 ? 11.600 15.476 14.462 1.00 86.06 308 PRO A C 1
ATOM 2512 O O . PRO A 1 308 ? 12.340 14.920 13.647 1.00 86.06 308 PRO A O 1
ATOM 2515 N N . MET A 1 309 ? 10.788 14.811 15.274 1.00 88.06 309 MET A N 1
ATOM 2516 C CA . MET A 1 309 ? 10.535 13.381 15.228 1.00 88.06 309 MET A CA 1
ATOM 2517 C C . MET A 1 309 ? 9.026 13.131 15.136 1.00 88.06 309 MET A C 1
ATOM 2519 O O . MET A 1 309 ? 8.239 13.878 15.725 1.00 88.06 309 MET A O 1
ATOM 2523 N N . PRO A 1 310 ? 8.602 12.073 14.428 1.00 91.94 310 PRO A N 1
ATOM 2524 C CA . PRO A 1 310 ? 7.214 11.640 14.445 1.00 91.94 310 PRO A CA 1
ATOM 2525 C C . PRO A 1 310 ? 6.815 11.151 15.837 1.00 91.94 310 PRO A C 1
ATOM 2527 O O . PRO A 1 310 ? 7.668 10.886 16.690 1.00 91.94 310 PRO A O 1
ATOM 2530 N N . PHE A 1 311 ? 5.509 10.988 16.019 1.00 93.50 311 PHE A N 1
ATOM 2531 C CA . PHE A 1 311 ? 4.919 10.365 17.199 1.00 93.50 311 PHE A CA 1
ATOM 2532 C C . PHE A 1 311 ? 5.578 9.020 17.571 1.00 93.50 311 PHE A C 1
ATOM 2534 O O . PHE A 1 311 ? 6.210 8.351 16.739 1.00 93.50 311 PHE A O 1
ATOM 2541 N N . GLU A 1 312 ? 5.429 8.601 18.827 1.00 93.00 312 GLU A N 1
ATOM 2542 C CA . GLU A 1 312 ? 6.015 7.353 19.325 1.00 93.00 312 GLU A CA 1
ATOM 2543 C C . GLU A 1 312 ? 5.041 6.174 19.322 1.00 93.00 312 GLU A C 1
ATOM 2545 O O . GLU A 1 312 ? 5.427 5.078 18.909 1.00 93.00 312 GLU A O 1
ATOM 2550 N N . PHE A 1 313 ? 3.789 6.398 19.722 1.00 94.12 313 PHE A N 1
ATOM 2551 C CA . PHE A 1 313 ? 2.759 5.368 19.795 1.00 94.12 313 PHE A CA 1
ATOM 2552 C C . PHE A 1 313 ? 1.579 5.689 18.877 1.00 94.12 313 PHE A C 1
ATOM 2554 O O . PHE A 1 313 ? 1.129 6.832 18.781 1.00 94.12 313 PHE A O 1
ATOM 2561 N N . LEU A 1 314 ? 1.090 4.659 18.191 1.00 95.31 314 LEU A N 1
ATOM 2562 C CA . LEU A 1 314 ? -0.156 4.687 17.441 1.00 95.31 314 LEU A CA 1
ATOM 2563 C C . LEU A 1 314 ? -1.210 3.930 18.241 1.00 95.31 314 LEU A C 1
ATOM 2565 O O . LEU A 1 314 ? -1.061 2.730 18.473 1.00 95.31 314 LEU A O 1
ATOM 2569 N N . HIS A 1 315 ? -2.281 4.610 18.621 1.00 95.44 315 HIS A N 1
ATOM 2570 C CA . HIS A 1 315 ? -3.482 3.949 19.106 1.00 95.44 315 HIS A CA 1
ATOM 2571 C C . HIS A 1 315 ? -4.402 3.723 17.913 1.00 95.44 315 HIS A C 1
ATOM 2573 O O . HIS A 1 315 ? -4.737 4.680 17.215 1.00 95.44 315 HIS A O 1
ATOM 2579 N N . ALA A 1 316 ? -4.795 2.478 17.677 1.00 95.88 316 ALA A N 1
ATOM 2580 C CA . ALA A 1 316 ? -5.833 2.134 16.714 1.00 95.88 316 ALA A CA 1
ATOM 2581 C C . ALA A 1 316 ? -7.058 1.662 17.486 1.00 95.88 316 ALA A C 1
ATOM 2583 O O . ALA A 1 316 ? -6.916 0.819 18.371 1.00 95.88 316 ALA A O 1
ATOM 2584 N N . VAL A 1 317 ? -8.225 2.224 17.180 1.00 95.31 317 VAL A N 1
ATOM 2585 C CA . VAL A 1 317 ? -9.473 1.913 17.882 1.00 95.31 317 VAL A CA 1
ATOM 2586 C C . VAL A 1 317 ? -10.594 1.718 16.873 1.00 95.31 317 VAL A C 1
ATOM 2588 O O . VAL A 1 317 ? -10.885 2.614 16.081 1.00 95.31 317 VAL A O 1
ATOM 2591 N N . VAL A 1 318 ? -11.211 0.546 16.924 1.00 95.31 318 VAL A N 1
ATOM 2592 C CA . VAL A 1 318 ? -12.421 0.160 16.202 1.00 95.31 318 VAL A CA 1
ATOM 2593 C C . VAL A 1 318 ? -13.636 0.442 17.086 1.00 95.31 318 VAL A C 1
ATOM 2595 O O . VAL A 1 318 ? -13.556 0.318 18.305 1.00 95.31 318 VAL A O 1
ATOM 2598 N N . ASP A 1 319 ? -14.735 0.872 16.468 1.00 94.31 319 ASP A N 1
ATOM 2599 C CA . ASP A 1 319 ? -15.918 1.402 17.152 1.00 94.31 319 ASP A CA 1
ATOM 2600 C C . ASP A 1 319 ? -15.563 2.467 18.203 1.00 94.31 319 ASP A C 1
ATOM 2602 O O . ASP A 1 319 ? -15.938 2.420 19.377 1.00 94.31 319 ASP A O 1
ATOM 2606 N N . SER A 1 320 ? -14.791 3.460 17.772 1.00 92.62 320 SER A N 1
ATOM 2607 C CA . SER A 1 320 ? -14.181 4.459 18.652 1.00 92.62 320 SER A CA 1
ATOM 2608 C C . SER A 1 320 ? -15.186 5.390 19.351 1.00 92.62 320 SER A C 1
ATOM 2610 O O . SER A 1 320 ? -14.817 6.146 20.252 1.00 92.62 320 SER A O 1
ATOM 2612 N N . ARG A 1 321 ? -16.468 5.324 18.970 1.00 90.44 321 ARG A N 1
ATOM 2613 C CA . ARG A 1 321 ? -17.588 6.027 19.614 1.00 90.44 321 ARG A CA 1
ATOM 2614 C C . ARG A 1 321 ? -18.519 5.109 20.406 1.00 90.44 321 ARG A C 1
ATOM 2616 O O . ARG A 1 321 ? -19.489 5.613 20.972 1.00 90.44 321 ARG A O 1
ATOM 2623 N N . GLY A 1 322 ? -18.254 3.803 20.446 1.00 90.88 322 GLY A N 1
ATOM 2624 C CA . GLY A 1 322 ? -19.119 2.836 21.117 1.00 90.88 322 GLY A CA 1
ATOM 2625 C C . GLY A 1 322 ? -20.525 2.792 20.518 1.00 90.88 322 GLY A C 1
ATOM 2626 O O . GLY A 1 322 ? -21.502 2.774 21.268 1.00 90.88 322 GLY A O 1
ATOM 2627 N N . ALA A 1 323 ? -20.635 2.873 19.192 1.00 92.12 323 ALA A N 1
ATOM 2628 C CA . ALA A 1 323 ? -21.906 2.820 18.485 1.00 92.12 323 ALA A CA 1
ATOM 2629 C C . ALA A 1 323 ? -22.559 1.436 18.600 1.00 92.12 323 ALA A C 1
ATOM 2631 O O . ALA A 1 323 ? -23.790 1.354 18.573 1.00 92.12 323 ALA A O 1
ATOM 2632 N N . LEU A 1 324 ? -21.760 0.376 18.743 1.00 92.88 324 LEU A N 1
ATOM 2633 C CA . LEU A 1 324 ? -22.229 -1.002 18.696 1.00 92.88 324 LEU A CA 1
ATOM 2634 C C . LEU A 1 324 ? -22.296 -1.656 20.090 1.00 92.88 324 LEU A C 1
ATOM 2636 O O . LEU A 1 324 ? -21.490 -1.367 20.987 1.00 92.88 324 LEU A O 1
ATOM 2640 N N . PRO A 1 325 ? -23.266 -2.562 20.310 1.00 91.31 325 PRO A N 1
ATOM 2641 C CA . PRO A 1 325 ? -23.330 -3.405 21.498 1.00 91.31 325 PRO A CA 1
ATOM 2642 C C . PRO A 1 325 ? -22.349 -4.589 21.390 1.00 91.31 325 PRO A C 1
ATOM 2644 O O . PRO A 1 325 ? -22.744 -5.724 21.142 1.00 91.31 325 PRO A O 1
ATOM 2647 N N . GLU A 1 326 ? -21.069 -4.305 21.618 1.00 92.00 326 GLU A N 1
ATOM 2648 C CA . GLU A 1 326 ? -19.957 -5.250 21.438 1.00 92.00 326 GLU A CA 1
ATOM 2649 C C . GLU A 1 326 ? -19.845 -6.314 22.547 1.00 92.00 326 GLU A C 1
ATOM 2651 O O . GLU A 1 326 ? -19.894 -5.988 23.743 1.00 92.00 326 GLU A O 1
ATOM 2656 N N . ALA A 1 327 ? -19.623 -7.571 22.151 1.00 93.38 327 ALA A N 1
ATOM 2657 C CA . ALA A 1 327 ? -19.421 -8.705 23.052 1.00 93.38 327 ALA A CA 1
ATOM 2658 C C . ALA A 1 327 ? -18.072 -8.651 23.791 1.00 93.38 327 ALA A C 1
ATOM 2660 O O . ALA A 1 327 ? -18.040 -8.899 25.000 1.00 93.38 327 ALA A O 1
ATOM 2661 N N . ASP A 1 328 ? -16.977 -8.315 23.104 1.00 92.81 328 ASP A N 1
ATOM 2662 C CA . ASP A 1 328 ? -15.648 -8.164 23.697 1.00 92.81 328 ASP A CA 1
ATOM 2663 C C . ASP A 1 328 ? -14.972 -6.871 23.239 1.00 92.81 328 ASP A C 1
ATOM 2665 O O . ASP A 1 328 ? -14.142 -6.842 22.344 1.00 92.81 328 ASP A O 1
ATOM 2669 N N . LYS A 1 329 ? -15.223 -5.776 23.956 1.00 93.19 329 LYS A N 1
ATOM 2670 C CA . LYS A 1 329 ? -14.569 -4.499 23.647 1.00 93.19 329 LYS A CA 1
ATOM 2671 C C . LYS A 1 329 ? -13.047 -4.564 23.735 1.00 93.19 329 LYS A C 1
ATOM 2673 O O . LYS A 1 329 ? -12.403 -3.726 23.127 1.00 93.19 329 LYS A O 1
ATOM 2678 N N . ALA A 1 330 ? -12.434 -5.484 24.484 1.00 94.06 330 ALA A N 1
ATOM 2679 C CA . ALA A 1 330 ? -10.985 -5.467 24.691 1.00 94.06 330 ALA A CA 1
ATOM 2680 C C . ALA A 1 330 ? -10.183 -5.866 23.438 1.00 94.06 330 ALA A C 1
ATOM 2682 O O . ALA A 1 330 ? -8.972 -5.636 23.401 1.00 94.06 330 ALA A O 1
ATOM 2683 N N . ASN A 1 331 ? -10.830 -6.420 22.412 1.00 94.62 331 ASN A N 1
ATOM 2684 C CA . ASN A 1 331 ? -10.211 -6.779 21.136 1.00 94.62 331 ASN A CA 1
ATOM 2685 C C . ASN A 1 331 ? -10.343 -5.665 20.057 1.00 94.62 331 ASN A C 1
ATOM 2687 O O . ASN A 1 331 ? -9.825 -5.815 18.947 1.00 94.62 331 ASN A O 1
ATOM 2691 N N . ASN A 1 332 ? -11.004 -4.542 20.381 1.00 94.69 332 ASN A N 1
ATOM 2692 C CA . ASN A 1 332 ? -11.291 -3.447 19.446 1.00 94.69 332 ASN A CA 1
ATOM 2693 C C . ASN A 1 332 ? -10.152 -2.446 19.284 1.00 94.69 332 ASN A C 1
ATOM 2695 O O . ASN A 1 332 ? -10.217 -1.565 18.426 1.00 94.69 332 ASN A O 1
ATOM 2699 N N . GLY A 1 333 ? -9.097 -2.548 20.085 1.00 94.75 333 GLY A N 1
ATOM 2700 C CA . GLY A 1 333 ? -8.023 -1.573 20.050 1.00 94.75 333 GLY A CA 1
ATOM 2701 C C . GLY A 1 333 ? -6.650 -2.155 20.306 1.00 94.75 333 GLY A C 1
ATOM 2702 O O . GLY A 1 333 ? -6.493 -3.287 20.750 1.00 94.75 333 GLY A O 1
ATOM 2703 N N . ALA A 1 334 ? -5.639 -1.353 19.993 1.00 95.69 334 ALA A N 1
ATOM 2704 C CA . ALA A 1 334 ? -4.249 -1.650 20.297 1.00 95.69 334 ALA A CA 1
ATOM 2705 C C . ALA A 1 334 ? -3.448 -0.361 20.484 1.00 95.69 334 ALA A C 1
ATOM 2707 O O . ALA A 1 334 ? -3.731 0.662 19.854 1.00 95.69 334 ALA A O 1
ATOM 2708 N N . VAL A 1 335 ? -2.406 -0.438 21.316 1.00 95.12 335 VAL A N 1
ATOM 2709 C CA . VAL A 1 335 ? -1.355 0.584 21.419 1.00 95.12 335 VAL A CA 1
ATOM 2710 C C . VAL A 1 335 ? -0.083 0.011 20.818 1.00 95.12 335 VAL A C 1
ATOM 2712 O O . VAL A 1 335 ? 0.458 -0.973 21.317 1.00 95.12 335 VAL A O 1
ATOM 2715 N N . LEU A 1 336 ? 0.389 0.619 19.737 1.00 94.38 336 LEU A N 1
ATOM 2716 C CA . LEU A 1 336 ? 1.513 0.120 18.956 1.00 94.38 336 LEU A CA 1
ATOM 2717 C C . LEU A 1 336 ? 2.676 1.092 19.052 1.00 94.38 336 LEU A C 1
ATOM 2719 O O . LEU A 1 336 ? 2.508 2.281 18.781 1.00 94.38 336 LEU A O 1
ATOM 2723 N N . ASN A 1 337 ? 3.878 0.603 19.361 1.00 92.00 337 ASN A N 1
ATOM 2724 C CA . ASN A 1 337 ? 5.068 1.406 19.115 1.00 92.00 337 ASN A CA 1
ATOM 2725 C C . ASN A 1 337 ? 5.199 1.604 17.601 1.00 92.00 337 ASN A C 1
ATOM 2727 O O . ASN A 1 337 ? 5.224 0.633 16.845 1.00 92.00 337 ASN A O 1
ATOM 2731 N N . ARG A 1 338 ? 5.321 2.851 17.139 1.00 90.31 338 ARG A N 1
ATOM 2732 C CA . ARG A 1 338 ? 5.472 3.171 15.710 1.00 90.31 338 ARG A CA 1
ATOM 2733 C C . ARG A 1 338 ? 6.625 2.400 15.069 1.00 90.31 338 ARG A C 1
ATOM 2735 O O . ARG A 1 338 ? 6.554 2.018 13.904 1.00 90.31 338 ARG A O 1
ATOM 2742 N N . GLY A 1 339 ? 7.691 2.175 15.834 1.00 85.06 339 GLY A N 1
ATOM 2743 C CA . GLY A 1 339 ? 8.857 1.420 15.407 1.00 85.06 339 GLY A CA 1
ATOM 2744 C C . GLY A 1 339 ? 8.608 -0.067 15.188 1.00 85.06 339 GLY A C 1
ATOM 2745 O O . GLY A 1 339 ? 9.479 -0.685 14.604 1.00 85.06 339 GLY A O 1
ATOM 2746 N N . GLU A 1 340 ? 7.475 -0.624 15.614 1.00 86.25 340 GLU A N 1
ATOM 2747 C CA . GLU A 1 340 ? 7.121 -2.047 15.490 1.00 86.25 340 GLU A CA 1
ATOM 2748 C C . GLU A 1 340 ? 6.033 -2.299 14.434 1.00 86.25 340 GLU A C 1
ATOM 2750 O O . GLU A 1 340 ? 5.674 -3.444 14.164 1.00 86.25 340 GLU A O 1
ATOM 2755 N N . ILE A 1 341 ? 5.521 -1.240 13.800 1.00 89.81 341 ILE A N 1
ATOM 2756 C CA . ILE A 1 341 ? 4.505 -1.341 12.752 1.00 89.81 341 ILE A CA 1
ATOM 2757 C C . ILE A 1 341 ? 5.184 -1.725 11.436 1.00 89.81 341 ILE A C 1
ATOM 2759 O O . ILE A 1 341 ? 5.977 -0.963 10.882 1.00 89.81 341 ILE A O 1
ATOM 2763 N N . TYR A 1 342 ? 4.864 -2.906 10.907 1.00 87.00 342 TYR A N 1
ATOM 2764 C CA . TYR A 1 342 ? 5.385 -3.349 9.614 1.00 87.00 342 TYR A CA 1
ATOM 2765 C C . TYR A 1 342 ? 4.785 -2.558 8.451 1.00 87.00 342 TYR A C 1
ATOM 2767 O O . TYR A 1 342 ? 3.633 -2.131 8.507 1.00 87.00 342 TYR A O 1
ATOM 2775 N N . SER A 1 343 ? 5.560 -2.390 7.378 1.00 88.06 343 SER A N 1
ATOM 2776 C CA . SER A 1 343 ? 5.031 -1.878 6.113 1.00 88.06 343 SER A CA 1
ATOM 2777 C C . SER A 1 343 ? 4.037 -2.868 5.503 1.00 88.06 343 SER A C 1
ATOM 2779 O O . SER A 1 343 ? 4.130 -4.072 5.747 1.00 88.06 343 SER A O 1
ATOM 2781 N N . VAL A 1 344 ? 3.119 -2.371 4.675 1.00 90.50 344 VAL A N 1
ATOM 2782 C CA . VAL A 1 344 ? 2.340 -3.228 3.771 1.00 90.50 344 VAL A CA 1
ATOM 2783 C C . VAL A 1 344 ? 3.258 -4.017 2.828 1.00 90.50 344 VAL A C 1
ATOM 2785 O O . VAL A 1 344 ? 4.410 -3.634 2.581 1.00 90.50 344 VAL A O 1
ATOM 2788 N N . ASP A 1 345 ? 2.746 -5.137 2.319 1.00 89.94 345 ASP A N 1
ATOM 2789 C CA . ASP A 1 345 ? 3.439 -5.912 1.293 1.00 89.94 345 ASP A CA 1
ATOM 2790 C C . ASP A 1 345 ? 3.519 -5.111 -0.019 1.00 89.94 345 ASP A C 1
ATOM 2792 O O . ASP A 1 345 ? 2.585 -4.365 -0.327 1.00 89.94 345 ASP A O 1
ATOM 2796 N N . PRO A 1 346 ? 4.606 -5.246 -0.801 1.00 91.62 346 PRO A N 1
ATOM 2797 C CA . PRO A 1 346 ? 4.735 -4.561 -2.080 1.00 91.62 346 PRO A CA 1
ATOM 2798 C C . PRO A 1 346 ? 3.561 -4.842 -3.025 1.00 91.62 346 PRO A C 1
ATOM 2800 O O . PRO A 1 346 ? 3.289 -5.982 -3.389 1.00 91.62 346 PRO A O 1
ATOM 2803 N N . ALA A 1 347 ? 2.902 -3.803 -3.518 1.00 90.69 347 ALA A N 1
ATOM 2804 C CA . ALA A 1 347 ? 1.887 -3.939 -4.556 1.00 90.69 347 ALA A CA 1
ATOM 2805 C C . ALA A 1 347 ? 2.150 -2.906 -5.646 1.00 90.69 347 ALA A C 1
ATOM 2807 O O . ALA A 1 347 ? 2.236 -1.712 -5.383 1.00 90.69 347 ALA A O 1
ATOM 2808 N N . ALA A 1 348 ? 2.309 -3.377 -6.876 1.00 91.62 348 ALA A N 1
ATOM 2809 C CA . ALA A 1 348 ? 2.450 -2.543 -8.052 1.00 91.62 348 ALA A CA 1
ATOM 2810 C C . ALA A 1 348 ? 1.071 -2.335 -8.678 1.00 91.62 348 ALA A C 1
ATOM 2812 O O . ALA A 1 348 ? 0.290 -3.269 -8.851 1.00 91.62 348 ALA A O 1
ATOM 2813 N N . PHE A 1 349 ? 0.752 -1.090 -8.987 1.00 87.81 349 PHE A N 1
ATOM 2814 C CA . PHE A 1 349 ? -0.579 -0.696 -9.416 1.00 87.81 349 PHE A CA 1
ATOM 2815 C C . PHE A 1 349 ? -0.649 -0.701 -10.938 1.00 87.81 349 PHE A C 1
ATOM 2817 O O . PHE A 1 349 ? -1.035 -1.687 -11.561 1.00 87.81 349 PHE A O 1
ATOM 2824 N N . SER A 1 350 ? -0.197 0.388 -11.549 1.00 84.81 350 SER A N 1
ATOM 2825 C CA . SER A 1 350 ? -0.093 0.526 -12.996 1.00 84.81 350 SER A CA 1
ATOM 2826 C C . SER A 1 350 ? 0.979 1.541 -13.361 1.00 84.81 350 SER A C 1
ATOM 2828 O O . SER A 1 350 ? 1.364 2.401 -12.560 1.00 84.81 350 SER A O 1
ATOM 2830 N N . THR A 1 351 ? 1.466 1.417 -14.588 1.00 87.38 351 THR A N 1
ATOM 2831 C CA . THR A 1 351 ? 2.330 2.406 -15.221 1.00 87.38 351 THR A CA 1
ATOM 2832 C C . THR A 1 351 ? 1.516 3.600 -15.716 1.00 87.38 351 THR A C 1
ATOM 2834 O O . THR A 1 351 ? 0.340 3.463 -16.048 1.00 87.38 351 THR A O 1
ATOM 2837 N N . ASP A 1 352 ? 2.154 4.764 -15.821 1.00 82.44 352 ASP A N 1
ATOM 2838 C CA . ASP A 1 352 ? 1.563 5.978 -16.404 1.00 82.44 352 ASP A CA 1
ATOM 2839 C C . ASP A 1 352 ? 1.327 5.885 -17.925 1.00 82.44 352 ASP A C 1
ATOM 2841 O O . ASP A 1 352 ? 0.655 6.731 -18.517 1.00 82.44 352 ASP A O 1
ATOM 2845 N N . VAL A 1 353 ? 1.832 4.826 -18.558 1.00 81.81 353 VAL A N 1
ATOM 2846 C CA . VAL A 1 353 ? 1.656 4.512 -19.980 1.00 81.81 353 VAL A CA 1
ATOM 2847 C C . VAL A 1 353 ? 1.260 3.054 -20.188 1.00 81.81 353 VAL A C 1
ATOM 2849 O O . VAL A 1 353 ? 1.534 2.196 -19.353 1.00 81.81 353 VAL A O 1
ATOM 2852 N N . THR A 1 354 ? 0.639 2.742 -21.328 1.00 80.19 354 THR A N 1
ATOM 2853 C CA . THR A 1 354 ? 0.324 1.346 -21.699 1.00 80.19 354 THR A CA 1
ATOM 2854 C C . THR A 1 354 ? 1.381 0.705 -22.588 1.00 80.19 354 THR A C 1
ATOM 2856 O O . THR A 1 354 ? 1.540 -0.523 -22.571 1.00 80.19 354 THR A O 1
ATOM 2859 N N . ALA A 1 355 ? 2.111 1.528 -23.333 1.00 84.56 355 ALA A N 1
ATOM 2860 C CA . ALA A 1 355 ? 3.242 1.119 -24.134 1.00 84.56 355 ALA A CA 1
ATOM 2861 C C . ALA A 1 355 ? 4.386 2.124 -23.975 1.00 84.56 355 ALA A C 1
ATOM 2863 O O . ALA A 1 355 ? 4.136 3.298 -23.709 1.00 84.56 355 ALA A O 1
ATOM 2864 N N . ALA A 1 356 ? 5.625 1.673 -24.135 1.00 88.75 356 ALA A N 1
ATOM 2865 C CA . ALA A 1 356 ? 6.800 2.535 -24.084 1.00 88.75 356 ALA A CA 1
ATOM 2866 C C . ALA A 1 356 ? 7.917 2.002 -24.986 1.00 88.75 356 ALA A C 1
ATOM 2868 O O . ALA A 1 356 ? 8.063 0.789 -25.151 1.00 88.75 356 ALA A O 1
ATOM 2869 N N . ALA A 1 357 ? 8.723 2.909 -25.535 1.00 90.25 357 ALA A N 1
ATOM 2870 C CA . ALA A 1 357 ? 9.933 2.538 -26.253 1.00 90.25 357 ALA A CA 1
ATOM 2871 C C . ALA A 1 357 ? 11.093 2.266 -25.284 1.00 90.25 357 ALA A C 1
ATOM 2873 O O . ALA A 1 357 ? 11.138 2.835 -24.188 1.00 90.25 357 ALA A O 1
ATOM 2874 N N . PRO A 1 358 ? 12.063 1.419 -25.673 1.00 92.38 358 PRO A N 1
ATOM 2875 C CA . PRO A 1 358 ? 13.333 1.330 -24.965 1.00 92.38 358 PRO A CA 1
ATOM 2876 C C . PRO A 1 358 ? 13.971 2.707 -24.748 1.00 92.38 358 PRO A C 1
ATOM 2878 O O . PRO A 1 358 ? 13.992 3.541 -25.651 1.00 92.38 358 PRO A O 1
ATOM 2881 N N . GLY A 1 359 ? 14.512 2.944 -23.555 1.00 92.69 359 GLY A N 1
ATOM 2882 C CA . GLY A 1 359 ? 15.115 4.224 -23.172 1.00 92.69 359 GLY A CA 1
ATOM 2883 C C . GLY A 1 359 ? 14.125 5.271 -22.649 1.00 92.69 359 GLY A C 1
ATOM 2884 O O . GLY A 1 359 ? 14.559 6.252 -22.044 1.00 92.69 359 GLY A O 1
ATOM 2885 N N . THR A 1 360 ? 12.814 5.074 -22.814 1.00 92.19 360 THR A N 1
ATOM 2886 C CA . THR A 1 360 ? 11.798 5.956 -22.223 1.00 92.19 360 THR A CA 1
ATOM 2887 C C . THR A 1 360 ? 11.760 5.794 -20.701 1.00 92.19 360 THR A C 1
ATOM 2889 O O . THR A 1 360 ? 11.892 4.685 -20.181 1.00 92.19 360 THR A O 1
ATOM 2892 N N . VAL A 1 361 ? 11.563 6.902 -19.979 1.00 92.94 361 VAL A N 1
ATOM 2893 C CA . VAL A 1 361 ? 11.315 6.886 -18.530 1.00 92.94 361 VAL A CA 1
ATOM 2894 C C . VAL A 1 361 ? 9.825 6.685 -18.278 1.00 92.94 361 VAL A C 1
ATOM 2896 O O . VAL A 1 361 ? 9.006 7.434 -18.805 1.00 92.94 361 VAL A O 1
ATOM 2899 N N . VAL A 1 362 ? 9.490 5.689 -17.464 1.00 92.12 362 VAL A N 1
ATOM 2900 C CA . VAL A 1 362 ? 8.118 5.318 -17.094 1.00 92.12 362 VAL A CA 1
ATOM 2901 C C . VAL A 1 362 ? 7.955 5.435 -15.584 1.00 92.12 362 VAL A C 1
ATOM 2903 O O . VAL A 1 362 ? 8.863 5.061 -14.834 1.00 92.12 362 VAL A O 1
ATOM 2906 N N . SER A 1 363 ? 6.799 5.927 -15.133 1.00 92.31 363 SER A N 1
ATOM 2907 C CA . SER A 1 363 ? 6.428 5.911 -13.714 1.00 92.31 363 SER A CA 1
ATOM 2908 C C . SER A 1 363 ? 5.503 4.733 -13.434 1.00 92.31 363 SER A C 1
ATOM 2910 O O . SER A 1 363 ? 4.477 4.570 -14.088 1.00 92.31 363 SER A O 1
ATOM 2912 N N . LEU A 1 364 ? 5.834 3.939 -12.424 1.00 92.31 364 LEU A N 1
ATOM 2913 C CA . LEU A 1 364 ? 5.012 2.865 -11.883 1.00 92.31 364 LEU A CA 1
ATOM 2914 C C . LEU A 1 364 ? 4.484 3.291 -10.514 1.00 92.31 364 LEU A C 1
ATOM 2916 O O . LEU A 1 364 ? 5.276 3.539 -9.604 1.00 92.31 364 LEU A O 1
ATOM 2920 N N . ALA A 1 365 ? 3.163 3.366 -10.364 1.00 90.88 365 ALA A N 1
ATOM 2921 C CA . ALA A 1 365 ? 2.534 3.566 -9.062 1.00 90.88 365 ALA A CA 1
ATOM 2922 C C . ALA A 1 365 ? 2.499 2.252 -8.268 1.00 90.88 365 ALA A C 1
ATOM 2924 O O . ALA A 1 365 ? 2.432 1.167 -8.853 1.00 90.88 365 ALA A O 1
ATOM 2925 N N . GLY A 1 366 ? 2.519 2.345 -6.943 1.00 91.94 366 GLY A N 1
ATOM 2926 C CA . GLY A 1 366 ? 2.423 1.192 -6.057 1.00 91.94 366 GLY A CA 1
ATOM 2927 C C . GLY A 1 366 ? 2.318 1.573 -4.586 1.00 91.94 366 GLY A C 1
ATOM 2928 O O . GLY A 1 366 ? 2.059 2.725 -4.247 1.00 91.94 366 GLY A O 1
ATOM 2929 N N . GLU A 1 367 ? 2.531 0.595 -3.717 1.00 92.38 367 GLU A N 1
ATOM 2930 C CA . GLU A 1 367 ? 2.729 0.771 -2.279 1.00 92.38 367 GLU A CA 1
ATOM 2931 C C . GLU A 1 367 ? 3.684 -0.296 -1.732 1.00 92.38 367 GLU A C 1
ATOM 2933 O O . GLU A 1 367 ? 3.959 -1.305 -2.386 1.00 92.38 367 GLU A O 1
ATOM 2938 N N . GLY A 1 368 ? 4.194 -0.085 -0.517 1.00 91.25 368 GLY A N 1
ATOM 2939 C CA . GLY A 1 368 ? 5.003 -1.083 0.185 1.00 91.25 368 GLY A CA 1
ATOM 2940 C C . GLY A 1 368 ? 6.411 -1.283 -0.382 1.00 91.25 368 GLY A C 1
ATOM 2941 O O . GLY A 1 368 ? 7.130 -2.156 0.106 1.00 91.25 368 GLY A O 1
ATOM 2942 N N . PHE A 1 369 ? 6.844 -0.478 -1.360 1.00 92.56 369 PHE A N 1
ATOM 2943 C CA . PHE A 1 369 ? 8.178 -0.574 -1.973 1.00 92.56 369 PHE A CA 1
ATOM 2944 C C . PHE A 1 369 ? 9.318 -0.173 -1.030 1.00 92.56 369 PHE A C 1
ATOM 2946 O O . PHE A 1 369 ? 10.469 -0.541 -1.268 1.00 92.56 369 PHE A O 1
ATOM 2953 N N . GLY A 1 370 ? 9.008 0.532 0.059 1.00 90.00 370 GLY A N 1
ATOM 2954 C CA . GLY A 1 370 ? 9.990 1.086 0.982 1.00 90.00 370 GLY A CA 1
ATOM 2955 C C . GLY A 1 370 ? 10.669 2.357 0.446 1.00 90.00 370 GLY A C 1
ATOM 2956 O O . GLY A 1 370 ? 10.582 2.666 -0.745 1.00 90.00 370 GLY A O 1
ATOM 2957 N N . PRO A 1 371 ? 11.406 3.078 1.304 1.00 89.69 371 PRO A N 1
ATOM 2958 C CA . PRO A 1 371 ? 11.987 4.382 0.997 1.00 89.69 371 PRO A CA 1
ATOM 2959 C C . PRO A 1 371 ? 13.295 4.313 0.202 1.00 89.69 371 PRO A C 1
ATOM 2961 O O . PRO A 1 371 ? 13.837 5.349 -0.178 1.00 89.69 371 PRO A O 1
ATOM 2964 N N . GLU A 1 372 ? 13.841 3.117 -0.026 1.00 90.19 372 GLU A N 1
ATOM 2965 C CA . GLU A 1 372 ? 15.133 2.933 -0.680 1.00 90.19 372 GLU A CA 1
ATOM 2966 C C . GLU A 1 372 ? 15.069 1.968 -1.870 1.00 90.19 372 GLU A C 1
ATOM 2968 O O . GLU A 1 372 ? 14.416 0.927 -1.765 1.00 90.19 372 GLU A O 1
ATOM 2973 N N . PRO A 1 373 ? 15.828 2.245 -2.954 1.00 93.25 373 PRO A N 1
ATOM 2974 C CA . PRO A 1 373 ? 15.864 1.401 -4.140 1.00 93.25 373 PRO A CA 1
ATOM 2975 C C . PRO A 1 373 ? 16.145 -0.073 -3.848 1.00 93.25 373 PRO A C 1
ATOM 2977 O O . PRO A 1 373 ? 17.207 -0.416 -3.315 1.00 93.25 373 PRO A O 1
ATOM 2980 N N . GLY A 1 374 ? 15.205 -0.924 -4.256 1.00 93.94 374 GLY A N 1
ATOM 2981 C CA . GLY A 1 374 ? 15.395 -2.356 -4.451 1.00 93.94 374 GLY A CA 1
ATOM 2982 C C . GLY A 1 374 ? 15.794 -2.664 -5.898 1.00 93.94 374 GLY A C 1
ATOM 2983 O O . GLY A 1 374 ? 16.657 -1.993 -6.468 1.00 93.94 374 GLY A O 1
ATOM 2984 N N . GLN A 1 375 ? 15.172 -3.669 -6.514 1.00 95.81 375 GLN A N 1
ATOM 2985 C CA . GLN A 1 375 ? 15.348 -4.021 -7.929 1.00 95.81 375 GLN A CA 1
ATOM 2986 C C . GLN A 1 375 ? 14.052 -3.819 -8.716 1.00 95.81 375 GLN A C 1
ATOM 2988 O O . GLN A 1 375 ? 12.964 -4.073 -8.205 1.00 95.81 375 GLN A O 1
ATOM 2993 N N . LEU A 1 376 ? 14.179 -3.415 -9.981 1.00 96.81 376 LEU A N 1
ATOM 2994 C CA . LEU A 1 376 ? 13.076 -3.391 -10.937 1.00 96.81 376 LEU A CA 1
ATOM 2995 C C . LEU A 1 376 ? 13.444 -4.247 -12.146 1.00 96.81 376 LEU A C 1
ATOM 2997 O O . LEU A 1 376 ? 14.515 -4.083 -12.735 1.00 96.81 376 LEU A O 1
ATOM 3001 N N . ILE A 1 377 ? 12.572 -5.194 -12.471 1.00 96.06 377 ILE A N 1
ATOM 3002 C CA . ILE A 1 377 ? 12.842 -6.251 -13.443 1.00 96.06 377 ILE A CA 1
ATOM 3003 C C . ILE A 1 377 ? 11.742 -6.232 -14.489 1.00 96.06 377 ILE A C 1
ATOM 3005 O O . ILE A 1 377 ? 10.559 -6.289 -14.161 1.00 96.06 377 ILE A O 1
ATOM 3009 N N . VAL A 1 378 ? 12.145 -6.167 -15.751 1.00 95.44 378 VAL A N 1
ATOM 3010 C CA . VAL A 1 378 ? 11.260 -6.277 -16.907 1.00 95.44 378 VAL A CA 1
ATOM 3011 C C . VAL A 1 378 ? 11.479 -7.647 -17.526 1.00 95.44 378 VAL A C 1
ATOM 3013 O O . VAL A 1 378 ? 12.608 -8.019 -17.851 1.00 95.44 378 VAL A O 1
ATOM 3016 N N . THR A 1 379 ? 10.403 -8.410 -17.664 1.00 92.88 379 THR A N 1
ATOM 3017 C CA . THR A 1 379 ? 10.432 -9.742 -18.277 1.00 92.88 379 THR A CA 1
ATOM 3018 C C . THR A 1 379 ? 9.708 -9.722 -19.612 1.00 92.88 379 THR A C 1
ATOM 3020 O O . THR A 1 379 ? 8.618 -9.161 -19.694 1.00 92.88 379 THR A O 1
ATOM 3023 N N . VAL A 1 380 ? 10.318 -10.301 -20.648 1.00 90.00 380 VAL A N 1
ATOM 3024 C CA . VAL A 1 380 ? 9.764 -10.413 -22.009 1.00 90.00 380 VAL A CA 1
ATOM 3025 C C . VAL A 1 380 ? 10.035 -11.825 -22.512 1.00 90.00 380 VAL A C 1
ATOM 3027 O O . VAL A 1 380 ? 11.188 -12.191 -22.745 1.00 90.00 380 VAL A O 1
ATOM 3030 N N . GLY A 1 381 ? 8.988 -12.644 -22.634 1.00 84.56 381 GLY A N 1
ATOM 3031 C CA . GLY A 1 381 ? 9.161 -14.089 -22.815 1.00 84.56 381 GLY A CA 1
ATOM 3032 C C . GLY A 1 381 ? 10.070 -14.665 -21.720 1.00 84.56 381 GLY A C 1
ATOM 3033 O O . GLY A 1 381 ? 9.828 -14.445 -20.535 1.00 84.56 381 GLY A O 1
ATOM 3034 N N . ASP A 1 382 ? 11.154 -15.333 -22.119 1.00 83.19 382 ASP A N 1
ATOM 3035 C CA . ASP A 1 382 ? 12.148 -15.898 -21.193 1.00 83.19 382 ASP A CA 1
ATOM 3036 C C . ASP A 1 382 ? 13.249 -14.907 -20.770 1.00 83.19 382 ASP A C 1
ATOM 3038 O O . ASP A 1 382 ? 14.074 -15.215 -19.900 1.00 83.19 382 ASP A O 1
ATOM 3042 N N . GLN A 1 383 ? 13.298 -13.714 -21.372 1.00 89.25 383 GLN A N 1
ATOM 3043 C CA . GLN A 1 383 ? 14.302 -12.706 -21.044 1.00 89.25 383 GLN A CA 1
ATOM 3044 C C . GLN A 1 383 ? 13.948 -11.964 -19.755 1.00 89.25 383 GLN A C 1
ATOM 3046 O O . GLN A 1 383 ? 12.799 -11.598 -19.516 1.00 89.25 383 GLN A O 1
ATOM 3051 N N . GLN A 1 384 ? 14.969 -11.704 -18.939 1.00 92.12 384 GLN A N 1
ATOM 3052 C CA . GLN A 1 384 ? 14.873 -10.948 -17.692 1.00 92.12 384 GLN A CA 1
ATOM 3053 C C . GLN A 1 384 ? 15.886 -9.815 -17.735 1.00 92.12 384 GLN A C 1
ATOM 3055 O O . GLN A 1 384 ? 17.091 -10.055 -17.826 1.00 92.12 384 GLN A O 1
ATOM 3060 N N . LEU A 1 385 ? 15.394 -8.586 -17.672 1.00 94.62 385 LEU A N 1
ATOM 3061 C CA . LEU A 1 385 ? 16.193 -7.385 -17.848 1.00 94.62 385 LEU A CA 1
ATOM 3062 C C . LEU A 1 385 ? 16.042 -6.499 -16.618 1.00 94.62 385 LEU A C 1
ATOM 3064 O O . LEU A 1 385 ? 14.936 -6.102 -16.255 1.00 94.62 385 LEU A O 1
ATOM 3068 N N . SER A 1 386 ? 17.162 -6.174 -15.979 1.00 95.12 386 SER A N 1
ATOM 3069 C CA . SER A 1 386 ? 17.182 -5.158 -14.929 1.00 95.12 386 SER A CA 1
ATOM 3070 C C . SER A 1 386 ? 16.961 -3.788 -15.559 1.00 95.12 386 SER A C 1
ATOM 3072 O O . SER A 1 386 ? 17.715 -3.386 -16.446 1.00 95.12 386 SER A O 1
ATOM 3074 N N . ALA A 1 387 ? 15.954 -3.065 -15.089 1.00 96.88 387 ALA A N 1
ATOM 3075 C CA . ALA A 1 387 ? 15.744 -1.684 -15.488 1.00 96.88 387 ALA A CA 1
ATOM 3076 C C . ALA A 1 387 ? 16.604 -0.741 -14.640 1.00 96.88 387 ALA A C 1
ATOM 3078 O O . ALA A 1 387 ? 16.834 -0.982 -13.452 1.00 96.88 387 ALA A O 1
ATOM 3079 N N . GLU A 1 388 ? 17.053 0.354 -15.248 1.00 97.31 388 GLU A N 1
ATOM 3080 C CA . GLU A 1 388 ? 17.730 1.425 -14.522 1.00 97.31 388 GLU A CA 1
ATOM 3081 C C . GLU A 1 388 ? 16.708 2.241 -13.723 1.00 97.31 388 GLU A C 1
ATOM 3083 O O . GLU A 1 388 ? 15.750 2.775 -14.282 1.00 97.31 388 GLU A O 1
ATOM 3088 N N . ILE A 1 389 ? 16.931 2.360 -12.417 1.00 96.88 389 ILE A N 1
ATOM 3089 C CA . ILE A 1 389 ? 16.075 3.095 -11.488 1.00 96.88 389 ILE A CA 1
ATOM 3090 C C . ILE A 1 389 ? 16.427 4.585 -11.548 1.00 96.88 389 ILE A C 1
ATOM 3092 O O . ILE A 1 389 ? 17.571 4.984 -11.318 1.00 96.88 389 ILE A O 1
ATOM 3096 N N . ARG A 1 390 ? 15.418 5.411 -11.831 1.00 95.81 390 ARG A N 1
ATOM 3097 C CA . ARG A 1 390 ? 15.492 6.880 -11.926 1.00 95.81 390 ARG A CA 1
ATOM 3098 C C . ARG A 1 390 ? 14.949 7.579 -10.681 1.00 95.81 390 ARG A C 1
ATOM 3100 O O . ARG A 1 390 ? 15.437 8.645 -10.333 1.00 95.81 390 ARG A O 1
ATOM 3107 N N . GLY A 1 391 ? 13.994 6.952 -10.001 1.00 94.38 391 GLY A N 1
ATOM 3108 C CA . GLY A 1 391 ? 13.365 7.450 -8.779 1.00 94.38 391 GLY A CA 1
ATOM 3109 C C . GLY A 1 391 ? 12.692 6.305 -8.030 1.00 94.38 391 GLY A C 1
ATOM 3110 O O . GLY A 1 391 ? 12.196 5.375 -8.661 1.00 94.38 391 GLY A O 1
ATOM 3111 N N . TRP A 1 392 ? 12.686 6.338 -6.702 1.00 94.06 392 TRP A N 1
ATOM 3112 C CA . TRP A 1 392 ? 12.101 5.286 -5.869 1.00 94.06 392 TRP A CA 1
ATOM 3113 C C . TRP A 1 392 ? 11.551 5.870 -4.575 1.00 94.06 392 TRP A C 1
ATOM 3115 O O . TRP A 1 392 ? 12.215 6.682 -3.936 1.00 94.06 392 TRP A O 1
ATOM 3125 N N . TYR A 1 393 ? 10.368 5.424 -4.169 1.00 92.12 393 TYR A N 1
ATOM 3126 C CA . TYR A 1 393 ? 9.819 5.663 -2.836 1.00 92.12 393 TYR A CA 1
ATOM 3127 C C . TYR A 1 393 ? 8.706 4.656 -2.543 1.00 92.12 393 TYR A C 1
ATOM 3129 O O . TYR A 1 393 ? 8.306 3.906 -3.434 1.00 92.12 393 TYR A O 1
ATOM 3137 N N . ASP A 1 394 ? 8.136 4.698 -1.337 1.00 91.00 394 ASP A N 1
ATOM 3138 C CA . ASP A 1 394 ? 7.108 3.751 -0.891 1.00 91.00 394 ASP A CA 1
ATOM 3139 C C . ASP A 1 394 ? 5.946 3.578 -1.869 1.00 91.00 394 ASP A C 1
ATOM 3141 O O . ASP A 1 394 ? 5.418 2.474 -1.979 1.00 91.00 394 ASP A O 1
ATOM 3145 N N . LEU A 1 395 ? 5.574 4.650 -2.579 1.00 90.75 395 LEU A N 1
ATOM 3146 C CA . LEU A 1 395 ? 4.386 4.707 -3.431 1.00 90.75 395 LEU A CA 1
ATOM 3147 C C . LEU A 1 395 ? 4.658 4.640 -4.938 1.00 90.75 395 LEU A C 1
ATOM 3149 O O . LEU A 1 395 ? 3.729 4.733 -5.745 1.00 90.75 395 LEU A O 1
ATOM 3153 N N . GLY A 1 396 ? 5.915 4.508 -5.355 1.00 92.88 396 GLY A N 1
ATOM 3154 C CA . GLY A 1 396 ? 6.203 4.439 -6.778 1.00 92.88 396 GLY A CA 1
ATOM 3155 C C . GLY A 1 396 ? 7.665 4.262 -7.137 1.00 92.88 396 GLY A C 1
ATOM 3156 O O . GLY A 1 396 ? 8.574 4.434 -6.325 1.00 92.88 396 GLY A O 1
ATOM 3157 N N . VAL A 1 397 ? 7.883 3.936 -8.406 1.00 95.19 397 VAL A N 1
ATOM 3158 C CA . VAL A 1 397 ? 9.210 3.808 -9.005 1.00 95.19 397 VAL A CA 1
ATOM 3159 C C . VAL A 1 397 ? 9.205 4.487 -10.368 1.00 95.19 397 VAL A C 1
ATOM 3161 O O . VAL A 1 397 ? 8.278 4.311 -11.151 1.00 95.19 397 VAL A O 1
ATOM 3164 N N . GLN A 1 398 ? 10.247 5.251 -10.672 1.00 95.56 398 GLN A N 1
ATOM 3165 C CA . GLN A 1 398 ? 10.559 5.700 -12.025 1.00 95.56 398 GLN A CA 1
ATOM 3166 C C . GLN A 1 398 ? 11.710 4.865 -12.560 1.00 95.56 398 GLN A C 1
ATOM 3168 O O . GLN A 1 398 ? 12.722 4.691 -11.874 1.00 95.56 398 GLN A O 1
ATOM 3173 N N . PHE A 1 399 ? 11.582 4.368 -13.783 1.00 96.31 399 PHE A N 1
ATOM 3174 C CA . PHE A 1 399 ? 12.608 3.532 -14.394 1.00 96.31 399 PHE A CA 1
ATOM 3175 C C . PHE A 1 399 ? 12.745 3.791 -15.889 1.00 96.31 399 PHE A C 1
ATOM 3177 O O . PHE A 1 399 ? 11.796 4.203 -16.554 1.00 96.31 399 PHE A O 1
ATOM 3184 N N . THR A 1 400 ? 13.937 3.528 -16.410 1.00 96.44 400 THR A N 1
ATOM 3185 C CA . THR A 1 400 ? 14.206 3.519 -17.848 1.00 96.44 400 THR A CA 1
ATOM 3186 C C . THR A 1 400 ? 13.839 2.150 -18.412 1.00 96.44 400 THR A C 1
ATOM 3188 O O . THR A 1 400 ? 14.363 1.132 -17.948 1.00 96.44 400 THR A O 1
ATOM 3191 N N . VAL A 1 401 ? 12.970 2.109 -19.423 1.00 95.19 401 VAL A N 1
ATOM 3192 C CA . VAL A 1 401 ? 12.592 0.861 -20.102 1.00 95.19 401 VAL A CA 1
ATOM 3193 C C . VAL A 1 401 ? 13.838 0.248 -20.754 1.00 95.19 401 VAL A C 1
ATOM 3195 O O . VAL A 1 401 ? 14.492 0.921 -21.558 1.00 95.19 401 VAL A O 1
ATOM 3198 N N . PRO A 1 402 ? 14.211 -1.000 -20.421 1.00 95.00 402 PRO A N 1
ATOM 3199 C CA . PRO A 1 402 ? 15.400 -1.621 -20.983 1.00 95.00 402 PRO A CA 1
ATOM 3200 C C . PRO A 1 402 ? 15.202 -1.940 -22.468 1.00 95.00 402 PRO A C 1
ATOM 3202 O O . PRO A 1 402 ? 14.082 -2.060 -22.963 1.00 95.00 402 PRO A O 1
ATOM 3205 N N . ASN A 1 403 ? 16.308 -2.110 -23.190 1.00 90.62 403 ASN A N 1
ATOM 3206 C CA . ASN A 1 403 ? 16.251 -2.602 -24.559 1.00 90.62 403 ASN A CA 1
ATOM 3207 C C . ASN A 1 403 ? 15.917 -4.098 -24.561 1.00 90.62 403 ASN A C 1
ATOM 3209 O O . ASN A 1 403 ? 16.734 -4.914 -24.139 1.00 90.62 403 ASN A O 1
ATOM 3213 N N . VAL A 1 404 ? 14.714 -4.430 -25.030 1.00 84.88 404 VAL A N 1
ATOM 3214 C CA . VAL A 1 404 ? 14.189 -5.803 -25.085 1.00 84.88 404 VAL A CA 1
ATOM 3215 C C . VAL A 1 404 ? 14.572 -6.542 -26.374 1.00 84.88 404 VAL A C 1
ATOM 3217 O O . VAL A 1 404 ? 14.336 -7.738 -26.485 1.00 84.88 404 VAL A O 1
ATOM 3220 N N . GLY A 1 405 ? 15.201 -5.851 -27.334 1.00 75.25 405 GLY A N 1
ATOM 3221 C CA . GLY A 1 405 ? 15.521 -6.395 -28.653 1.00 75.25 405 GLY A CA 1
ATOM 3222 C C . GLY A 1 405 ? 14.283 -6.625 -29.535 1.00 75.25 405 GLY A C 1
ATOM 3223 O O . GLY A 1 405 ? 13.197 -6.934 -29.060 1.00 75.25 405 GLY A O 1
ATOM 3224 N N . GLY A 1 406 ? 14.449 -6.478 -30.852 1.00 73.44 406 GLY A N 1
ATOM 3225 C CA . GLY A 1 406 ? 13.375 -6.674 -31.833 1.00 73.44 406 GLY A CA 1
ATOM 3226 C C . GLY A 1 406 ? 12.744 -5.376 -32.351 1.00 73.44 406 GLY A C 1
ATOM 3227 O O . GLY A 1 406 ? 12.896 -4.307 -31.768 1.00 73.44 406 GLY A O 1
ATOM 3228 N N . ASN A 1 407 ? 12.052 -5.487 -33.491 1.00 71.88 407 ASN A N 1
ATOM 3229 C CA . ASN A 1 407 ? 11.434 -4.363 -34.213 1.00 71.88 407 ASN A CA 1
ATOM 3230 C C . ASN A 1 407 ? 9.896 -4.342 -34.100 1.00 71.88 407 ASN A C 1
ATOM 3232 O O . ASN A 1 407 ? 9.240 -3.543 -34.765 1.00 71.88 407 ASN A O 1
ATOM 3236 N N . SER A 1 408 ? 9.312 -5.236 -33.301 1.00 79.94 408 SER A N 1
ATOM 3237 C CA . SER A 1 408 ? 7.866 -5.366 -33.095 1.00 79.94 408 SER A CA 1
ATOM 3238 C C . SER A 1 408 ? 7.498 -5.116 -31.636 1.00 79.94 408 SER A C 1
ATOM 3240 O O . SER A 1 408 ? 8.344 -5.237 -30.753 1.00 79.94 408 SER A O 1
ATOM 3242 N N . ALA A 1 409 ? 6.228 -4.795 -31.384 1.00 85.81 409 ALA A N 1
ATOM 3243 C CA . ALA A 1 409 ? 5.703 -4.734 -30.026 1.00 85.81 409 ALA A CA 1
ATOM 3244 C C . ALA A 1 409 ? 5.876 -6.086 -29.312 1.00 85.81 409 ALA A C 1
ATOM 3246 O O . ALA A 1 409 ? 5.653 -7.141 -29.911 1.00 85.81 409 ALA A O 1
ATOM 3247 N N . ALA A 1 410 ? 6.270 -6.034 -28.044 1.00 89.12 410 ALA A N 1
ATOM 3248 C CA . ALA A 1 410 ? 6.448 -7.191 -27.183 1.00 89.12 410 ALA A CA 1
ATOM 3249 C C . ALA A 1 410 ? 5.730 -6.972 -25.848 1.00 89.12 410 ALA A C 1
ATOM 3251 O O . ALA A 1 410 ? 5.848 -5.910 -25.229 1.00 89.12 410 ALA A O 1
ATOM 3252 N N . ASP A 1 411 ? 5.011 -7.993 -25.388 1.00 88.88 411 ASP A N 1
ATOM 3253 C CA . ASP A 1 411 ? 4.368 -7.971 -24.080 1.00 88.88 411 ASP A CA 1
ATOM 3254 C C . ASP A 1 411 ? 5.402 -8.215 -22.981 1.00 88.88 411 ASP A C 1
ATOM 3256 O O . ASP A 1 411 ? 6.076 -9.248 -22.947 1.00 88.88 411 ASP A O 1
ATOM 3260 N N . ALA A 1 412 ? 5.505 -7.257 -22.065 1.00 91.06 412 ALA A N 1
ATOM 3261 C CA . ALA A 1 412 ? 6.385 -7.320 -20.916 1.00 91.06 412 ALA A CA 1
ATOM 3262 C C . ALA A 1 412 ? 5.600 -7.386 -19.602 1.00 91.06 412 ALA A C 1
ATOM 3264 O O . ALA A 1 412 ? 4.477 -6.886 -19.494 1.00 91.06 412 ALA A O 1
ATOM 3265 N N . GLN A 1 413 ? 6.221 -7.962 -18.574 1.00 91.69 413 GLN A N 1
ATOM 3266 C CA . GLN A 1 413 ? 5.777 -7.825 -17.186 1.00 91.69 413 GLN A CA 1
ATOM 3267 C C . GLN A 1 413 ? 6.848 -7.098 -16.375 1.00 91.69 413 GLN A C 1
ATOM 3269 O O . GLN A 1 413 ? 8.019 -7.487 -16.393 1.00 91.69 413 GLN A O 1
ATOM 3274 N N . VAL A 1 414 ? 6.432 -6.063 -15.652 1.00 94.19 414 VAL A N 1
ATOM 3275 C CA . VAL A 1 414 ? 7.265 -5.263 -14.755 1.00 94.19 414 VAL A CA 1
ATOM 3276 C C . VAL A 1 414 ? 7.069 -5.754 -13.326 1.00 94.19 414 VAL A C 1
ATOM 3278 O O . VAL A 1 414 ? 5.940 -5.815 -12.844 1.00 94.19 414 VAL A O 1
ATOM 3281 N N . LEU A 1 415 ? 8.163 -6.089 -12.650 1.00 94.69 415 LEU A N 1
ATOM 3282 C CA . LEU A 1 415 ? 8.182 -6.592 -11.281 1.00 94.69 415 LEU A CA 1
ATOM 3283 C C . LEU A 1 415 ? 9.084 -5.713 -10.414 1.00 94.69 415 LEU A C 1
ATOM 3285 O O . LEU A 1 415 ? 10.226 -5.430 -10.787 1.00 94.69 415 LEU A O 1
ATOM 3289 N N . VAL A 1 416 ? 8.590 -5.317 -9.242 1.00 96.06 416 VAL A N 1
ATOM 3290 C CA . VAL A 1 416 ? 9.370 -4.595 -8.233 1.00 96.06 416 VAL A CA 1
ATOM 3291 C C . VAL A 1 416 ? 9.766 -5.568 -7.133 1.00 96.06 416 VAL A C 1
ATOM 3293 O O . VAL A 1 416 ? 8.924 -6.280 -6.593 1.00 96.06 416 VAL A O 1
ATOM 3296 N N . ILE A 1 417 ? 11.047 -5.595 -6.787 1.00 94.38 417 ILE A N 1
ATOM 3297 C CA . ILE A 1 417 ? 11.583 -6.360 -5.663 1.00 94.38 417 ILE A CA 1
ATOM 3298 C C . ILE A 1 417 ? 12.120 -5.362 -4.645 1.00 94.38 417 ILE A C 1
ATOM 3300 O O . ILE A 1 417 ? 13.071 -4.635 -4.934 1.00 94.38 417 ILE A O 1
ATOM 3304 N N . ARG A 1 418 ? 11.544 -5.318 -3.448 1.00 92.12 418 ARG A N 1
ATOM 3305 C 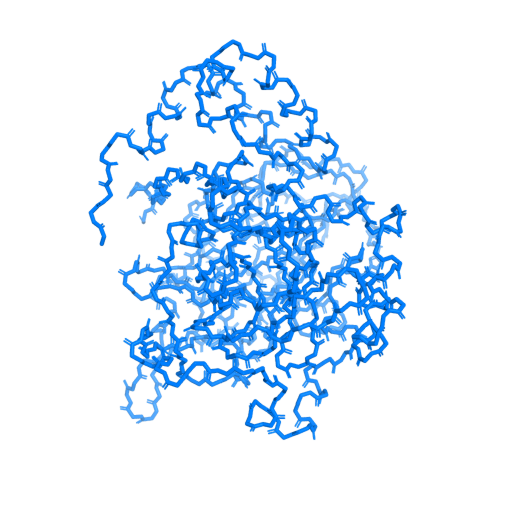CA . ARG A 1 418 ? 12.046 -4.479 -2.356 1.00 92.12 418 ARG A CA 1
ATOM 3306 C C . ARG A 1 418 ? 13.399 -4.998 -1.855 1.00 92.12 418 ARG A C 1
ATOM 3308 O O . ARG A 1 418 ? 13.748 -6.159 -2.050 1.00 92.12 418 ARG A O 1
ATOM 3315 N N . GLY A 1 419 ? 14.178 -4.138 -1.198 1.00 87.25 419 GLY A N 1
ATOM 3316 C CA . GLY A 1 419 ? 15.527 -4.464 -0.717 1.00 87.25 419 GLY A CA 1
ATOM 3317 C C . GLY A 1 419 ? 15.640 -5.705 0.188 1.00 87.25 419 GLY A C 1
ATOM 3318 O O . GLY A 1 419 ? 16.719 -6.296 0.253 1.00 87.25 419 GLY A O 1
ATOM 3319 N N . ASP A 1 420 ? 14.547 -6.123 0.836 1.00 86.00 420 ASP A N 1
ATOM 3320 C CA . ASP A 1 420 ? 14.430 -7.340 1.656 1.00 86.00 420 ASP A CA 1
ATOM 3321 C C . ASP A 1 420 ? 14.032 -8.604 0.866 1.00 86.00 420 ASP A C 1
ATOM 3323 O O . ASP A 1 420 ? 14.006 -9.698 1.425 1.00 86.00 420 ASP A O 1
ATOM 3327 N N . GLY A 1 421 ? 13.762 -8.478 -0.436 1.00 89.50 421 GLY A N 1
ATOM 3328 C CA . GLY A 1 421 ? 13.369 -9.572 -1.325 1.00 89.50 421 GLY A CA 1
ATOM 3329 C C . GLY A 1 421 ? 11.860 -9.744 -1.510 1.00 89.50 421 GLY A C 1
ATOM 3330 O O . GLY A 1 421 ? 11.461 -10.618 -2.282 1.00 89.50 421 GLY A O 1
ATOM 3331 N N . ALA A 1 422 ? 11.030 -8.922 -0.859 1.00 91.12 422 ALA A N 1
ATOM 3332 C CA . ALA A 1 422 ? 9.586 -8.935 -1.076 1.00 91.12 422 ALA A CA 1
ATOM 3333 C C . ALA A 1 422 ? 9.272 -8.477 -2.509 1.00 91.12 422 ALA A C 1
ATOM 3335 O O . ALA A 1 422 ? 9.731 -7.418 -2.942 1.00 91.12 422 ALA A O 1
ATOM 3336 N N . SER A 1 423 ? 8.509 -9.269 -3.256 1.00 93.12 423 SER A N 1
ATOM 3337 C CA . SER A 1 423 ? 8.153 -8.991 -4.649 1.00 93.12 423 SER A CA 1
ATOM 3338 C C . SER A 1 423 ? 6.751 -8.413 -4.759 1.00 93.12 423 SER A C 1
ATOM 3340 O O . SER A 1 423 ? 5.850 -8.906 -4.086 1.00 93.12 423 SER A O 1
ATOM 3342 N N . SER A 1 424 ? 6.541 -7.444 -5.646 1.00 93.19 424 SER A N 1
ATOM 3343 C CA . SER A 1 424 ? 5.205 -6.977 -6.017 1.00 93.19 424 SER A CA 1
ATOM 3344 C C . SER A 1 424 ? 4.456 -7.997 -6.877 1.00 93.19 424 SER A C 1
ATOM 3346 O O . SER A 1 424 ? 5.032 -8.962 -7.378 1.00 93.19 424 SER A O 1
ATOM 3348 N N . ASN A 1 425 ? 3.176 -7.748 -7.140 1.00 89.94 425 ASN A N 1
ATOM 3349 C CA . ASN A 1 425 ? 2.530 -8.306 -8.323 1.00 89.94 425 ASN A CA 1
ATOM 3350 C C . ASN A 1 425 ? 3.195 -7.778 -9.615 1.00 89.94 425 ASN A C 1
ATOM 3352 O O . ASN A 1 425 ? 3.707 -6.653 -9.626 1.00 89.94 425 ASN A O 1
ATOM 3356 N N . PRO A 1 426 ? 3.191 -8.557 -10.710 1.00 90.31 426 PRO A N 1
ATOM 3357 C CA . PRO A 1 426 ? 3.663 -8.092 -12.005 1.00 90.31 426 PRO A CA 1
ATOM 3358 C C . PRO A 1 426 ? 2.632 -7.180 -12.686 1.00 90.31 426 PRO A C 1
ATOM 3360 O O . PRO A 1 426 ? 1.429 -7.458 -12.675 1.00 90.31 426 PRO A O 1
ATOM 3363 N N . VAL A 1 427 ? 3.116 -6.113 -13.323 1.00 88.94 427 VAL A N 1
ATOM 3364 C CA . VAL A 1 427 ? 2.302 -5.149 -14.080 1.00 88.94 427 VAL A CA 1
ATOM 3365 C C . VAL A 1 427 ? 2.605 -5.271 -15.576 1.00 88.94 427 VAL A C 1
ATOM 3367 O O . VAL A 1 427 ? 3.776 -5.224 -15.959 1.00 88.94 427 VAL A O 1
ATOM 3370 N N . PRO A 1 428 ? 1.591 -5.423 -16.447 1.00 87.56 428 PRO A N 1
ATOM 3371 C CA . PRO A 1 428 ? 1.811 -5.538 -17.883 1.00 87.56 428 PRO A CA 1
ATOM 3372 C C . PRO A 1 428 ? 2.226 -4.200 -18.511 1.00 87.56 428 PRO A C 1
ATOM 3374 O O . PRO A 1 428 ? 1.597 -3.169 -18.270 1.00 87.56 428 PRO A O 1
ATOM 3377 N N . LEU A 1 429 ? 3.218 -4.238 -19.399 1.00 88.12 429 LEU A N 1
ATOM 3378 C CA . LEU A 1 429 ? 3.668 -3.106 -20.211 1.00 88.12 429 LEU A CA 1
ATOM 3379 C C . LEU A 1 429 ? 3.962 -3.596 -21.631 1.00 88.12 429 LEU A C 1
ATOM 3381 O O . LEU A 1 429 ? 4.630 -4.607 -21.799 1.00 88.12 429 LEU A O 1
ATOM 3385 N N . SER A 1 430 ? 3.495 -2.886 -22.657 1.00 88.56 430 SER A N 1
ATOM 3386 C CA . SER A 1 430 ? 3.911 -3.181 -24.034 1.00 88.56 430 SER A CA 1
ATOM 3387 C C . SER A 1 430 ? 5.213 -2.443 -24.333 1.00 88.56 430 SER A C 1
ATOM 3389 O O . SER A 1 430 ? 5.249 -1.216 -24.269 1.00 88.56 430 SER A O 1
ATOM 3391 N N . VAL A 1 431 ? 6.280 -3.148 -24.692 1.00 89.44 431 VAL A N 1
ATOM 3392 C CA . VAL A 1 431 ? 7.511 -2.505 -25.170 1.00 89.44 431 VAL A CA 1
ATOM 3393 C C . VAL A 1 431 ? 7.478 -2.482 -26.690 1.00 89.44 431 VAL A C 1
ATOM 3395 O O . VAL A 1 431 ? 7.433 -3.531 -27.324 1.00 89.44 431 VAL A O 1
ATOM 3398 N N . ALA A 1 432 ? 7.433 -1.290 -27.280 1.00 85.75 432 ALA A N 1
ATOM 3399 C CA . ALA A 1 432 ? 7.227 -1.116 -28.717 1.00 85.75 432 ALA A CA 1
ATOM 3400 C C . ALA A 1 432 ? 8.031 0.076 -29.261 1.00 85.75 432 ALA A C 1
ATOM 3402 O O . ALA A 1 432 ? 8.352 0.984 -28.495 1.00 85.75 432 ALA A O 1
ATOM 3403 N N . PRO A 1 433 ? 8.346 0.120 -30.569 1.00 80.00 433 PRO A N 1
ATOM 3404 C CA . PRO A 1 433 ? 8.972 1.291 -31.182 1.00 80.00 433 PRO A CA 1
ATOM 3405 C C . PRO A 1 433 ? 8.155 2.574 -30.959 1.00 80.00 433 PRO A C 1
ATOM 3407 O O . PRO A 1 433 ? 6.932 2.522 -30.834 1.00 80.00 433 PRO A O 1
ATOM 3410 N N . GLU A 1 434 ? 8.818 3.734 -30.974 1.00 71.25 434 GLU A N 1
ATOM 3411 C CA . GLU A 1 434 ? 8.232 5.035 -30.600 1.00 71.25 434 GLU A CA 1
ATOM 3412 C C . GLU A 1 434 ? 6.932 5.382 -31.356 1.00 71.25 434 GLU A C 1
ATOM 3414 O O . GLU A 1 434 ? 5.998 5.930 -30.777 1.00 71.25 434 GLU A O 1
ATOM 3419 N N . GLY A 1 435 ? 6.814 4.964 -32.622 1.00 62.09 435 GLY A N 1
ATOM 3420 C CA . GLY A 1 435 ? 5.617 5.166 -33.449 1.00 62.09 435 GLY A CA 1
ATOM 3421 C C . GLY A 1 435 ? 4.398 4.298 -33.097 1.00 62.09 435 GLY A C 1
ATOM 3422 O O . GLY A 1 435 ? 3.368 4.430 -33.751 1.00 62.09 435 GLY A O 1
ATOM 3423 N N . MET A 1 436 ? 4.496 3.404 -32.106 1.00 59.75 436 MET A N 1
ATOM 3424 C CA . MET A 1 436 ? 3.421 2.499 -31.663 1.00 59.75 436 MET A CA 1
ATOM 3425 C C . MET A 1 436 ? 3.009 2.730 -30.195 1.00 59.75 436 MET A C 1
ATOM 3427 O O . MET A 1 436 ? 2.359 1.880 -29.586 1.00 59.75 436 MET A O 1
ATOM 3431 N N . ILE A 1 437 ? 3.397 3.867 -29.606 1.00 63.06 437 ILE A N 1
ATOM 3432 C CA . ILE A 1 437 ? 3.138 4.187 -28.197 1.00 63.06 437 ILE A CA 1
ATOM 3433 C C . ILE A 1 437 ? 1.705 4.713 -27.998 1.00 63.06 437 ILE A C 1
ATOM 3435 O O . ILE A 1 437 ? 1.293 5.682 -28.630 1.00 63.06 437 ILE A O 1
ATOM 3439 N N . GLY A 1 438 ? 0.965 4.110 -27.061 1.00 56.78 438 GLY A N 1
ATOM 3440 C CA . GLY A 1 438 ? -0.300 4.633 -26.537 1.00 56.78 438 GLY A CA 1
ATOM 3441 C C . GLY A 1 438 ? -0.117 5.275 -25.157 1.00 56.78 438 GLY A C 1
ATOM 3442 O O . GLY A 1 438 ? 0.430 4.651 -24.243 1.00 56.78 438 GLY A O 1
ATOM 3443 N N . THR A 1 439 ? -0.600 6.505 -24.977 1.00 56.97 439 THR A N 1
ATOM 3444 C CA . THR A 1 439 ? -0.667 7.169 -23.664 1.00 56.97 439 THR A CA 1
ATOM 3445 C C . THR A 1 439 ? -1.954 6.790 -22.929 1.00 56.97 439 THR A C 1
ATOM 3447 O O . THR A 1 439 ? -2.990 6.555 -23.551 1.00 56.97 439 THR A O 1
ATOM 3450 N N . LEU A 1 440 ? -1.900 6.705 -21.595 1.00 58.31 440 LEU A N 1
ATOM 3451 C CA . LEU A 1 440 ? -3.115 6.620 -20.782 1.00 58.31 440 LEU A CA 1
ATOM 3452 C C . LEU A 1 440 ? -3.712 8.022 -20.584 1.00 58.31 440 LEU A C 1
ATOM 3454 O O . LEU A 1 440 ? -2.967 9.006 -20.555 1.00 58.31 440 LEU A O 1
ATOM 3458 N N . PRO A 1 441 ? -5.041 8.138 -20.422 1.00 59.06 441 PRO A N 1
ATOM 3459 C CA . PRO A 1 441 ? -5.657 9.384 -19.989 1.00 59.06 441 PRO A CA 1
ATOM 3460 C C . PRO A 1 441 ? -5.078 9.800 -18.636 1.00 59.06 441 PRO A C 1
ATOM 3462 O O . PRO A 1 441 ? -5.079 9.008 -17.694 1.00 59.06 441 PRO A O 1
ATOM 3465 N N . THR A 1 442 ? -4.614 11.044 -18.520 1.00 62.84 442 THR A N 1
ATOM 3466 C CA . THR A 1 442 ? -4.171 11.590 -17.234 1.00 62.84 442 THR A CA 1
ATOM 3467 C C . THR A 1 442 ? -5.346 11.568 -16.249 1.00 62.84 442 THR A C 1
ATOM 3469 O O . THR A 1 442 ? -6.426 12.051 -16.606 1.00 62.84 442 THR A O 1
ATOM 3472 N N . PRO A 1 443 ? -5.177 11.035 -15.025 1.00 60.88 443 PRO A N 1
ATOM 3473 C CA . PRO A 1 443 ? -6.223 11.072 -14.022 1.00 60.88 443 PRO A CA 1
ATOM 3474 C C . PRO A 1 443 ? -6.509 12.542 -13.689 1.00 60.88 443 PRO A C 1
ATOM 3476 O O . PRO A 1 443 ? -5.615 13.389 -13.839 1.00 60.88 443 PRO A O 1
ATOM 3479 N N . PRO A 1 444 ? -7.741 12.878 -13.265 1.00 59.97 444 PRO A N 1
ATOM 3480 C CA . PRO A 1 444 ? -8.036 14.230 -12.805 1.00 59.97 444 PRO A CA 1
ATOM 3481 C C . PRO A 1 444 ? -7.114 14.622 -11.638 1.00 59.97 444 PRO A C 1
ATOM 3483 O O . PRO A 1 444 ? -6.335 13.819 -11.133 1.00 59.97 444 PRO A O 1
ATOM 3486 N N . ALA A 1 445 ? -7.157 15.875 -11.192 1.00 59.19 445 ALA A N 1
ATOM 3487 C CA . ALA A 1 445 ? -6.451 16.248 -9.965 1.00 59.19 445 ALA A CA 1
ATOM 3488 C C . ALA A 1 445 ? -7.175 15.683 -8.734 1.00 59.19 445 ALA A C 1
ATOM 3490 O O . ALA A 1 445 ? -8.409 15.761 -8.688 1.00 59.19 445 ALA A O 1
ATOM 3491 N N . PRO A 1 446 ? -6.458 15.064 -7.777 1.00 55.06 446 PRO A N 1
ATOM 3492 C CA . PRO A 1 446 ? -7.108 14.452 -6.626 1.00 55.06 446 PRO A CA 1
ATOM 3493 C C . PRO A 1 446 ? -7.803 15.536 -5.812 1.00 55.06 446 PRO A C 1
ATOM 3495 O O . PRO A 1 446 ? -7.273 16.641 -5.677 1.00 55.06 446 PRO A O 1
ATOM 3498 N N . MET A 1 447 ? -9.007 15.248 -5.305 1.00 52.19 447 MET A N 1
ATOM 3499 C CA . MET A 1 447 ? -9.654 16.185 -4.389 1.00 52.19 447 MET A CA 1
ATOM 3500 C C . MET A 1 447 ? -8.860 16.195 -3.088 1.00 52.19 447 MET A C 1
ATOM 3502 O O . MET A 1 447 ? -8.685 15.128 -2.491 1.00 52.19 447 MET A O 1
ATOM 3506 N N . PRO A 1 448 ? -8.405 17.366 -2.614 1.00 49.69 448 PRO A N 1
ATOM 3507 C CA . PRO A 1 448 ? -8.057 17.477 -1.213 1.00 49.69 448 PRO A CA 1
ATOM 3508 C C . PRO A 1 448 ? -9.304 17.117 -0.385 1.00 49.69 448 PRO A C 1
ATOM 3510 O O . PRO A 1 448 ? -10.423 17.409 -0.820 1.00 49.69 448 PRO A O 1
ATOM 3513 N N . PRO A 1 449 ? -9.149 16.482 0.789 1.00 45.66 449 PRO A N 1
ATOM 3514 C CA . PRO A 1 449 ? -10.273 16.279 1.694 1.00 45.66 449 PRO A CA 1
ATOM 3515 C C . PRO A 1 449 ? -10.941 17.632 1.962 1.00 45.66 449 PRO A C 1
ATOM 3517 O O . PRO A 1 449 ? -10.243 18.642 2.113 1.00 45.66 449 PRO A O 1
ATOM 3520 N N . SER A 1 450 ? -12.277 17.663 1.952 1.00 40.28 450 SER A N 1
ATOM 3521 C CA . SER A 1 450 ? -13.045 18.901 2.099 1.00 40.28 450 SER A CA 1
ATOM 3522 C C . SER A 1 450 ? -12.530 19.720 3.291 1.00 40.28 450 SER A C 1
ATOM 3524 O O . SER A 1 450 ? -12.380 19.169 4.382 1.00 40.28 450 SER A O 1
ATOM 3526 N N . PRO A 1 451 ? -12.276 21.032 3.120 1.00 34.03 451 PRO A N 1
ATOM 3527 C CA . PRO A 1 451 ? -11.729 21.888 4.176 1.00 34.03 451 PRO A CA 1
ATOM 3528 C C . PRO A 1 451 ? -12.659 22.071 5.389 1.00 34.03 451 PRO A C 1
ATOM 3530 O O . PRO A 1 451 ? -12.253 22.705 6.357 1.00 34.03 451 PRO A O 1
ATOM 3533 N N . GLU A 1 452 ? -13.875 21.523 5.353 1.00 31.09 452 GLU A N 1
ATOM 3534 C CA . GLU A 1 452 ? -14.886 21.640 6.412 1.00 31.09 452 GLU A CA 1
ATOM 3535 C C . GLU A 1 452 ? -14.751 20.610 7.544 1.00 31.09 452 GLU A C 1
ATOM 3537 O O . GLU A 1 452 ? -15.520 20.661 8.499 1.00 31.09 452 GLU A O 1
ATOM 3542 N N . ILE A 1 453 ? -13.768 19.707 7.490 1.00 35.88 453 ILE A N 1
ATOM 3543 C CA . ILE A 1 453 ? -13.477 18.789 8.600 1.00 35.88 453 ILE A CA 1
ATOM 3544 C C . ILE A 1 453 ? -12.012 18.977 9.010 1.00 35.88 453 ILE A C 1
ATOM 3546 O O . ILE A 1 453 ? -11.133 18.201 8.638 1.00 35.88 453 ILE A O 1
ATOM 3550 N N . ARG A 1 454 ? -11.740 20.073 9.722 1.00 30.95 454 ARG A N 1
ATOM 3551 C CA . ARG A 1 454 ? -10.529 20.264 10.529 1.00 30.95 454 ARG A CA 1
ATOM 3552 C C . ARG A 1 454 ? -10.913 20.440 11.983 1.00 30.95 454 ARG A C 1
ATOM 3554 O O . ARG A 1 454 ? -11.885 21.190 12.222 1.00 30.95 454 ARG A O 1
#

Foldseek 3Di:
DDADPVQAPCVQCVPVQNVVLLVQLLVDPAPVSLVVSVVVVCVDPVLVVDPQSVQDDSCQLQVCLLVCVVVVVCVLVCPFPLNVVLVVVQLSVCLNFFPSCVVVVLQVLQVVCVHPVRFAFFAADPCLPVQWDKDQFQAAPSADRIFTFGDDDLLLVQQLDLDHRSSSRLFHSSPNANDWAWDADDFADDADQADAAPPFNQFDPGPDDQDAFPFWAKFWGGKAWWGQHDDVVQWGTKMKTKMWTSAQAKAQDKAKKKKFFAQDLDDDGPTFMIITIDRIDHHRDMGMHMTTTGSCQQFVDADPVRHGHHGFKMKIFTRRVVRDPHRDRNRGIHIHGSNRHHHGFKAWRHKQWQEDEAQDKIKIFIAQQARDGHWKWKDFRNDIDTWHWNGDHRTITITGHHCPDDAAKTKIWIWRAHRSSRIYRTRIHIHHPPVPTDGRNSRRRHDDRPPVRD